Protein AF-A0AAX4JLU0-F1 (afdb_monomer)

Solvent-accessible surface area (backbone atoms only — not comparable to full-atom values): 21722 Å² total; per-residue (Å²): 141,74,79,82,78,44,75,64,57,60,26,55,61,19,68,59,81,78,73,41,98,90,42,54,17,22,32,46,45,48,50,50,54,49,50,55,52,46,52,52,51,47,69,69,44,65,81,23,52,48,78,58,58,78,44,91,89,50,96,50,71,47,63,49,77,50,64,81,56,45,51,64,50,50,53,34,40,48,42,18,39,47,21,26,50,52,45,25,50,51,38,25,51,51,45,40,74,74,72,48,74,62,91,95,52,50,76,49,41,76,61,44,63,27,58,47,96,85,87,42,58,48,69,42,74,39,56,71,42,68,49,51,59,88,56,18,50,57,26,15,54,49,38,21,37,52,55,7,43,49,18,40,38,20,15,66,35,24,48,44,11,52,55,35,49,51,51,47,53,52,52,51,50,50,51,53,50,52,42,58,73,56,66,48,55,46,49,62,71,76,38,40,40,47,52,50,18,48,44,27,42,72,76,64,67,33,58,70,62,12,54,54,33,38,51,52,34,52,52,55,51,48,63,56,54,70,76,44,94,48,73,53,90,90,38,93,85,51,73,36,63,79,67,60,45,20,38,48,52,56,57,49,50,28,50,50,54,52,49,51,53,51,51,53,25,37,37,33,44,21,14,47,52,26,11,56,54,26,32,49,52,7,48,52,22,38,47,46,52,49,50,52,38,46,47,33,18,62,73,36,45,91,78,40,91,37,62,45,38,52,50,28,48,55,51,36,51,51,38,52,52,50,35,70,77,37,73,91,49,87,72,66,78,76,64,56,36,51,58,54,24,52,54,53,45,50,56,48,53,52,53,50,52,51,39,54,53,48,34,61,73,68,53,60,59,32,54,48,58,29,30,55,60,13,47,80,58,84,50,35,84,34,72,41,69,72,33,51,56,51,52,52,50,52,51,52,51,49,52,50,52,50,54,50,46,61,72,66,62,76,88,128

Nearest PDB structures (foldseek):
  8e0o-assembly1_A  TM=2.189E-01  e=3.248E+00  synthetic construct

Mean predicted aligned error: 9.89 Å

Radius of gyration: 27.5 Å; Cα contacts (8 Å, |Δi|>4): 558; chains: 1; bounding box: 72×69×99 Å

Sequence (412 aa):
MGASHSIGDWIEEGSDGEWSPSHPSDAQRESIVFLVGSLLVILVFWQGKIPIWYSFRKKGRTTIPFPMLVPFKLLTVLYHEIGHAVVGKLTIWYKQLRYGIPIGGERGRIEFIMVDWYEGGWTKFGGDVEPIYSLTLPAGYLASCLVGCWFLFTGFDAKWSKFGAISLIILTTIATLICFFIKAKSGLVNNWYFIQSKTYKWLLCNEVKSKRTLRKHNNIKYQRNENARYKHDDDVDGPTEHDLRASQDLITACSIIIGIIITLAWMWDDSIYLRFVMLFMGLLSALYAVWDIILDGLKYAKVAKSDITYMAEEHNRRVKQYNKNNPEKRQKSRRSTKFYAIIWLFTKTDMIILVIVLAYFVFKKTKVEQAIESREFLPAKFHYGPSDLEDDFKLATGKFKEGMNDLVGHDN

InterPro domains:
  IPR049500 Peptidase M50B-like [PF13398] (66-189)

pLDDT: mean 82.88, std 12.76, range [39.22, 97.0]

Secondary structure (DSSP, 8-state):
------HHHHHHTTSSS--BTTB--HHHHHHHHHHHHHHHHHHHHTTSEEEEEEETTTTEEEEEE--TTHHHHHHHHHHHHHHHHHHHHHHHHHHHHHH-PPTTPPPPEEEEEEE-SSS-EEEEEESSS---HHHHHHHHHHHHHHHHHHHHHHTTSHHHHHHHHHHHHHHHHHHHHHHHHTTPPPHHHHTHHHHHHHHHHHTS--HHHHHHHHHHHHHHHHHHHHT-S---SS-TTSPPTTTSS--HHHHHHHHHHHHHHHHHHHHSGGGHHHHHHHHHHHHHHHHHHHHHIIIIIIISTTT---HHHHHHHHHHHHHHHHHHH-TTSPPPPP--HHHHHHHHHHHHHHHHHHHHHHHHHH----HHHHHHHHHTSS--SS--HHHHHHHHHHHHHHHHHHHHHHHHTT--

Organism: NCBI:txid1295534

Foldseek 3Di:
DDPPCDLVNLLVQQCDDDDDPVRFHSLLSVLVVLLVVLVVVCVQCVQQWDQDDCDPVDRDGDTDRRLPCQLLQQVLLLQLQVQLQVQFVVQLVVCCVVPNAPVVWDRKDWLAWFADRRPGIDTDIDIPRGGPLLNSLVRSLVRLLVLLLQLQLLLSFQQSLVVNLVVVLVSLVVSLVVNVVSPQDAPCVLCVLVVVLVCCVPVVVNNPSSVVSVVVSVVSVVVVQVPAPDDDPPDPPDQTPNSRGHNSVSSVVSSVVLVVVCLVCCQAALSNSSSSSSNSSSSSSLVSSLVLLCVCQPPVVVPDPGSLVVSLVVQQVVLVVVCVVCVPDDRDDRDGSNVSSVVSNVVSVVSNVVSNVVSSVPNRDHSLRSSVVSCVPPTHNYHRPVNVVVVVVVVVVVVVVVVVCVVVPDDD

Structure (mmCIF, N/CA/C/O backbone):
data_AF-A0AAX4JLU0-F1
#
_entry.id   AF-A0AAX4JLU0-F1
#
loop_
_atom_site.group_PDB
_atom_site.id
_atom_site.type_symbol
_atom_site.label_atom_id
_atom_site.label_alt_id
_atom_site.label_comp_id
_atom_site.label_asym_id
_atom_site.label_entity_id
_atom_site.label_seq_id
_atom_site.pdbx_PDB_ins_code
_atom_site.Cartn_x
_atom_site.Cartn_y
_atom_site.Cartn_z
_atom_site.occupancy
_atom_site.B_iso_or_equiv
_atom_site.auth_seq_id
_atom_site.auth_comp_id
_atom_site.auth_asym_id
_atom_site.auth_atom_id
_atom_site.pdbx_PDB_model_num
ATOM 1 N N . MET A 1 1 ? -37.123 -21.196 17.207 1.00 39.22 1 MET A N 1
ATOM 2 C CA . MET A 1 1 ? -36.879 -20.768 15.812 1.00 39.22 1 MET A CA 1
ATOM 3 C C . MET A 1 1 ? -37.366 -19.336 15.709 1.00 39.22 1 MET A C 1
ATOM 5 O O . MET A 1 1 ? -38.561 -19.131 15.767 1.00 39.22 1 MET A O 1
ATOM 9 N N . GLY A 1 2 ? -36.576 -18.281 15.697 1.00 48.09 2 GLY A N 1
ATOM 10 C CA . GLY A 1 2 ? -35.144 -18.069 15.567 1.00 48.09 2 GLY A CA 1
ATOM 11 C C . GLY A 1 2 ? -35.093 -16.576 15.277 1.00 48.09 2 GLY A C 1
ATOM 12 O O . GLY A 1 2 ? -35.295 -16.189 14.130 1.00 48.09 2 GLY A O 1
ATOM 13 N N . ALA A 1 3 ? -35.034 -15.749 16.328 1.00 49.69 3 ALA A N 1
ATOM 14 C CA . ALA A 1 3 ? -34.894 -14.311 16.150 1.00 49.69 3 ALA A CA 1
ATOM 15 C C . ALA A 1 3 ? -33.648 -14.106 15.287 1.00 49.69 3 ALA A C 1
ATOM 17 O O . ALA A 1 3 ? -32.610 -14.711 15.560 1.00 49.69 3 ALA A O 1
ATOM 18 N N . SER A 1 4 ? -33.785 -13.374 14.186 1.00 58.66 4 SER A N 1
ATOM 19 C CA . SER A 1 4 ? -32.658 -13.045 13.326 1.00 58.66 4 SER A CA 1
ATOM 20 C C . SER A 1 4 ? -31.667 -12.242 14.161 1.00 58.66 4 SER A C 1
ATOM 22 O O . SER A 1 4 ? -31.867 -11.043 14.332 1.00 58.66 4 SER A O 1
ATOM 24 N N . HIS A 1 5 ? -30.660 -12.916 14.719 1.00 75.62 5 HIS A N 1
ATOM 25 C CA . HIS A 1 5 ? -29.574 -12.276 15.447 1.00 75.62 5 HIS A CA 1
ATOM 26 C C . HIS A 1 5 ? -28.967 -11.242 14.508 1.00 75.62 5 HIS A C 1
ATOM 28 O O . HIS A 1 5 ? -28.479 -11.594 13.425 1.00 75.62 5 HIS A O 1
ATOM 34 N N . SER A 1 6 ? -29.111 -9.966 14.851 1.00 89.44 6 SER A N 1
ATOM 35 C CA . SER A 1 6 ? -28.613 -8.903 13.998 1.00 89.44 6 SER A CA 1
ATOM 36 C C . SER A 1 6 ? -27.080 -8.915 14.036 1.00 89.44 6 SER A C 1
ATOM 38 O O . SER A 1 6 ? -26.462 -9.410 14.982 1.00 89.44 6 SER A O 1
ATOM 40 N N . ILE A 1 7 ? -26.432 -8.381 12.995 1.00 86.38 7 ILE A N 1
ATOM 41 C CA . ILE A 1 7 ? -24.968 -8.207 13.009 1.00 86.38 7 ILE A CA 1
ATOM 42 C C . ILE A 1 7 ? -24.556 -7.296 14.178 1.00 86.38 7 ILE A C 1
ATOM 44 O O . ILE A 1 7 ? -23.482 -7.488 14.738 1.00 86.38 7 ILE A O 1
ATOM 48 N N . GLY A 1 8 ? -25.414 -6.340 14.556 1.00 88.50 8 GLY A N 1
ATOM 49 C CA . GLY A 1 8 ? -25.208 -5.478 15.720 1.00 88.50 8 GLY A CA 1
ATOM 50 C C . GLY A 1 8 ? -25.191 -6.280 17.016 1.00 88.50 8 GLY A C 1
ATOM 51 O O . GLY A 1 8 ? -24.215 -6.198 17.751 1.00 88.50 8 GLY A O 1
ATOM 52 N N . ASP A 1 9 ? -26.188 -7.142 17.216 1.00 90.12 9 ASP A N 1
ATOM 53 C CA . ASP A 1 9 ? -26.307 -7.985 18.413 1.00 90.12 9 ASP A CA 1
ATOM 54 C C . ASP A 1 9 ? -25.074 -8.891 18.551 1.00 90.12 9 ASP A C 1
ATOM 56 O O . ASP A 1 9 ? -24.506 -9.035 19.629 1.00 90.12 9 ASP A O 1
ATOM 60 N N . TRP A 1 10 ? -24.599 -9.457 17.432 1.00 90.44 10 TRP A N 1
ATOM 61 C CA . TRP A 1 10 ? -23.366 -10.244 17.425 1.00 90.44 10 TRP A CA 1
ATOM 62 C C . TRP A 1 10 ? -22.135 -9.401 17.774 1.00 90.44 10 TRP A C 1
ATOM 64 O O . TRP A 1 10 ? -21.230 -9.903 18.423 1.00 90.44 10 TRP A O 1
ATOM 74 N N . ILE A 1 11 ? -22.043 -8.139 17.356 1.00 90.75 11 ILE A N 1
ATOM 75 C CA . ILE A 1 11 ? -20.910 -7.285 17.744 1.00 90.75 11 ILE A CA 1
ATOM 76 C C . ILE A 1 11 ? -20.965 -6.973 19.244 1.00 90.75 11 ILE A C 1
ATOM 78 O O . ILE A 1 11 ? -19.933 -7.067 19.907 1.00 90.75 11 ILE A O 1
ATOM 82 N N . GLU A 1 12 ? -22.145 -6.639 19.765 1.00 89.50 12 GLU A N 1
ATOM 83 C CA . GLU A 1 12 ? -22.362 -6.273 21.171 1.00 89.50 12 GLU A CA 1
ATOM 84 C C . GLU A 1 12 ? -22.081 -7.428 22.133 1.00 89.50 12 GLU A C 1
ATOM 86 O O . GLU A 1 12 ? -21.472 -7.210 23.168 1.00 89.50 12 GLU A O 1
ATOM 91 N N . GLU A 1 13 ? -22.377 -8.676 21.765 1.00 88.94 13 GLU A N 1
ATOM 92 C CA . GLU A 1 13 ? -21.980 -9.850 22.562 1.00 88.94 13 GLU A CA 1
ATOM 93 C C . GLU A 1 13 ? -20.478 -9.915 22.881 1.00 88.94 13 GLU A C 1
ATOM 95 O O . GLU A 1 13 ? -20.076 -10.586 23.828 1.00 88.94 13 GLU A O 1
ATOM 100 N N . GLY A 1 14 ? -19.635 -9.290 22.057 1.00 87.00 14 GLY A N 1
ATOM 101 C CA . GLY A 1 14 ? -18.195 -9.241 22.278 1.00 87.00 14 GLY A CA 1
ATOM 102 C C . GLY A 1 14 ? -17.743 -8.154 23.257 1.00 87.00 14 GLY A C 1
ATOM 103 O O . GLY A 1 14 ? -16.539 -8.066 23.501 1.00 87.00 14 GLY A O 1
ATOM 104 N N . SER A 1 15 ? -18.641 -7.298 23.764 1.00 86.88 15 SER A N 1
ATOM 105 C CA . SER A 1 15 ? -18.279 -6.262 24.744 1.00 86.88 15 SER A CA 1
ATOM 106 C C . SER A 1 15 ? -18.032 -6.858 26.123 1.00 86.88 15 SER A C 1
ATOM 108 O O . SER A 1 15 ? -17.217 -6.334 26.879 1.00 86.88 15 SER A O 1
ATOM 110 N N . ASP A 1 16 ? -18.701 -7.977 26.411 1.00 84.00 16 ASP A N 1
ATOM 111 C CA . ASP A 1 16 ? -18.743 -8.593 27.726 1.00 84.00 16 ASP A CA 1
ATOM 112 C C . ASP A 1 16 ? -18.163 -10.017 27.693 1.00 84.00 16 ASP A C 1
ATOM 114 O O . ASP A 1 16 ? -18.294 -10.768 26.718 1.00 84.00 16 ASP A O 1
ATOM 118 N N . GLY A 1 17 ? -17.552 -10.414 28.810 1.00 84.31 17 GLY A N 1
ATOM 119 C CA . GLY A 1 17 ? -16.967 -11.741 29.002 1.00 84.31 17 GLY A CA 1
ATOM 120 C C . GLY A 1 17 ? -15.478 -11.830 28.660 1.00 84.31 17 GLY A C 1
ATOM 121 O O . GLY A 1 17 ? -14.879 -10.931 28.073 1.00 84.31 17 GLY A O 1
ATOM 122 N N . GLU A 1 18 ? -14.850 -12.933 29.070 1.00 88.19 18 GLU A N 1
ATOM 123 C CA . GLU A 1 18 ? -13.433 -13.163 28.791 1.00 88.19 18 GLU A CA 1
ATOM 124 C C . GLU A 1 18 ? -13.208 -13.501 27.315 1.00 88.19 18 GLU A C 1
ATOM 126 O O . GLU A 1 18 ? -13.916 -14.315 26.714 1.00 88.19 18 GLU A O 1
ATOM 131 N N . TRP A 1 19 ? -12.166 -12.904 26.737 1.00 92.69 19 TRP A N 1
ATOM 132 C CA . TRP A 1 19 ? -11.770 -13.198 25.369 1.00 92.69 19 TRP A CA 1
ATOM 133 C C . TRP A 1 19 ? -11.418 -14.682 25.204 1.00 92.69 19 TRP A C 1
ATOM 135 O O . TRP A 1 19 ? -10.593 -15.234 25.937 1.00 92.69 19 TRP A O 1
ATOM 145 N N . SER A 1 20 ? -11.966 -15.316 24.168 1.00 90.81 20 SER A N 1
ATOM 146 C CA . SER A 1 20 ? -11.538 -16.644 23.721 1.00 90.81 20 SER A CA 1
ATOM 147 C C . SER A 1 20 ? -11.537 -16.725 22.192 1.00 90.81 20 SER A C 1
ATOM 149 O O . SER A 1 20 ? -12.213 -15.934 21.537 1.00 90.81 20 SER A O 1
ATOM 151 N N . PRO A 1 21 ? -10.836 -17.691 21.567 1.00 89.00 21 PRO A N 1
ATOM 152 C CA . PRO A 1 21 ? -10.847 -17.829 20.109 1.00 89.00 21 PRO A CA 1
ATOM 153 C C . PRO A 1 21 ? -12.250 -18.007 19.507 1.00 89.00 21 PRO A C 1
ATOM 155 O O . PRO A 1 21 ? -12.454 -17.649 18.349 1.00 89.00 21 PRO A O 1
ATOM 158 N N . SER A 1 22 ? -13.196 -18.545 20.284 1.00 88.44 22 SER A N 1
ATOM 159 C CA . SER A 1 22 ? -14.616 -18.693 19.941 1.00 88.44 22 SER A CA 1
ATOM 160 C C . SER A 1 22 ? -15.494 -17.510 20.365 1.00 88.44 22 SER A C 1
ATOM 162 O O . SER A 1 22 ? -16.618 -17.408 19.887 1.00 88.44 22 SER A O 1
ATOM 164 N N . HIS A 1 23 ? -14.996 -16.628 21.238 1.00 90.31 23 HIS A N 1
ATOM 165 C CA . HIS A 1 23 ? -15.680 -15.424 21.722 1.00 90.31 23 HIS A CA 1
ATOM 166 C C . HIS A 1 23 ? -14.775 -14.195 21.521 1.00 90.31 23 HIS A C 1
ATOM 168 O O . HIS A 1 23 ? -14.118 -13.748 22.465 1.00 90.31 23 HIS A O 1
ATOM 174 N N . PRO A 1 24 ? -14.667 -13.689 20.276 1.00 93.06 24 PRO A N 1
ATOM 175 C CA . PRO A 1 24 ? -13.860 -12.511 19.972 1.00 93.06 24 PRO A CA 1
ATOM 176 C C . PRO A 1 24 ? -14.458 -11.244 20.582 1.00 93.06 24 PRO A C 1
ATOM 178 O O . PRO A 1 24 ? -15.682 -11.150 20.726 1.00 93.06 24 PRO A O 1
ATOM 181 N N . SER A 1 25 ? -13.600 -10.257 20.858 1.00 94.12 25 SER A N 1
ATOM 182 C CA . SER A 1 25 ? -14.040 -8.964 21.392 1.00 94.12 25 SER A CA 1
ATOM 183 C C . SER A 1 25 ? -14.879 -8.188 20.377 1.00 94.12 25 SER A C 1
ATOM 185 O O . SER A 1 25 ? -14.743 -8.368 19.162 1.00 94.12 25 SER A O 1
ATOM 187 N N . ASP A 1 26 ? -15.722 -7.282 20.859 1.00 93.38 26 ASP A N 1
ATOM 188 C CA . ASP A 1 26 ? -16.538 -6.371 20.048 1.00 93.38 26 ASP A CA 1
ATOM 189 C C . ASP A 1 26 ? -15.707 -5.629 18.985 1.00 93.38 26 ASP A C 1
ATOM 191 O O . ASP A 1 26 ? -16.116 -5.488 17.829 1.00 93.38 26 ASP A O 1
ATOM 195 N N . ALA A 1 27 ? -14.495 -5.212 19.352 1.00 93.00 27 ALA A N 1
ATOM 196 C CA . ALA A 1 27 ? -13.542 -4.547 18.483 1.00 93.00 27 ALA A CA 1
ATOM 197 C C . ALA A 1 27 ? -13.098 -5.456 17.331 1.00 93.00 27 ALA A C 1
ATOM 199 O O . ALA A 1 27 ? -13.052 -5.010 16.183 1.00 93.00 27 ALA A O 1
ATOM 200 N N . GLN A 1 28 ? -12.790 -6.725 17.613 1.00 94.38 28 GLN A N 1
ATOM 201 C CA . GLN A 1 28 ? -12.411 -7.707 16.596 1.00 94.38 28 GLN A CA 1
ATOM 202 C C . GLN A 1 28 ? -13.584 -8.045 15.677 1.00 94.38 28 GLN A C 1
ATOM 204 O O . GLN A 1 28 ? -13.414 -8.092 14.457 1.00 94.38 28 GLN A O 1
ATOM 209 N N . ARG A 1 29 ? -14.774 -8.253 16.252 1.00 94.56 29 ARG A N 1
ATOM 210 C CA . ARG A 1 29 ? -16.013 -8.530 15.514 1.00 94.56 29 ARG A CA 1
ATOM 211 C C . ARG A 1 29 ? -16.305 -7.419 14.507 1.00 94.56 29 ARG A C 1
ATOM 213 O O . ARG A 1 29 ? -16.524 -7.684 13.324 1.00 94.56 29 ARG A O 1
ATOM 220 N N . GLU A 1 30 ? -16.198 -6.171 14.947 1.00 94.25 30 GLU A N 1
ATOM 221 C CA . GLU A 1 30 ? -16.360 -4.995 14.098 1.00 94.25 30 GLU A CA 1
ATOM 222 C C . GLU A 1 30 ? -15.288 -4.901 13.001 1.00 94.25 30 GLU A C 1
ATOM 224 O O . GLU A 1 30 ? -15.621 -4.671 11.837 1.00 94.25 30 GLU A O 1
ATOM 229 N N . SER A 1 31 ? -14.013 -5.144 13.326 1.00 95.31 31 SER A N 1
ATOM 230 C CA . SER A 1 31 ? -12.936 -5.186 12.327 1.00 95.31 31 SER A CA 1
ATOM 231 C C . SER A 1 31 ? -13.171 -6.258 11.261 1.00 95.31 31 SER A C 1
ATOM 233 O O . SER A 1 31 ? -12.931 -6.002 10.082 1.00 95.31 31 SER A O 1
ATOM 235 N N . ILE A 1 32 ? -13.668 -7.441 11.639 1.00 94.12 32 ILE A N 1
ATOM 236 C CA . ILE A 1 32 ? -13.977 -8.533 10.703 1.00 94.12 32 ILE A CA 1
ATOM 237 C C . ILE A 1 32 ? -15.107 -8.122 9.756 1.00 94.12 32 ILE A C 1
ATOM 239 O O . ILE A 1 32 ? -14.956 -8.235 8.538 1.00 94.12 32 ILE A O 1
ATOM 243 N N . VAL A 1 33 ? -16.217 -7.607 10.294 1.00 95.06 33 VAL A N 1
ATOM 244 C CA . VAL A 1 33 ? -17.351 -7.130 9.484 1.00 95.06 33 VAL A CA 1
ATOM 245 C C . VAL A 1 33 ? -16.895 -6.028 8.528 1.00 95.06 33 VAL A C 1
ATOM 247 O O . VAL A 1 33 ? -17.210 -6.069 7.335 1.00 95.06 33 VAL A O 1
ATOM 250 N N . PHE A 1 34 ? -16.086 -5.088 9.018 1.00 95.69 34 PHE A N 1
ATOM 251 C CA . PHE A 1 34 ? -15.527 -4.017 8.205 1.00 95.69 34 PHE A CA 1
ATOM 252 C C . PHE A 1 34 ? -14.605 -4.538 7.094 1.00 95.69 34 PHE A C 1
ATOM 254 O O . PHE A 1 34 ? -14.699 -4.068 5.960 1.00 95.69 34 PHE A O 1
ATOM 261 N N . LEU A 1 35 ? -13.738 -5.517 7.372 1.00 95.38 35 LEU A N 1
ATOM 262 C CA . LEU A 1 35 ? -12.856 -6.127 6.370 1.00 95.38 35 LEU A CA 1
ATOM 263 C C . LEU A 1 35 ? -13.649 -6.855 5.279 1.00 95.38 35 LEU A C 1
ATOM 265 O O . LEU A 1 35 ? -13.336 -6.700 4.098 1.00 95.38 35 LEU A O 1
ATOM 269 N N . VAL A 1 36 ? -14.696 -7.600 5.647 1.00 94.12 36 VAL A N 1
ATOM 270 C CA . VAL A 1 36 ? -15.577 -8.278 4.682 1.00 94.12 36 VAL A CA 1
ATOM 271 C C . VAL A 1 36 ? -16.313 -7.255 3.813 1.00 94.12 36 VAL A C 1
ATOM 273 O O . VAL A 1 36 ? -16.309 -7.373 2.586 1.00 94.12 36 VAL A O 1
ATOM 276 N N . GLY A 1 37 ? -16.886 -6.211 4.419 1.00 94.38 37 GLY A N 1
ATOM 277 C CA . GLY A 1 37 ? -17.529 -5.121 3.681 1.00 94.38 37 GLY A CA 1
ATOM 278 C C . GLY A 1 37 ? -16.553 -4.394 2.751 1.00 94.38 37 GLY A C 1
ATOM 279 O O . GLY A 1 37 ? -16.848 -4.174 1.576 1.00 94.38 37 GLY A O 1
ATOM 280 N N . SER A 1 38 ? -15.350 -4.100 3.243 1.00 93.81 38 SER A N 1
ATOM 281 C CA . SER A 1 38 ? -14.283 -3.455 2.476 1.00 93.81 38 SER A CA 1
ATOM 282 C C . SER A 1 38 ? -13.826 -4.311 1.299 1.00 93.81 38 SER A C 1
ATOM 284 O O . SER A 1 38 ? -13.652 -3.784 0.204 1.00 93.81 38 SER A O 1
ATOM 286 N N . LEU A 1 39 ? -13.693 -5.629 1.474 1.00 92.69 39 LEU A N 1
ATOM 287 C CA . LEU A 1 39 ? -13.368 -6.558 0.390 1.00 92.69 39 LEU A CA 1
ATOM 288 C C . LEU A 1 39 ? -14.408 -6.477 -0.736 1.00 92.69 39 LEU A C 1
ATOM 290 O O . LEU A 1 39 ? -14.036 -6.381 -1.905 1.00 92.69 39 LEU A O 1
ATOM 294 N N . LEU A 1 40 ? -15.700 -6.461 -0.399 1.00 90.62 40 LEU A N 1
ATOM 295 C CA . LEU A 1 40 ? -16.777 -6.334 -1.386 1.00 90.62 40 LEU A CA 1
ATOM 296 C C . LEU A 1 40 ? -16.721 -4.988 -2.118 1.00 90.62 40 LEU A C 1
ATOM 298 O O . LEU A 1 40 ? -16.799 -4.959 -3.346 1.00 90.62 40 LEU A O 1
ATOM 302 N N . VAL A 1 41 ? -16.526 -3.885 -1.389 1.00 89.25 41 VAL A N 1
ATOM 303 C CA . VAL A 1 41 ? -16.358 -2.544 -1.977 1.00 89.25 41 VAL A CA 1
ATOM 304 C C . VAL A 1 41 ? -15.171 -2.527 -2.938 1.00 89.25 41 VAL A C 1
ATOM 306 O O . VAL A 1 41 ? -15.298 -2.069 -4.073 1.00 89.25 41 VAL A O 1
ATOM 309 N N . ILE A 1 42 ? -14.030 -3.073 -2.522 1.00 89.06 42 ILE A N 1
ATOM 310 C CA . ILE A 1 42 ? -12.824 -3.133 -3.345 1.00 89.06 42 ILE A CA 1
ATOM 311 C C . ILE A 1 42 ? -13.094 -3.941 -4.614 1.00 89.06 42 ILE A C 1
ATOM 313 O O . ILE A 1 42 ? -12.807 -3.446 -5.697 1.00 89.06 42 ILE A O 1
ATOM 317 N N . LEU A 1 43 ? -13.706 -5.125 -4.520 1.00 84.69 43 LEU A N 1
ATOM 318 C CA . LEU A 1 43 ? -14.014 -5.966 -5.683 1.00 84.69 43 LEU A CA 1
ATOM 319 C C . LEU A 1 43 ? -14.984 -5.296 -6.668 1.00 84.69 43 LEU A C 1
ATOM 321 O O . LEU A 1 43 ? -14.791 -5.394 -7.881 1.00 84.69 43 LEU A O 1
ATOM 325 N N . VAL A 1 44 ? -16.008 -4.600 -6.165 1.00 82.44 44 VAL A N 1
ATOM 326 C CA . VAL A 1 44 ? -17.012 -3.915 -6.997 1.00 82.44 44 VAL A CA 1
ATOM 327 C C . VAL A 1 44 ? -16.421 -2.682 -7.681 1.00 82.44 44 VAL A C 1
ATOM 329 O O . VAL A 1 44 ? -16.624 -2.477 -8.879 1.00 82.44 44 VAL A O 1
ATOM 332 N N . PHE A 1 45 ? -15.673 -1.861 -6.942 1.00 82.31 45 PHE A N 1
ATOM 333 C CA . PHE A 1 45 ? -15.174 -0.574 -7.430 1.00 82.31 45 PHE A CA 1
ATOM 334 C C . PHE A 1 45 ? -13.740 -0.627 -7.969 1.00 82.31 45 PHE A C 1
ATOM 336 O O . PHE A 1 45 ? -13.231 0.400 -8.421 1.00 82.31 45 PHE A O 1
ATOM 343 N N . TRP A 1 46 ? -13.103 -1.805 -8.008 1.00 77.69 46 TRP A N 1
ATOM 344 C CA . TRP A 1 46 ? -11.713 -1.968 -8.447 1.00 77.69 46 TRP A CA 1
ATOM 345 C C . TRP A 1 46 ? -11.430 -1.354 -9.821 1.00 77.69 46 TRP A C 1
ATOM 347 O O . TRP A 1 46 ? -10.443 -0.647 -10.025 1.00 77.69 46 TRP A O 1
ATOM 357 N N . GLN A 1 47 ? -12.314 -1.627 -10.786 1.00 67.75 47 GLN A N 1
ATOM 358 C CA . GLN A 1 47 ? -12.150 -1.155 -12.161 1.00 67.75 47 GLN A CA 1
ATOM 359 C C . GLN A 1 47 ? -12.506 0.327 -12.335 1.00 67.75 47 GLN A C 1
ATOM 361 O O . GLN A 1 47 ? -12.279 0.876 -13.413 1.00 67.75 47 GLN A O 1
ATOM 366 N N . GLY A 1 48 ? -13.093 0.968 -11.315 1.00 64.00 48 GLY A N 1
ATOM 367 C CA . GLY A 1 48 ? -13.510 2.370 -11.363 1.00 64.00 48 GLY A CA 1
ATOM 368 C C . GLY A 1 48 ? -14.537 2.677 -12.458 1.00 64.00 48 GLY A C 1
ATOM 369 O O . GLY A 1 48 ? -14.673 3.831 -12.855 1.00 64.00 48 GLY A O 1
ATOM 370 N N . LYS A 1 49 ? -15.235 1.662 -12.983 1.00 64.94 49 LYS A N 1
ATOM 371 C CA . LYS A 1 49 ? -16.210 1.766 -14.077 1.00 64.94 49 LYS A CA 1
ATOM 372 C C . LYS A 1 49 ? -17.504 1.091 -13.651 1.00 64.94 49 LYS A C 1
ATOM 374 O O . LYS A 1 49 ? -17.524 -0.122 -13.466 1.00 64.94 49 LYS A O 1
ATOM 379 N N . ILE A 1 50 ? -18.584 1.860 -13.546 1.00 62.62 50 ILE A N 1
ATOM 380 C CA . ILE A 1 50 ? -19.916 1.298 -13.304 1.00 62.62 50 ILE A CA 1
ATOM 381 C C . ILE A 1 50 ? -20.601 1.143 -14.671 1.00 62.62 50 ILE A C 1
ATOM 383 O O . ILE A 1 50 ? -20.732 2.137 -15.398 1.00 62.62 50 ILE A O 1
ATOM 387 N N . PRO A 1 51 ? -21.002 -0.076 -15.079 1.00 59.22 51 PRO A N 1
ATOM 388 C CA . PRO A 1 51 ? -21.760 -0.271 -16.306 1.00 59.22 51 PRO A CA 1
ATOM 389 C C . PRO A 1 51 ? -23.190 0.221 -16.076 1.00 59.22 51 PRO A C 1
ATOM 391 O O . PRO A 1 51 ? -24.022 -0.501 -15.531 1.00 59.22 51 PRO A O 1
ATOM 394 N N . ILE A 1 52 ? -23.480 1.455 -16.479 1.00 60.53 52 ILE A N 1
ATOM 395 C CA . ILE A 1 52 ? -24.821 2.020 -16.373 1.00 60.53 52 ILE A CA 1
ATOM 396 C C . ILE A 1 52 ? -25.413 2.012 -17.777 1.00 60.53 52 ILE A C 1
ATOM 398 O O . ILE A 1 52 ? -24.999 2.763 -18.655 1.00 60.53 52 ILE A O 1
ATOM 402 N N . TRP A 1 53 ? -26.416 1.152 -17.947 1.00 48.19 53 TRP A N 1
ATOM 403 C CA . TRP A 1 53 ? -27.306 1.087 -19.102 1.00 48.19 53 TRP A CA 1
ATOM 404 C C . TRP A 1 53 ? -26.776 0.380 -20.367 1.00 48.19 53 TRP A C 1
ATOM 406 O O . TRP A 1 53 ? -25.641 0.545 -20.820 1.00 48.19 53 TRP A O 1
ATOM 416 N N . TYR A 1 54 ? -27.660 -0.426 -20.961 1.00 50.19 54 TYR A N 1
ATOM 417 C CA . TYR A 1 54 ? -27.517 -0.984 -22.303 1.00 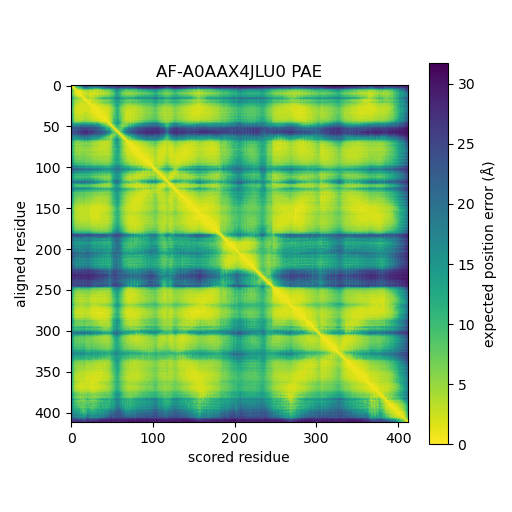50.19 54 TYR A CA 1
ATOM 418 C C . TYR A 1 54 ? -28.199 -0.014 -23.267 1.00 50.19 54 TYR A C 1
ATOM 420 O O . TYR A 1 54 ? -29.425 0.073 -23.297 1.00 50.19 54 TYR A O 1
ATOM 428 N N . SER A 1 55 ? -27.427 0.758 -24.030 1.00 47.12 55 SER A N 1
ATOM 429 C CA . SER A 1 55 ? -28.020 1.616 -25.053 1.00 47.12 55 SER A CA 1
ATOM 430 C C . SER A 1 55 ? -28.517 0.748 -26.208 1.00 47.12 55 SER A C 1
ATOM 432 O O . SER A 1 55 ? -27.726 0.101 -26.887 1.00 47.12 55 SER A O 1
ATOM 434 N N . PHE A 1 56 ? -29.822 0.756 -26.486 1.00 54.62 56 PHE A N 1
ATOM 435 C CA . PHE A 1 56 ? -30.384 0.066 -27.658 1.00 54.62 56 PHE A CA 1
ATOM 436 C C . PHE A 1 56 ? -29.889 0.651 -28.997 1.00 54.62 56 PHE A C 1
ATOM 438 O O . PHE A 1 56 ? -29.991 -0.001 -30.033 1.00 54.62 56 PHE A O 1
ATOM 445 N N . ARG A 1 57 ? -29.338 1.875 -28.992 1.00 55.47 57 ARG A N 1
ATOM 446 C CA . ARG A 1 57 ? -28.982 2.638 -30.203 1.00 55.47 57 ARG A CA 1
ATOM 447 C C . ARG A 1 57 ? -27.520 2.469 -30.644 1.00 55.47 57 ARG A C 1
ATOM 449 O O . ARG A 1 57 ? -27.213 2.649 -31.816 1.00 55.47 57 ARG A O 1
ATOM 456 N N . LYS A 1 58 ? -26.624 2.097 -29.725 1.00 51.50 58 LYS A N 1
ATOM 457 C CA . LYS A 1 58 ? -25.248 1.642 -29.989 1.00 51.50 58 LYS A CA 1
ATOM 458 C C . LYS A 1 58 ? -25.077 0.339 -29.218 1.00 51.50 58 LYS A C 1
ATOM 460 O O . LYS A 1 58 ? -25.076 0.400 -27.997 1.00 51.50 58 LYS A O 1
ATOM 465 N N . LYS A 1 59 ? -24.934 -0.811 -29.893 1.00 46.78 59 LYS A N 1
ATOM 466 C CA . LYS A 1 59 ? -24.655 -2.114 -29.251 1.00 46.78 59 LYS A CA 1
ATOM 467 C C . LYS A 1 59 ? -23.419 -1.998 -28.342 1.00 46.78 59 LYS A C 1
ATOM 469 O O . LYS A 1 59 ? -22.296 -2.164 -28.805 1.00 46.78 59 LYS A O 1
ATOM 474 N N . GLY A 1 60 ? -23.609 -1.677 -27.065 1.00 53.53 60 GLY A N 1
ATOM 475 C CA . GLY A 1 60 ? -22.512 -1.450 -26.132 1.00 53.53 60 GLY A CA 1
ATOM 476 C C . GLY A 1 60 ? -22.985 -0.940 -24.774 1.00 53.53 60 GLY A C 1
ATOM 477 O O . GLY A 1 60 ? -23.939 -0.170 -24.672 1.00 53.53 60 GLY A O 1
ATOM 478 N N . ARG A 1 61 ? -22.300 -1.382 -23.715 1.00 51.94 61 ARG A N 1
ATOM 479 C CA . ARG A 1 61 ? -22.450 -0.826 -22.365 1.00 51.94 61 ARG A CA 1
ATOM 480 C C . ARG A 1 61 ? -21.700 0.501 -22.306 1.00 51.94 61 ARG A C 1
ATOM 482 O O . ARG A 1 61 ? -20.515 0.539 -22.630 1.00 51.94 61 ARG A O 1
ATOM 489 N N . THR A 1 62 ? -22.361 1.572 -21.882 1.00 57.00 62 THR A N 1
ATOM 490 C CA . THR A 1 62 ? -21.674 2.828 -21.563 1.00 57.00 62 THR A CA 1
ATOM 491 C C . THR A 1 62 ? -21.200 2.749 -20.113 1.00 57.00 62 THR A C 1
ATOM 493 O O . THR A 1 62 ? -21.981 2.485 -19.205 1.00 57.00 62 THR A O 1
ATOM 496 N N . THR A 1 63 ? -19.898 2.900 -19.884 1.00 61.75 63 THR A N 1
ATOM 497 C CA . THR A 1 63 ? -19.323 2.891 -18.533 1.00 61.75 63 THR A CA 1
ATOM 498 C C . THR A 1 63 ? -19.119 4.318 -18.055 1.00 61.75 63 THR A C 1
ATOM 500 O O . THR A 1 63 ? -18.428 5.080 -18.731 1.00 61.75 63 THR A O 1
ATOM 503 N N . ILE A 1 64 ? -19.668 4.666 -16.891 1.00 63.47 64 ILE A N 1
ATOM 504 C CA . ILE A 1 64 ? -19.354 5.937 -16.230 1.00 63.47 64 ILE A CA 1
ATOM 505 C C . ILE A 1 64 ? -18.151 5.693 -15.306 1.00 63.47 64 ILE A C 1
ATOM 507 O O . ILE A 1 64 ? -18.194 4.751 -14.504 1.00 63.47 64 ILE A O 1
ATOM 511 N N . PRO A 1 65 ? -17.066 6.483 -15.421 1.00 64.56 65 PRO A N 1
ATOM 512 C CA . PRO A 1 65 ? -15.956 6.393 -14.487 1.00 64.56 65 PRO A CA 1
ATOM 513 C C . PRO A 1 65 ? -16.403 6.898 -13.108 1.00 64.56 65 PRO A C 1
ATOM 515 O O . PRO A 1 65 ? -16.836 8.041 -12.976 1.00 64.56 65 PRO A O 1
ATOM 518 N N . PHE A 1 66 ? -16.286 6.056 -12.082 1.00 69.06 66 PHE A N 1
ATOM 519 C CA . PHE A 1 66 ? -16.509 6.423 -10.681 1.00 69.06 66 PHE A CA 1
ATOM 520 C C . PHE A 1 66 ? -15.241 6.109 -9.866 1.00 69.06 66 PHE A C 1
ATOM 522 O O . PHE A 1 66 ? -15.113 5.020 -9.301 1.00 69.06 66 PHE A O 1
ATOM 529 N N . PRO A 1 67 ? -14.256 7.026 -9.853 1.00 69.69 67 PRO A N 1
ATOM 530 C CA . PRO A 1 67 ? -12.915 6.782 -9.322 1.00 69.69 67 PRO A CA 1
ATOM 531 C C . PRO A 1 67 ? -12.826 6.905 -7.788 1.00 69.69 67 PRO A C 1
ATOM 533 O O . PRO A 1 67 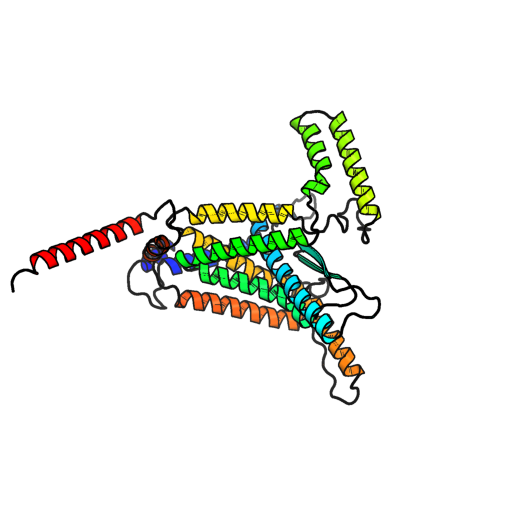? -11.926 7.557 -7.269 1.00 69.69 67 PRO A O 1
ATOM 536 N N . MET A 1 68 ? -13.733 6.272 -7.038 1.00 77.56 68 MET A N 1
ATOM 537 C CA . MET A 1 68 ? -13.771 6.379 -5.567 1.00 77.56 68 MET A CA 1
ATOM 538 C C . MET A 1 68 ? -12.480 5.881 -4.896 1.00 77.56 68 MET A C 1
ATOM 540 O O . MET A 1 68 ? -11.997 6.482 -3.943 1.00 77.56 68 MET A O 1
ATOM 544 N N . LEU A 1 69 ? -11.898 4.798 -5.417 1.00 84.06 69 LEU A N 1
ATOM 545 C CA . LEU A 1 69 ? -10.707 4.161 -4.844 1.00 84.06 69 LEU A CA 1
ATOM 546 C C . LEU A 1 69 ? -9.388 4.779 -5.319 1.00 84.06 69 LEU A C 1
ATOM 548 O O . LEU A 1 69 ? -8.328 4.390 -4.839 1.00 84.06 69 LEU A O 1
ATOM 552 N N . VAL A 1 70 ? -9.428 5.719 -6.268 1.00 82.69 70 VAL A N 1
ATOM 553 C CA . VAL A 1 70 ? -8.229 6.242 -6.937 1.00 82.69 70 VAL A CA 1
ATOM 554 C C . VAL A 1 70 ? -7.174 6.813 -5.987 1.00 82.69 70 VAL A C 1
ATOM 556 O O . VAL A 1 70 ? -6.023 6.409 -6.150 1.00 82.69 70 VAL A O 1
ATOM 559 N N . PRO A 1 71 ? -7.481 7.669 -4.990 1.00 85.69 71 PRO A N 1
ATOM 560 C CA . PRO A 1 71 ? -6.427 8.208 -4.126 1.00 85.69 71 PRO A CA 1
ATOM 561 C C . PRO A 1 71 ? -5.665 7.102 -3.386 1.00 85.69 71 PRO A C 1
ATOM 563 O O . PRO A 1 71 ? -4.436 7.120 -3.331 1.00 85.69 71 PRO A O 1
ATOM 566 N N . PHE A 1 72 ? -6.385 6.097 -2.890 1.00 88.12 72 PHE A N 1
ATOM 567 C CA . PHE A 1 72 ? -5.815 4.969 -2.161 1.00 88.12 72 PHE A CA 1
ATOM 568 C C . PHE A 1 72 ? -5.075 3.985 -3.084 1.00 88.12 72 PHE A C 1
ATOM 570 O O . PHE A 1 72 ? -3.984 3.506 -2.759 1.00 88.12 72 PHE A O 1
ATOM 577 N N . LYS A 1 73 ? -5.635 3.723 -4.273 1.00 85.94 73 LYS A N 1
ATOM 578 C CA . LYS A 1 73 ? -5.033 2.866 -5.302 1.00 85.94 73 LYS A CA 1
ATOM 579 C C . LYS A 1 73 ? -3.712 3.453 -5.792 1.00 85.94 73 LYS A C 1
ATOM 581 O O . LYS A 1 73 ? -2.721 2.738 -5.844 1.00 85.94 73 LYS A O 1
ATOM 586 N N . LEU A 1 74 ? -3.673 4.747 -6.109 1.00 85.88 74 LEU A N 1
ATOM 587 C CA . LEU A 1 74 ? -2.462 5.414 -6.594 1.00 85.88 74 LEU A CA 1
ATOM 588 C C . LEU A 1 74 ? -1.339 5.380 -5.565 1.00 85.88 74 LEU A C 1
ATOM 590 O O . LEU A 1 74 ? -0.185 5.172 -5.928 1.00 85.88 74 LEU A O 1
ATOM 594 N N . LEU A 1 75 ? -1.669 5.549 -4.284 1.00 87.62 75 LEU A N 1
ATOM 595 C CA . LEU A 1 75 ? -0.670 5.474 -3.230 1.00 87.62 75 LEU A CA 1
ATOM 596 C C . LEU A 1 75 ? -0.112 4.054 -3.064 1.00 87.62 75 LEU A C 1
ATOM 598 O O . LEU A 1 75 ? 1.092 3.870 -2.906 1.00 87.62 75 LEU A O 1
ATOM 602 N N . THR A 1 76 ? -0.975 3.049 -3.186 1.00 89.12 76 THR A N 1
ATOM 603 C CA . THR A 1 76 ? -0.568 1.640 -3.194 1.00 89.12 76 THR A CA 1
ATOM 604 C C . THR A 1 76 ? 0.375 1.329 -4.358 1.00 89.12 76 THR A C 1
ATOM 606 O O . THR A 1 76 ? 1.438 0.739 -4.158 1.00 89.12 76 THR A O 1
ATOM 609 N N . VAL A 1 77 ? 0.009 1.757 -5.571 1.00 87.88 77 VAL A N 1
ATOM 610 C CA . VAL A 1 77 ? 0.838 1.590 -6.775 1.00 87.88 77 VAL A CA 1
ATOM 611 C C . VAL A 1 77 ? 2.180 2.295 -6.582 1.00 87.88 77 VAL A C 1
ATOM 613 O O . VAL A 1 77 ? 3.229 1.736 -6.881 1.00 87.88 77 VAL A O 1
ATOM 616 N N . LEU A 1 78 ? 2.175 3.499 -6.007 1.00 87.88 78 LEU A N 1
ATOM 617 C CA . LEU A 1 78 ? 3.398 4.241 -5.722 1.00 87.88 78 LEU A CA 1
ATOM 618 C C . LEU A 1 78 ? 4.347 3.463 -4.799 1.00 87.88 78 LEU A C 1
ATOM 620 O O . LEU A 1 78 ? 5.549 3.429 -5.054 1.00 87.88 78 LEU A O 1
ATOM 624 N N . TYR A 1 79 ? 3.838 2.813 -3.751 1.00 90.06 79 TYR A N 1
ATOM 625 C CA . TYR A 1 79 ? 4.667 1.991 -2.862 1.00 90.06 79 TYR A CA 1
ATOM 626 C C . TYR A 1 79 ? 5.240 0.756 -3.552 1.00 90.06 79 TYR A C 1
ATOM 628 O O . TYR A 1 79 ? 6.391 0.396 -3.296 1.00 90.06 79 TYR A O 1
ATOM 636 N N . HIS A 1 80 ? 4.473 0.145 -4.455 1.00 91.31 80 HIS A N 1
ATOM 637 C CA . HIS A 1 80 ? 4.955 -0.938 -5.313 1.00 91.31 80 HIS A CA 1
ATOM 638 C C . HIS A 1 80 ? 6.129 -0.467 -6.184 1.00 91.31 80 HIS A C 1
ATOM 640 O O . HIS A 1 80 ? 7.215 -1.046 -6.134 1.00 91.31 80 HIS A O 1
ATOM 646 N N . GLU A 1 81 ? 5.969 0.653 -6.889 1.00 89.19 81 GLU A N 1
ATOM 647 C CA . GLU A 1 81 ? 7.018 1.204 -7.755 1.00 89.19 81 GLU A CA 1
ATOM 648 C C . GLU A 1 81 ? 8.269 1.649 -6.988 1.00 89.19 81 GLU A C 1
ATOM 650 O O . GLU A 1 81 ? 9.403 1.409 -7.411 1.00 89.19 81 GLU A O 1
ATOM 655 N N . ILE A 1 82 ? 8.093 2.238 -5.804 1.00 89.19 82 ILE A N 1
ATOM 656 C CA . ILE A 1 82 ? 9.218 2.579 -4.926 1.00 89.19 82 ILE A CA 1
ATOM 657 C C . ILE A 1 82 ? 9.969 1.316 -4.491 1.00 89.19 82 ILE A C 1
ATOM 659 O O . ILE A 1 82 ? 11.198 1.340 -4.421 1.00 89.19 82 ILE A O 1
ATOM 663 N N . GLY A 1 83 ? 9.272 0.200 -4.261 1.00 92.06 83 GLY A N 1
ATOM 664 C CA . GLY A 1 83 ? 9.894 -1.096 -3.990 1.00 92.06 83 GLY A CA 1
ATOM 665 C C . GLY A 1 83 ? 10.859 -1.526 -5.098 1.00 92.06 83 GLY A C 1
ATOM 666 O O . GLY A 1 83 ? 12.013 -1.877 -4.818 1.00 92.06 83 GLY A O 1
ATOM 667 N N . HIS A 1 84 ? 10.435 -1.415 -6.362 1.00 92.00 84 HIS A N 1
ATOM 668 C CA . HIS A 1 84 ? 11.325 -1.633 -7.504 1.00 92.00 84 HIS A CA 1
ATOM 669 C C . HIS A 1 84 ? 12.497 -0.654 -7.497 1.00 92.00 84 HIS A C 1
ATOM 671 O O . HIS A 1 84 ? 13.647 -1.073 -7.635 1.00 92.00 84 HIS A O 1
ATOM 677 N N . ALA A 1 85 ? 12.233 0.639 -7.309 1.00 90.38 85 ALA A N 1
ATOM 678 C CA . ALA A 1 85 ? 13.252 1.680 -7.335 1.00 90.38 85 ALA A CA 1
ATOM 679 C C . ALA A 1 85 ? 14.346 1.465 -6.272 1.00 90.38 85 ALA A C 1
ATOM 681 O O . ALA A 1 85 ? 15.536 1.546 -6.591 1.00 90.38 85 ALA A O 1
ATOM 682 N N . VAL A 1 86 ? 13.966 1.132 -5.034 1.00 90.94 86 VAL A N 1
ATOM 683 C CA . VAL A 1 86 ? 14.890 0.904 -3.912 1.00 90.94 86 VAL A CA 1
ATOM 684 C C . VAL A 1 86 ? 15.781 -0.309 -4.181 1.00 90.94 86 VAL A C 1
ATOM 686 O O . VAL A 1 86 ? 17.008 -0.183 -4.190 1.00 90.94 86 VAL A O 1
ATOM 689 N N . VAL A 1 87 ? 15.199 -1.478 -4.469 1.00 94.12 87 VAL A N 1
ATOM 690 C CA . VAL A 1 87 ? 15.988 -2.700 -4.714 1.00 94.12 87 VAL A CA 1
ATOM 691 C C . VAL A 1 87 ? 16.779 -2.599 -6.018 1.00 94.12 87 VAL A C 1
ATOM 693 O O . VAL A 1 87 ? 17.933 -3.025 -6.093 1.00 94.12 87 VAL A O 1
ATOM 696 N N . GLY A 1 88 ? 16.208 -1.982 -7.049 1.00 91.62 88 GLY A N 1
ATOM 697 C CA . GLY A 1 88 ? 16.911 -1.654 -8.284 1.00 91.62 88 GLY A CA 1
ATOM 698 C C . GLY A 1 88 ? 18.153 -0.808 -8.020 1.00 91.62 88 GLY A C 1
ATOM 699 O O . GLY A 1 88 ? 19.247 -1.176 -8.446 1.00 91.62 88 GLY A O 1
ATOM 700 N N . LYS A 1 89 ? 18.039 0.269 -7.235 1.00 90.88 89 LYS A N 1
ATOM 701 C CA . LYS A 1 89 ? 19.186 1.128 -6.922 1.00 90.88 89 LYS A CA 1
ATOM 702 C C . LYS A 1 89 ? 20.246 0.413 -6.085 1.00 90.88 89 LYS A C 1
ATOM 704 O O . LYS A 1 89 ? 21.430 0.544 -6.395 1.00 90.88 89 LYS A O 1
ATOM 709 N N . LEU A 1 90 ? 19.838 -0.373 -5.087 1.00 93.50 90 LEU A N 1
ATOM 710 C CA . LEU A 1 90 ? 20.753 -1.169 -4.263 1.00 93.50 90 LEU A CA 1
ATOM 711 C C . LEU A 1 90 ? 21.511 -2.212 -5.094 1.00 93.50 90 LEU A C 1
ATOM 713 O O . LEU A 1 90 ? 22.721 -2.366 -4.939 1.00 93.50 90 LEU A O 1
ATOM 717 N N . THR A 1 91 ? 20.835 -2.895 -6.022 1.00 92.69 91 THR A N 1
ATOM 718 C CA . THR A 1 91 ? 21.479 -3.902 -6.883 1.00 92.69 91 THR A CA 1
ATOM 719 C C . THR A 1 91 ? 22.406 -3.282 -7.928 1.00 92.69 91 THR A C 1
ATOM 721 O O . THR A 1 91 ? 23.464 -3.847 -8.210 1.00 92.69 91 THR A O 1
ATOM 724 N N . ILE A 1 92 ? 22.062 -2.105 -8.461 1.00 91.44 92 ILE A N 1
ATOM 725 C CA . ILE A 1 92 ? 22.955 -1.312 -9.317 1.00 91.44 92 ILE A CA 1
ATOM 726 C C . ILE A 1 92 ? 24.202 -0.899 -8.532 1.00 91.44 92 ILE A C 1
ATOM 728 O O . ILE A 1 92 ? 25.317 -1.105 -9.008 1.00 91.44 92 ILE A O 1
ATOM 732 N N . TRP A 1 93 ? 24.026 -0.349 -7.329 1.00 90.88 93 TRP A N 1
ATOM 733 C CA . TRP A 1 93 ? 25.134 0.073 -6.473 1.00 90.88 93 TRP A CA 1
ATOM 734 C C . TRP A 1 93 ? 26.056 -1.102 -6.123 1.00 90.88 93 TRP A C 1
ATOM 736 O O . TRP A 1 93 ? 27.268 -1.005 -6.294 1.00 90.88 93 TRP A O 1
ATOM 746 N N . TYR A 1 94 ? 25.483 -2.249 -5.753 1.00 92.25 94 TYR A N 1
ATOM 747 C CA . TYR A 1 94 ? 26.231 -3.479 -5.503 1.00 92.25 94 TYR A CA 1
ATOM 748 C C . TYR A 1 94 ? 27.048 -3.936 -6.724 1.00 92.25 94 TYR A C 1
ATOM 750 O O . TYR A 1 94 ? 28.223 -4.278 -6.593 1.00 92.25 94 TYR A O 1
ATOM 758 N N . LYS A 1 95 ? 26.458 -3.918 -7.930 1.00 89.44 95 LYS A N 1
ATOM 759 C CA . LYS A 1 95 ? 27.180 -4.259 -9.167 1.00 89.44 95 LYS A CA 1
ATOM 760 C C . LYS A 1 95 ? 28.315 -3.283 -9.457 1.00 89.44 95 LYS A C 1
ATOM 762 O O . LYS A 1 95 ? 29.396 -3.732 -9.818 1.00 89.44 95 LYS A O 1
ATOM 767 N N . GLN A 1 96 ? 28.083 -1.983 -9.281 1.00 90.06 96 GLN A N 1
ATOM 768 C CA . GLN A 1 96 ? 29.110 -0.955 -9.474 1.00 90.06 96 GLN A CA 1
ATOM 769 C C . GLN A 1 96 ? 30.277 -1.150 -8.508 1.00 90.06 96 GLN A C 1
ATOM 771 O O . GLN A 1 96 ? 31.428 -1.046 -8.919 1.00 90.06 96 GLN A O 1
ATOM 776 N N . LEU A 1 97 ? 29.982 -1.489 -7.250 1.00 91.38 97 LEU A N 1
ATOM 777 C CA . LEU A 1 97 ? 31.000 -1.766 -6.243 1.00 91.38 97 LEU A CA 1
ATOM 778 C C . LEU A 1 97 ? 31.811 -3.030 -6.573 1.00 91.38 97 LEU A C 1
ATOM 780 O O . LEU A 1 97 ? 33.018 -3.052 -6.358 1.00 91.38 97 LEU A O 1
ATOM 784 N N . ARG A 1 98 ? 31.164 -4.081 -7.096 1.00 91.56 98 ARG A N 1
ATOM 785 C CA . ARG A 1 98 ? 31.798 -5.391 -7.322 1.00 91.56 98 ARG A CA 1
ATOM 786 C C . ARG A 1 98 ? 32.500 -5.540 -8.675 1.00 91.56 98 ARG A C 1
ATOM 788 O O . ARG A 1 98 ? 33.510 -6.231 -8.745 1.00 91.56 98 ARG A O 1
ATOM 795 N N . TYR A 1 99 ? 31.947 -4.962 -9.738 1.00 88.50 99 TYR A N 1
ATOM 796 C CA . TYR A 1 99 ? 32.406 -5.162 -11.121 1.00 88.50 99 TYR A CA 1
ATOM 797 C C . TYR A 1 99 ? 32.902 -3.875 -11.794 1.00 88.50 99 TYR A C 1
ATOM 799 O O . TYR A 1 99 ? 33.378 -3.929 -12.925 1.00 88.50 99 TYR A O 1
ATOM 807 N N . GLY A 1 100 ? 32.809 -2.729 -11.114 1.00 87.00 100 GLY A N 1
ATOM 808 C CA . GLY A 1 100 ? 33.127 -1.430 -11.693 1.00 87.00 100 GLY A CA 1
ATOM 809 C C . GLY A 1 100 ? 32.069 -0.939 -12.684 1.00 87.00 100 GLY A C 1
ATOM 810 O O . GLY A 1 100 ? 31.033 -1.569 -12.911 1.00 87.00 100 GLY A O 1
ATOM 811 N N . ILE A 1 101 ? 32.321 0.236 -13.255 1.00 86.62 101 ILE A N 1
ATOM 812 C CA . ILE A 1 101 ? 31.522 0.801 -14.347 1.00 86.62 101 ILE A CA 1
ATOM 813 C C . ILE A 1 101 ? 32.245 0.440 -15.653 1.00 86.62 101 ILE A C 1
ATOM 815 O O . ILE A 1 101 ? 33.469 0.597 -15.702 1.00 86.62 101 ILE A O 1
ATOM 819 N N . PRO A 1 102 ? 31.544 -0.046 -16.695 1.00 83.94 102 PRO A N 1
ATOM 820 C CA . PRO A 1 102 ? 32.169 -0.298 -17.990 1.00 83.94 102 PRO A CA 1
ATOM 821 C C . PRO A 1 102 ? 32.864 0.967 -18.518 1.00 83.94 102 PRO A C 1
ATOM 823 O O . PRO A 1 102 ? 32.385 2.082 -18.313 1.00 83.94 102 PRO A O 1
ATOM 826 N N . ILE A 1 103 ? 34.020 0.800 -19.166 1.00 81.00 103 ILE A N 1
ATOM 827 C CA . ILE A 1 103 ? 34.855 1.915 -19.642 1.00 81.00 103 ILE A CA 1
ATOM 828 C C . ILE A 1 103 ? 34.045 2.766 -20.629 1.00 81.00 103 ILE A C 1
ATOM 830 O O . ILE A 1 103 ? 33.569 2.255 -21.638 1.00 81.00 103 ILE A O 1
ATOM 834 N N . GLY A 1 104 ? 33.883 4.058 -20.323 1.00 80.56 104 GLY A N 1
ATOM 835 C CA . GLY A 1 104 ? 33.072 4.989 -21.118 1.00 80.56 104 GLY A CA 1
ATOM 836 C C . GLY A 1 104 ? 31.556 4.885 -20.902 1.00 80.56 104 GLY A C 1
ATOM 837 O O . GLY A 1 104 ? 30.815 5.599 -21.568 1.00 80.56 104 GLY A O 1
ATOM 838 N N . GLY A 1 105 ? 31.096 4.029 -19.985 1.00 80.31 105 GLY A N 1
ATOM 839 C CA . GLY A 1 105 ? 29.678 3.830 -19.699 1.00 80.31 105 GLY A CA 1
ATOM 840 C C . GLY A 1 105 ? 29.108 4.768 -18.631 1.00 80.31 105 GLY A C 1
ATOM 841 O O . GLY A 1 105 ? 29.809 5.272 -17.749 1.00 80.31 105 GLY A O 1
ATOM 842 N N . GLU A 1 106 ? 27.797 4.978 -18.678 1.00 84.25 106 GLU A N 1
ATOM 843 C CA . GLU A 1 106 ? 27.056 5.785 -17.716 1.00 84.25 106 GLU A CA 1
ATOM 844 C C . GLU A 1 106 ? 26.657 4.985 -16.467 1.00 84.25 106 GLU A C 1
ATOM 846 O O . GLU A 1 106 ? 26.283 3.808 -16.515 1.00 84.25 106 GLU A O 1
ATOM 851 N N . ARG A 1 107 ? 26.647 5.658 -15.307 1.00 82.88 107 ARG A N 1
ATOM 852 C CA . ARG A 1 107 ? 26.130 5.074 -14.061 1.00 82.88 107 ARG A CA 1
ATOM 853 C C . ARG A 1 107 ? 24.647 4.732 -14.194 1.00 82.88 107 ARG A C 1
ATOM 855 O O . ARG A 1 107 ? 23.836 5.584 -14.561 1.00 82.88 107 ARG A O 1
ATOM 862 N N . GLY A 1 108 ? 24.302 3.525 -13.746 1.00 83.94 108 GLY A N 1
ATOM 863 C CA . GLY A 1 108 ? 22.920 3.087 -13.581 1.00 83.94 108 GLY A CA 1
ATOM 864 C C . GLY A 1 108 ? 22.114 4.052 -12.698 1.00 83.94 108 GLY A C 1
ATOM 865 O O . GLY A 1 108 ? 22.480 4.353 -11.548 1.00 83.94 108 GLY A O 1
ATOM 866 N N . ARG A 1 109 ? 21.006 4.554 -13.238 1.00 83.31 109 ARG A N 1
ATOM 867 C CA . ARG A 1 109 ? 20.099 5.510 -12.594 1.00 83.31 109 ARG A CA 1
ATOM 868 C C . ARG A 1 109 ? 18.645 5.124 -12.841 1.00 83.31 109 ARG A C 1
ATOM 870 O O . ARG A 1 109 ? 18.338 4.394 -13.774 1.00 83.31 109 ARG A O 1
ATOM 877 N N . ILE A 1 110 ? 17.756 5.616 -11.988 1.00 83.00 110 ILE A N 1
ATOM 878 C CA . ILE A 1 110 ? 16.314 5.532 -12.227 1.00 83.00 110 ILE A CA 1
ATOM 879 C C . ILE A 1 110 ? 15.983 6.669 -13.199 1.00 83.00 110 ILE A C 1
ATOM 881 O O . ILE A 1 110 ? 16.306 7.820 -12.906 1.00 83.00 110 ILE A O 1
ATOM 885 N N . GLU A 1 111 ? 15.433 6.353 -14.372 1.00 75.62 111 GLU A N 1
ATOM 886 C CA . GLU A 1 111 ? 15.059 7.368 -15.367 1.00 75.62 111 GLU A CA 1
ATOM 887 C C . GLU A 1 111 ? 13.761 8.063 -14.977 1.00 75.62 111 GLU A C 1
ATOM 889 O O . GLU A 1 111 ? 13.669 9.288 -15.050 1.00 75.62 111 GLU A O 1
ATOM 894 N N . PHE A 1 112 ? 12.765 7.273 -14.581 1.00 74.75 112 PHE A N 1
ATOM 895 C CA . PHE A 1 112 ? 11.496 7.763 -14.072 1.00 74.75 112 PHE A CA 1
ATOM 896 C C . PHE A 1 112 ? 10.753 6.666 -13.310 1.00 74.75 112 PHE A C 1
ATOM 898 O O . PHE A 1 112 ? 10.994 5.471 -13.494 1.00 74.75 112 PHE A O 1
ATOM 905 N N . ILE A 1 113 ? 9.821 7.126 -12.483 1.00 78.38 113 ILE A N 1
ATOM 906 C CA . ILE A 1 113 ? 8.764 6.329 -11.877 1.00 78.38 113 ILE A CA 1
ATOM 907 C C . ILE A 1 113 ? 7.452 6.918 -12.392 1.00 78.38 113 ILE A C 1
ATOM 909 O O . ILE A 1 113 ? 7.263 8.137 -12.359 1.00 78.38 113 ILE A O 1
ATOM 913 N N . MET A 1 114 ? 6.587 6.071 -12.930 1.00 75.19 114 MET A N 1
ATOM 914 C CA . MET A 1 114 ? 5.295 6.424 -13.501 1.00 75.19 114 MET A CA 1
ATOM 915 C C . MET A 1 114 ? 4.186 5.771 -12.686 1.00 75.19 114 MET A C 1
ATOM 917 O O . MET A 1 114 ? 4.315 4.618 -12.291 1.00 75.19 114 MET A O 1
ATOM 921 N N . VAL A 1 115 ? 3.107 6.512 -12.441 1.00 75.19 115 VAL A N 1
ATOM 922 C CA . VAL A 1 115 ? 1.898 6.009 -11.786 1.00 75.19 115 VAL A CA 1
ATOM 923 C C . VAL A 1 115 ? 0.703 6.545 -12.568 1.00 75.19 115 VAL A C 1
ATOM 925 O O . VAL A 1 115 ? 0.492 7.758 -12.624 1.00 75.19 115 VAL A O 1
ATOM 928 N N . ASP A 1 116 ? -0.048 5.636 -13.177 1.00 69.25 116 ASP A N 1
ATOM 929 C CA . ASP A 1 116 ? -1.244 5.882 -13.976 1.00 69.25 116 ASP A CA 1
ATOM 930 C C . ASP A 1 116 ? -2.507 5.441 -13.210 1.00 69.25 116 ASP A C 1
ATOM 932 O O . ASP A 1 116 ? -2.497 4.541 -12.369 1.00 69.25 116 ASP A O 1
ATOM 936 N N . TRP A 1 117 ? -3.630 6.093 -13.499 1.00 66.25 117 TRP A N 1
ATOM 937 C CA . TRP A 1 117 ? -4.927 5.829 -12.879 1.00 66.25 117 TRP A CA 1
ATOM 938 C C . TRP A 1 117 ? -5.499 4.470 -13.313 1.00 66.25 117 TRP A C 1
ATOM 940 O O . TRP A 1 117 ? -6.137 3.767 -12.514 1.00 66.25 117 TRP A O 1
ATOM 950 N N . TYR A 1 118 ? -5.286 4.100 -14.579 1.00 61.19 118 TYR A N 1
ATOM 951 C CA . TYR A 1 118 ? -5.951 2.968 -15.223 1.00 61.19 118 TYR A CA 1
ATOM 952 C C . TYR A 1 118 ? -5.038 1.763 -15.424 1.00 61.19 118 TYR A C 1
ATOM 954 O O . TYR A 1 118 ? -5.509 0.641 -15.238 1.00 61.19 118 TYR A O 1
ATOM 962 N N . GLU A 1 119 ? -3.768 1.990 -15.758 1.00 59.84 119 GLU A N 1
ATOM 963 C CA . GLU A 1 119 ? -2.849 0.923 -16.182 1.00 59.84 119 GLU A CA 1
ATOM 964 C C . GLU A 1 119 ? -1.891 0.443 -15.083 1.00 59.84 119 GLU A C 1
ATOM 966 O O . GLU A 1 119 ? -1.361 -0.654 -15.200 1.00 59.84 119 GLU A O 1
ATOM 971 N N . GLY A 1 120 ? -1.727 1.195 -13.985 1.00 73.44 120 GLY A N 1
ATOM 972 C CA . GLY A 1 120 ? -0.848 0.816 -12.873 1.00 73.44 120 GLY A CA 1
ATOM 973 C C . GLY A 1 120 ? 0.399 1.693 -12.793 1.00 73.44 120 GLY A C 1
ATOM 974 O O . GLY A 1 120 ? 0.304 2.910 -12.930 1.00 73.44 120 GLY A O 1
ATOM 975 N N . GLY A 1 121 ? 1.555 1.102 -12.504 1.00 77.56 121 GLY A N 1
ATOM 976 C CA . GLY A 1 121 ? 2.821 1.816 -12.348 1.00 77.56 121 GLY A CA 1
ATOM 977 C C . GLY A 1 121 ? 3.896 1.306 -13.303 1.00 77.56 121 GLY A C 1
ATOM 978 O O . GLY A 1 121 ? 3.785 0.217 -13.860 1.00 77.56 121 GLY A O 1
ATOM 979 N N . TRP A 1 122 ? 4.929 2.118 -13.537 1.00 78.25 122 TRP A N 1
ATOM 980 C CA . TRP A 1 122 ? 6.118 1.667 -14.253 1.00 78.25 122 TRP A CA 1
ATOM 981 C C . TRP A 1 122 ? 7.386 2.367 -13.766 1.00 78.25 122 TRP A C 1
ATOM 983 O O . TRP A 1 122 ? 7.517 3.592 -13.836 1.00 78.25 122 TRP A O 1
ATOM 993 N N . THR A 1 123 ? 8.365 1.571 -13.342 1.00 84.06 123 THR A N 1
ATOM 994 C CA . THR A 1 123 ? 9.708 2.033 -12.989 1.00 84.06 123 THR A CA 1
ATOM 995 C C . THR A 1 123 ? 10.706 1.680 -14.083 1.00 84.06 123 THR A C 1
ATOM 997 O O . THR A 1 123 ? 10.954 0.507 -14.375 1.00 84.06 123 THR A O 1
ATOM 1000 N N . LYS A 1 124 ? 11.348 2.703 -14.657 1.00 83.00 124 LYS A N 1
ATOM 1001 C CA . LYS A 1 124 ? 12.369 2.523 -15.691 1.00 83.00 124 LYS A CA 1
ATOM 1002 C C . LYS A 1 124 ? 13.764 2.851 -15.168 1.00 83.00 124 LYS A C 1
ATOM 1004 O O . LYS A 1 124 ? 14.010 3.915 -14.598 1.00 83.00 124 LYS A O 1
ATOM 1009 N N . PHE A 1 125 ? 14.696 1.938 -15.418 1.00 85.94 125 PHE A N 1
ATOM 1010 C CA . PHE A 1 125 ? 16.122 2.110 -15.150 1.00 85.94 125 PHE A CA 1
ATOM 1011 C C . PHE A 1 125 ? 16.855 2.471 -16.446 1.00 85.94 125 PHE A C 1
ATOM 1013 O O . PHE A 1 125 ? 16.463 2.029 -17.523 1.00 85.94 125 PHE A O 1
ATOM 1020 N N . GLY A 1 126 ? 17.913 3.267 -16.335 1.00 82.19 126 GLY A N 1
ATOM 1021 C CA . GLY A 1 126 ? 18.761 3.681 -17.451 1.00 82.19 126 GLY A CA 1
ATOM 1022 C C . GLY A 1 126 ? 20.236 3.713 -17.066 1.00 82.19 126 GLY A C 1
ATOM 1023 O O . GLY A 1 126 ? 20.586 3.566 -15.892 1.00 82.19 126 GLY A O 1
ATOM 1024 N N . GLY A 1 127 ? 21.092 3.940 -18.059 1.00 83.56 127 GLY A N 1
ATOM 1025 C CA . GLY A 1 127 ? 22.543 3.759 -17.962 1.00 83.56 127 GLY A CA 1
ATOM 1026 C C . GLY A 1 127 ? 22.972 2.324 -18.288 1.00 83.56 127 GLY A C 1
ATOM 1027 O O . GLY A 1 127 ? 22.135 1.439 -18.437 1.00 83.56 127 GLY A O 1
ATOM 1028 N N . ASP A 1 128 ? 24.282 2.092 -18.372 1.00 84.50 128 ASP A N 1
ATOM 1029 C CA . ASP A 1 128 ? 24.835 0.822 -18.878 1.00 84.50 128 ASP A CA 1
ATOM 1030 C C . ASP A 1 128 ? 24.919 -0.277 -17.808 1.00 84.50 128 ASP A C 1
ATOM 1032 O O . ASP A 1 128 ? 25.107 -1.457 -18.107 1.00 84.50 128 ASP A O 1
ATOM 1036 N N . VAL A 1 129 ? 24.772 0.096 -16.532 1.00 84.94 129 VAL A N 1
ATOM 1037 C CA . VAL A 1 129 ? 24.708 -0.856 -15.416 1.00 84.94 129 VAL A CA 1
ATOM 1038 C C . VAL A 1 129 ? 23.252 -1.134 -15.061 1.00 84.94 129 VAL A C 1
ATOM 1040 O O . VAL A 1 129 ? 22.644 -0.418 -14.264 1.00 84.94 129 VAL A O 1
ATOM 1043 N N . GLU A 1 130 ? 22.714 -2.211 -15.626 1.00 86.25 130 GLU A N 1
ATOM 1044 C CA . GLU A 1 130 ? 21.354 -2.676 -15.349 1.00 86.25 130 GLU A CA 1
ATOM 1045 C C . GLU A 1 130 ? 21.210 -3.295 -13.943 1.00 86.25 130 GLU A C 1
ATOM 1047 O O . GLU A 1 130 ? 22.143 -3.948 -13.442 1.00 86.25 130 GLU A O 1
ATOM 1052 N N . PRO A 1 131 ? 20.030 -3.178 -13.304 1.00 89.62 131 PRO A N 1
ATOM 1053 C CA . PRO A 1 131 ? 19.752 -3.818 -12.021 1.00 89.62 131 PRO A CA 1
ATOM 1054 C C . PRO A 1 131 ? 19.741 -5.351 -12.121 1.00 89.62 131 PRO A C 1
ATOM 1056 O O . PRO A 1 131 ? 19.845 -5.960 -13.189 1.00 89.62 131 PRO A O 1
ATOM 1059 N N . ILE A 1 132 ? 19.643 -6.020 -10.973 1.00 88.88 132 ILE A N 1
ATOM 1060 C CA . ILE A 1 132 ? 19.420 -7.470 -10.943 1.00 88.88 132 ILE A CA 1
ATOM 1061 C C . ILE A 1 132 ? 17.910 -7.715 -11.001 1.00 88.88 132 ILE A C 1
ATOM 1063 O O . ILE A 1 132 ? 17.254 -7.819 -9.967 1.00 88.88 132 ILE A O 1
ATOM 1067 N N . TYR A 1 133 ? 17.364 -7.863 -12.211 1.00 87.62 133 TYR A N 1
ATOM 1068 C CA . TYR A 1 133 ? 15.917 -8.017 -12.436 1.00 87.62 133 TYR A CA 1
ATOM 1069 C C . TYR A 1 133 ? 15.264 -9.161 -11.646 1.00 87.62 133 TYR A C 1
ATOM 1071 O O . TYR A 1 133 ? 14.121 -9.039 -11.222 1.00 87.62 133 TYR A O 1
ATOM 1079 N N . SER A 1 134 ? 15.992 -10.240 -11.343 1.00 86.38 134 SER A N 1
ATOM 1080 C CA . SER A 1 134 ? 15.457 -11.330 -10.509 1.00 86.38 134 SER A CA 1
ATOM 1081 C C . SER A 1 134 ? 15.176 -10.945 -9.056 1.00 86.38 134 SER A C 1
ATOM 1083 O O . SER A 1 134 ? 14.463 -11.679 -8.387 1.00 86.38 134 SER A O 1
ATOM 1085 N N . LEU A 1 135 ? 15.769 -9.859 -8.555 1.00 90.12 135 LEU A N 1
ATOM 1086 C CA . LEU A 1 135 ? 15.493 -9.314 -7.222 1.00 90.12 135 LEU A CA 1
ATOM 1087 C C . LEU A 1 135 ? 14.601 -8.077 -7.317 1.00 90.12 135 LEU A C 1
ATOM 1089 O O . LEU A 1 135 ? 13.688 -7.915 -6.518 1.00 90.12 135 LEU A O 1
ATOM 1093 N N . THR A 1 136 ? 14.841 -7.230 -8.318 1.00 91.31 136 THR A N 1
ATOM 1094 C CA . THR A 1 136 ? 14.098 -5.985 -8.507 1.00 91.31 136 THR A CA 1
ATOM 1095 C C . THR A 1 136 ? 12.634 -6.220 -8.856 1.00 91.31 136 THR A C 1
ATOM 1097 O O . THR A 1 136 ? 11.792 -5.522 -8.309 1.00 91.31 136 THR A O 1
ATOM 1100 N N . LEU A 1 137 ? 12.302 -7.196 -9.710 1.00 89.31 137 LEU A N 1
ATOM 1101 C CA . LEU A 1 137 ? 10.906 -7.445 -10.092 1.00 89.31 137 LEU A CA 1
ATOM 1102 C C . LEU A 1 137 ? 10.076 -7.966 -8.897 1.00 89.31 137 LEU A C 1
ATOM 1104 O O . LEU A 1 137 ? 9.020 -7.412 -8.623 1.00 89.31 137 LEU A O 1
ATOM 1108 N N . PRO A 1 138 ? 10.526 -8.961 -8.103 1.00 90.44 138 PRO A N 1
ATOM 1109 C CA . PRO A 1 138 ? 9.812 -9.341 -6.879 1.00 90.44 138 PRO A CA 1
ATOM 1110 C C . PRO A 1 138 ? 9.659 -8.229 -5.838 1.00 90.44 138 PRO A C 1
ATOM 1112 O O . PRO A 1 138 ? 8.745 -8.278 -5.015 1.00 90.44 138 PRO A O 1
ATOM 1115 N N . ALA A 1 139 ? 10.576 -7.258 -5.832 1.00 92.00 139 ALA A N 1
ATOM 1116 C CA . ALA A 1 139 ? 10.636 -6.238 -4.796 1.00 92.00 139 ALA A CA 1
ATOM 1117 C C . ALA A 1 139 ? 9.394 -5.346 -4.747 1.00 92.00 139 ALA A C 1
ATOM 1119 O O . ALA A 1 139 ? 8.977 -4.998 -3.646 1.00 92.00 139 ALA A O 1
ATOM 1120 N N . GLY A 1 140 ? 8.788 -5.013 -5.892 1.00 89.50 140 GLY A N 1
ATOM 1121 C CA . GLY A 1 140 ? 7.567 -4.202 -5.915 1.00 89.50 140 GLY A CA 1
ATOM 1122 C C . GLY A 1 140 ? 6.418 -4.908 -5.205 1.00 89.50 140 GLY A C 1
ATOM 1123 O O . GLY A 1 140 ? 5.866 -4.388 -4.234 1.00 89.50 140 GLY A O 1
ATOM 1124 N N . TYR A 1 141 ? 6.172 -6.168 -5.582 1.00 89.44 141 TYR A N 1
ATOM 1125 C CA . TYR A 1 141 ? 5.175 -7.015 -4.932 1.00 89.44 141 TYR A CA 1
ATOM 1126 C C . TYR A 1 141 ? 5.442 -7.172 -3.432 1.00 89.44 141 TYR A C 1
ATOM 1128 O O . TYR A 1 141 ? 4.513 -7.138 -2.622 1.00 89.44 141 TYR A O 1
ATOM 1136 N N . LEU A 1 142 ? 6.695 -7.413 -3.030 1.00 90.69 142 LEU A N 1
ATOM 1137 C CA . LEU A 1 142 ? 7.072 -7.533 -1.618 1.00 90.69 142 LEU A CA 1
ATOM 1138 C C . LEU A 1 142 ? 6.833 -6.233 -0.849 1.00 90.69 142 LEU A C 1
ATOM 1140 O O . LEU A 1 142 ? 6.225 -6.297 0.213 1.00 90.69 142 LEU A O 1
ATOM 1144 N N . ALA A 1 143 ? 7.235 -5.083 -1.385 1.00 90.88 143 ALA A N 1
ATOM 1145 C CA . ALA A 1 143 ? 7.069 -3.793 -0.725 1.00 90.88 143 ALA A CA 1
ATOM 1146 C C . ALA A 1 143 ? 5.590 -3.452 -0.482 1.00 90.88 143 ALA A C 1
ATOM 1148 O O . ALA A 1 143 ? 5.209 -3.187 0.657 1.00 90.88 143 ALA A O 1
ATOM 1149 N N . SER A 1 144 ? 4.743 -3.535 -1.513 1.00 90.50 144 SER A N 1
ATOM 1150 C CA . SER A 1 144 ? 3.305 -3.236 -1.395 1.00 90.50 144 SER A CA 1
ATOM 1151 C C . SER A 1 144 ? 2.579 -4.188 -0.438 1.00 90.50 144 SER A C 1
ATOM 1153 O O . SER A 1 144 ? 1.727 -3.766 0.345 1.00 90.50 144 SER A O 1
ATOM 1155 N N . CYS A 1 145 ? 2.965 -5.466 -0.429 1.00 90.94 145 CYS A N 1
ATOM 1156 C CA . CYS A 1 145 ? 2.433 -6.451 0.511 1.00 90.94 145 CYS A CA 1
ATOM 1157 C C . CYS A 1 145 ? 2.902 -6.210 1.947 1.00 90.94 145 CYS A C 1
ATOM 1159 O O . CYS A 1 145 ? 2.096 -6.334 2.856 1.00 90.94 145 CYS A O 1
ATOM 1161 N N . LEU A 1 146 ? 4.175 -5.872 2.173 1.00 92.12 146 LEU A N 1
ATOM 1162 C CA . LEU A 1 146 ? 4.692 -5.593 3.517 1.00 92.12 146 LEU A CA 1
ATOM 1163 C C . LEU A 1 146 ? 4.012 -4.366 4.124 1.00 92.12 146 LEU A C 1
ATOM 1165 O O . LEU A 1 146 ? 3.578 -4.413 5.271 1.00 92.12 146 LEU A O 1
ATOM 1169 N N . VAL A 1 147 ? 3.863 -3.300 3.334 1.00 93.38 147 VAL A N 1
ATOM 1170 C CA . VAL A 1 147 ? 3.134 -2.091 3.738 1.00 93.38 147 VAL A CA 1
ATOM 1171 C C . VAL A 1 147 ? 1.661 -2.415 4.010 1.00 93.38 147 VAL A C 1
ATOM 1173 O O . VAL A 1 147 ? 1.130 -2.030 5.049 1.00 93.38 147 VAL A O 1
ATOM 1176 N N . GLY A 1 148 ? 1.018 -3.189 3.130 1.00 93.62 148 GLY A N 1
ATOM 1177 C CA . GLY A 1 148 ? -0.365 -3.628 3.321 1.00 93.62 148 GLY A CA 1
ATOM 1178 C C . GLY A 1 148 ? -0.558 -4.467 4.585 1.00 93.62 148 GLY A C 1
ATOM 1179 O O . GLY A 1 148 ? -1.460 -4.200 5.373 1.00 93.62 148 GLY A O 1
ATOM 1180 N N . CYS A 1 149 ? 0.331 -5.430 4.828 1.00 95.00 149 CYS A N 1
ATOM 1181 C CA . CYS A 1 149 ? 0.332 -6.261 6.027 1.00 95.00 149 CYS A CA 1
ATOM 1182 C C . CYS A 1 149 ? 0.559 -5.441 7.304 1.00 95.00 149 CYS A C 1
ATOM 1184 O O . CYS A 1 149 ? -0.110 -5.682 8.303 1.00 95.00 149 CYS A O 1
ATOM 1186 N N . TRP A 1 150 ? 1.459 -4.455 7.282 1.00 96.25 150 TRP A N 1
ATOM 1187 C CA . TRP A 1 150 ? 1.678 -3.560 8.421 1.00 96.25 150 TRP A CA 1
ATOM 1188 C C . TRP A 1 150 ? 0.410 -2.779 8.790 1.00 96.25 150 TRP A C 1
ATOM 1190 O O . TRP A 1 150 ? 0.044 -2.715 9.964 1.00 96.25 150 TRP A O 1
ATOM 1200 N N . PHE A 1 151 ? -0.306 -2.240 7.800 1.00 96.38 151 PHE A N 1
ATOM 1201 C CA . PHE A 1 151 ? -1.563 -1.521 8.037 1.00 96.38 151 PHE A CA 1
ATOM 1202 C C . PHE A 1 151 ? -2.724 -2.444 8.419 1.00 96.38 151 PHE A C 1
ATOM 1204 O O . PHE A 1 151 ? -3.517 -2.086 9.285 1.00 96.38 151 PHE A O 1
ATOM 1211 N N . LEU A 1 152 ? -2.791 -3.655 7.853 1.00 95.94 152 LEU A N 1
ATOM 1212 C CA . LEU A 1 152 ? -3.747 -4.673 8.296 1.00 95.94 152 LEU A CA 1
ATOM 1213 C C . LEU A 1 152 ? -3.526 -5.034 9.760 1.00 95.94 152 LEU A C 1
ATOM 1215 O O . LEU A 1 152 ? -4.487 -5.079 10.510 1.00 95.94 152 LEU A O 1
ATOM 1219 N N . PHE A 1 153 ? -2.277 -5.261 10.169 1.00 97.00 153 PHE A N 1
ATOM 1220 C CA . PHE A 1 153 ? -1.947 -5.606 11.547 1.0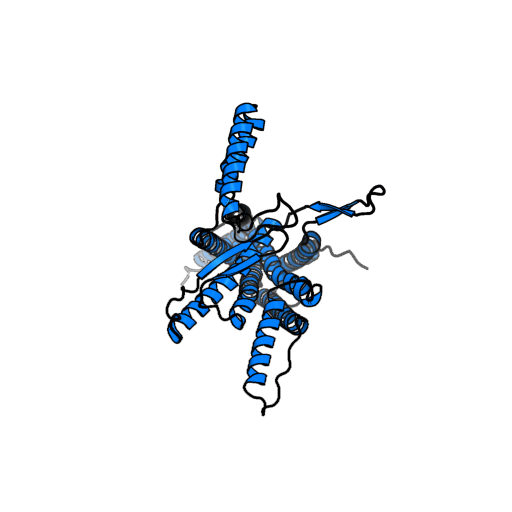0 97.00 153 PHE A CA 1
ATOM 1221 C C . PHE A 1 153 ? -2.271 -4.458 12.507 1.00 97.00 153 PHE A C 1
ATOM 1223 O O . PHE A 1 153 ? -3.015 -4.639 13.465 1.00 97.00 153 PHE A O 1
ATOM 1230 N N . THR A 1 154 ? -1.756 -3.259 12.224 1.00 96.81 154 THR A N 1
ATOM 1231 C CA . THR A 1 154 ? -1.957 -2.086 13.090 1.00 96.81 154 THR A CA 1
ATOM 1232 C C . THR A 1 154 ? -3.412 -1.626 13.158 1.00 96.81 154 THR A C 1
ATOM 1234 O O . THR A 1 154 ? -3.806 -1.048 14.164 1.00 96.81 154 THR A O 1
ATOM 1237 N N . GLY A 1 155 ? -4.225 -1.925 12.142 1.00 96.06 155 GLY A N 1
ATOM 1238 C CA . GLY A 1 155 ? -5.637 -1.550 12.077 1.00 96.06 155 GLY A CA 1
ATOM 1239 C C . GLY A 1 155 ? -6.576 -2.297 13.030 1.00 96.06 155 GLY A C 1
ATOM 1240 O O . GLY A 1 155 ? -7.726 -1.893 13.170 1.00 96.06 155 GLY A O 1
ATOM 1241 N N . PHE A 1 156 ? -6.138 -3.368 13.700 1.00 95.62 156 PHE A N 1
ATOM 1242 C CA . PHE A 1 156 ? -6.998 -4.086 14.655 1.00 95.62 156 PHE A CA 1
ATOM 1243 C C . PHE A 1 156 ? -7.171 -3.346 15.988 1.00 95.62 156 PHE A C 1
ATOM 1245 O O . PHE A 1 156 ? -8.173 -3.569 16.671 1.00 95.62 156 PHE A O 1
ATOM 1252 N N . ASP A 1 157 ? -6.259 -2.431 16.324 1.00 96.06 157 ASP A N 1
ATOM 1253 C CA . ASP A 1 157 ? -6.220 -1.727 17.607 1.00 96.06 157 ASP A CA 1
ATOM 1254 C C . ASP A 1 157 ? -6.079 -0.205 17.432 1.00 96.06 157 ASP A C 1
ATOM 1256 O O . ASP A 1 157 ? -5.352 0.258 16.549 1.00 96.06 157 ASP A O 1
ATOM 1260 N N . ALA A 1 158 ? -6.782 0.591 18.246 1.00 94.38 158 ALA A N 1
ATOM 1261 C CA . ALA A 1 158 ? -6.801 2.055 18.126 1.00 94.38 158 ALA A CA 1
ATOM 1262 C C . ALA A 1 158 ? -5.423 2.703 18.355 1.00 94.38 158 ALA A C 1
ATOM 1264 O O . ALA A 1 158 ? -5.001 3.569 17.582 1.00 94.38 158 ALA A O 1
ATOM 1265 N N . LYS A 1 159 ? -4.678 2.258 19.373 1.00 94.94 159 LYS A N 1
ATOM 1266 C CA . LYS A 1 159 ? -3.333 2.766 19.680 1.00 94.94 159 LYS A CA 1
ATOM 1267 C C . LYS A 1 159 ? -2.343 2.339 18.606 1.00 94.94 159 LYS A C 1
ATOM 1269 O O . LYS A 1 159 ? -1.561 3.161 18.125 1.00 94.94 159 LYS A O 1
ATOM 1274 N N . TRP A 1 160 ? -2.409 1.088 18.154 1.00 95.75 160 TRP A N 1
ATOM 1275 C CA . TRP A 1 160 ? -1.563 0.623 17.050 1.00 95.75 160 TRP A CA 1
ATOM 1276 C C . TRP A 1 160 ? -1.880 1.314 15.728 1.00 95.75 160 TRP A C 1
ATOM 1278 O O . TRP A 1 160 ? -0.962 1.622 14.966 1.00 95.75 160 TRP A O 1
ATOM 1288 N N . SER A 1 161 ? -3.139 1.678 15.496 1.00 96.50 161 SER A N 1
ATOM 1289 C CA . SER A 1 161 ? -3.552 2.444 14.319 1.00 96.50 161 SER A CA 1
ATOM 1290 C C . SER A 1 161 ? -2.929 3.838 14.279 1.00 96.50 161 SER A C 1
ATOM 1292 O O . SER A 1 161 ? -2.632 4.330 13.192 1.00 96.50 161 SER A O 1
ATOM 1294 N N . LYS A 1 162 ? -2.630 4.453 15.434 1.00 95.75 162 LYS A N 1
ATOM 1295 C CA . LYS A 1 162 ? -1.849 5.702 15.505 1.00 95.75 162 LYS A CA 1
ATOM 1296 C C . LYS A 1 162 ? -0.430 5.506 14.974 1.00 95.75 162 LYS A C 1
ATOM 1298 O O . LYS A 1 162 ? 0.037 6.296 14.152 1.00 95.75 162 LYS A O 1
ATOM 1303 N N . PHE A 1 163 ? 0.242 4.421 15.362 1.00 96.06 163 PHE A N 1
ATOM 1304 C CA . PHE A 1 163 ? 1.555 4.067 14.807 1.00 96.06 163 PHE A CA 1
ATOM 1305 C C . PHE A 1 163 ? 1.479 3.736 13.310 1.00 96.06 163 PHE A C 1
ATOM 1307 O O . PHE A 1 163 ? 2.349 4.158 12.541 1.00 96.06 163 PHE A O 1
ATOM 1314 N N . GLY A 1 164 ? 0.426 3.037 12.878 1.00 96.06 164 GLY A N 1
ATOM 1315 C CA . GLY A 1 164 ? 0.135 2.782 11.465 1.00 96.06 164 GLY A CA 1
ATOM 1316 C C . GLY A 1 164 ? -0.003 4.080 10.665 1.00 96.06 164 GLY A C 1
ATOM 1317 O O . GLY A 1 164 ? 0.672 4.264 9.652 1.00 96.06 164 GLY A O 1
ATOM 1318 N N . ALA A 1 165 ? -0.781 5.034 11.169 1.00 95.94 165 ALA A N 1
ATOM 1319 C CA . ALA A 1 165 ? -0.995 6.329 10.537 1.00 95.94 165 ALA A CA 1
ATOM 1320 C C . ALA A 1 165 ? 0.273 7.196 10.496 1.00 95.94 165 ALA A C 1
ATOM 1322 O O . ALA A 1 165 ? 0.564 7.794 9.460 1.00 95.94 165 ALA A O 1
ATOM 1323 N N . ILE A 1 166 ? 1.081 7.214 11.563 1.00 95.69 166 ILE A N 1
ATOM 1324 C CA . ILE A 1 166 ? 2.401 7.870 11.547 1.00 95.69 166 ILE A CA 1
ATOM 1325 C C . ILE A 1 166 ? 3.296 7.231 10.479 1.00 95.69 166 ILE A C 1
ATOM 1327 O O . ILE A 1 166 ? 3.917 7.940 9.688 1.00 95.69 166 ILE A O 1
ATOM 1331 N N . SER A 1 167 ? 3.325 5.897 10.410 1.00 95.19 167 SER A N 1
ATOM 1332 C CA . SER A 1 167 ? 4.098 5.166 9.399 1.00 95.19 167 SER A CA 1
ATOM 1333 C C . SER A 1 167 ? 3.651 5.537 7.983 1.00 95.19 167 SER A C 1
ATOM 1335 O O . SER A 1 167 ? 4.489 5.763 7.112 1.00 95.19 167 SER A O 1
ATOM 1337 N N . LEU A 1 168 ? 2.339 5.663 7.760 1.00 93.56 168 LEU A N 1
ATOM 1338 C CA . LEU A 1 168 ? 1.756 6.091 6.491 1.00 93.56 168 LEU A CA 1
ATOM 1339 C C . LEU A 1 168 ? 2.154 7.531 6.135 1.00 93.56 168 LEU A C 1
ATOM 1341 O O . LEU A 1 168 ? 2.578 7.785 5.009 1.00 93.56 168 LEU A O 1
ATOM 1345 N N . ILE A 1 169 ? 2.096 8.472 7.080 1.00 93.00 169 ILE A N 1
ATOM 1346 C CA . ILE A 1 169 ? 2.523 9.867 6.865 1.00 93.00 169 ILE A CA 1
ATOM 1347 C C . ILE A 1 169 ? 4.021 9.942 6.535 1.00 93.00 169 ILE A C 1
ATOM 1349 O O . ILE A 1 169 ? 4.422 10.640 5.603 1.00 93.00 169 ILE A O 1
ATOM 1353 N N . ILE A 1 170 ? 4.865 9.195 7.246 1.00 93.38 170 ILE A N 1
ATOM 1354 C CA . ILE A 1 170 ? 6.307 9.158 6.972 1.00 93.38 170 ILE A CA 1
ATOM 1355 C C . ILE A 1 170 ? 6.568 8.555 5.589 1.00 93.38 170 ILE A C 1
ATOM 1357 O O . ILE A 1 170 ? 7.300 9.136 4.788 1.00 93.38 170 ILE A O 1
ATOM 1361 N N . LEU A 1 171 ? 5.939 7.420 5.274 1.00 91.50 171 LEU A N 1
ATOM 1362 C CA . LEU A 1 171 ? 6.134 6.723 4.007 1.00 91.50 171 LEU A CA 1
ATOM 1363 C C . LEU A 1 171 ? 5.643 7.557 2.816 1.00 91.50 171 LEU A C 1
ATOM 1365 O O . LEU A 1 171 ? 6.344 7.651 1.811 1.00 91.50 171 LEU A O 1
ATOM 1369 N N . THR A 1 172 ? 4.471 8.195 2.927 1.00 89.81 172 THR A N 1
ATOM 1370 C CA . THR A 1 172 ? 3.961 9.141 1.914 1.00 89.81 172 THR A CA 1
ATOM 1371 C C . THR A 1 172 ? 4.902 10.329 1.732 1.00 89.81 172 THR A C 1
ATOM 1373 O O . THR A 1 172 ? 5.203 10.688 0.597 1.00 89.81 172 THR A O 1
ATOM 1376 N N . THR A 1 173 ? 5.421 10.904 2.818 1.00 89.44 173 THR A N 1
ATOM 1377 C CA . THR A 1 173 ? 6.355 12.041 2.762 1.00 89.44 173 THR A CA 1
ATOM 1378 C C . THR A 1 173 ? 7.685 11.653 2.112 1.00 89.44 173 THR A C 1
ATOM 1380 O O . THR A 1 173 ? 8.203 12.369 1.260 1.00 89.44 173 THR A O 1
ATOM 1383 N N . ILE A 1 174 ? 8.239 10.488 2.449 1.00 88.56 174 ILE A N 1
ATOM 1384 C CA . ILE A 1 174 ? 9.455 9.980 1.802 1.00 88.56 174 ILE A CA 1
ATOM 1385 C C . ILE A 1 174 ? 9.190 9.713 0.317 1.00 88.56 174 ILE A C 1
ATOM 1387 O O . ILE A 1 174 ? 9.997 10.092 -0.530 1.00 88.56 174 ILE A O 1
ATOM 1391 N N . ALA A 1 175 ? 8.050 9.106 -0.017 1.00 85.19 175 ALA A N 1
ATOM 1392 C CA . ALA A 1 175 ? 7.661 8.829 -1.393 1.00 85.19 175 ALA A CA 1
ATOM 1393 C C . ALA A 1 175 ? 7.539 10.110 -2.234 1.00 85.19 175 ALA A C 1
ATOM 1395 O O . ALA A 1 175 ? 8.067 10.170 -3.348 1.00 85.19 175 ALA A O 1
ATOM 1396 N N . THR A 1 176 ? 6.900 11.156 -1.699 1.00 81.38 176 THR A N 1
ATOM 1397 C CA . THR A 1 176 ? 6.773 12.451 -2.382 1.00 81.38 176 THR A CA 1
ATOM 1398 C C . THR A 1 176 ? 8.123 13.146 -2.541 1.00 81.38 176 THR A C 1
ATOM 1400 O O . THR A 1 176 ? 8.403 13.670 -3.621 1.00 81.38 176 THR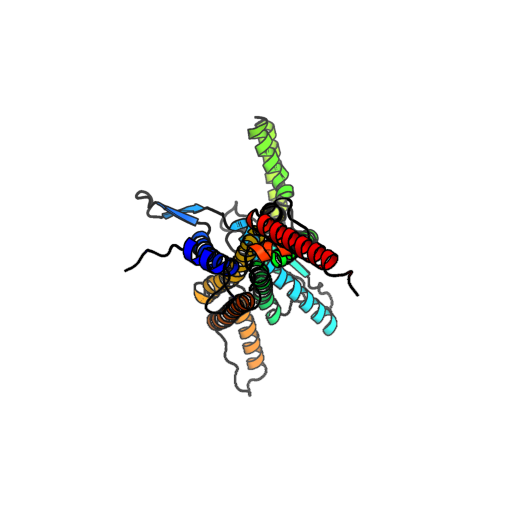 A O 1
ATOM 1403 N N . LEU A 1 177 ? 9.000 13.084 -1.534 1.00 83.62 177 LEU A N 1
ATOM 1404 C CA . LEU A 1 177 ? 10.367 13.605 -1.624 1.00 83.62 177 LEU A CA 1
ATOM 1405 C C . LEU A 1 177 ? 11.196 12.865 -2.681 1.00 83.62 177 LEU A C 1
ATOM 1407 O O . LEU A 1 177 ? 11.849 13.501 -3.506 1.00 83.62 177 LEU A O 1
ATOM 1411 N N . ILE A 1 178 ? 11.140 11.530 -2.718 1.00 80.31 178 ILE A N 1
ATOM 1412 C CA . ILE A 1 178 ? 11.816 10.726 -3.747 1.00 80.31 178 ILE A CA 1
ATOM 1413 C C . ILE A 1 178 ? 11.332 11.139 -5.142 1.00 80.31 178 ILE A C 1
ATOM 1415 O O . ILE A 1 178 ? 12.150 11.379 -6.032 1.00 80.31 178 ILE A O 1
ATOM 1419 N N . CYS A 1 179 ? 10.018 11.292 -5.326 1.00 74.81 179 CYS A N 1
ATOM 1420 C CA . CYS A 1 179 ? 9.453 11.753 -6.594 1.00 74.81 179 CYS A CA 1
ATOM 1421 C C . CYS A 1 179 ? 9.954 13.158 -6.970 1.00 74.81 179 CYS A C 1
ATOM 1423 O O . CYS A 1 179 ? 10.304 13.386 -8.129 1.00 74.81 179 CYS A O 1
ATOM 1425 N N . PHE A 1 180 ? 10.061 14.071 -5.999 1.00 74.00 180 PHE A N 1
ATOM 1426 C CA . PHE A 1 180 ? 10.599 15.419 -6.204 1.00 74.00 180 PHE A CA 1
ATOM 1427 C C . PHE A 1 180 ? 12.050 15.391 -6.716 1.00 74.00 180 PHE A C 1
ATOM 1429 O O . PHE A 1 180 ? 12.388 16.074 -7.684 1.00 74.00 180 PHE A O 1
ATOM 1436 N N . PHE A 1 181 ? 12.910 14.549 -6.130 1.00 71.75 181 PHE A N 1
ATOM 1437 C CA . PHE A 1 181 ? 14.318 14.439 -6.533 1.00 71.75 181 PHE A CA 1
ATOM 1438 C C . PHE A 1 181 ? 14.535 13.724 -7.877 1.00 71.75 181 PHE A C 1
ATOM 1440 O O . PHE A 1 181 ? 15.535 13.979 -8.549 1.00 71.75 181 PHE A O 1
ATOM 1447 N N . ILE A 1 182 ? 13.603 12.874 -8.322 1.00 67.44 182 ILE A N 1
ATOM 1448 C CA . ILE A 1 182 ? 13.717 12.097 -9.574 1.00 67.44 182 ILE A CA 1
ATOM 1449 C C . ILE A 1 182 ? 13.477 12.952 -10.848 1.00 67.44 182 ILE A C 1
ATOM 1451 O O . ILE A 1 182 ? 13.452 12.435 -11.961 1.00 67.44 182 ILE A O 1
ATOM 1455 N N . LYS A 1 183 ? 13.384 14.289 -10.751 1.00 58.22 183 LYS A N 1
ATOM 1456 C CA . LYS A 1 183 ? 12.913 15.166 -11.848 1.00 58.22 183 LYS A CA 1
ATOM 1457 C C . LYS A 1 183 ? 11.531 14.728 -12.362 1.00 58.22 183 LYS A C 1
ATOM 1459 O O . LYS A 1 183 ? 11.268 14.788 -13.570 1.00 58.22 183 LYS A O 1
ATOM 1464 N N . ALA A 1 184 ? 10.635 14.298 -11.470 1.00 54.78 184 ALA A N 1
ATOM 1465 C CA . ALA A 1 184 ? 9.222 14.238 -11.821 1.00 54.78 184 ALA A CA 1
ATOM 1466 C C . ALA A 1 184 ? 8.781 15.656 -12.229 1.00 54.78 184 ALA A C 1
ATOM 1468 O O . ALA A 1 184 ? 9.100 16.638 -11.558 1.00 54.78 184 ALA A O 1
ATOM 1469 N N . LYS A 1 185 ? 8.134 15.803 -13.388 1.00 57.47 185 LYS A N 1
ATOM 1470 C CA . LYS A 1 185 ? 7.642 17.114 -13.826 1.00 57.47 185 LYS A CA 1
ATOM 1471 C C . LYS A 1 185 ? 6.272 17.351 -13.195 1.00 57.47 185 LYS A C 1
ATOM 1473 O O . LYS A 1 185 ? 5.378 16.527 -13.352 1.00 57.47 185 LYS A O 1
ATOM 1478 N N . SER A 1 186 ? 6.095 18.502 -12.548 1.00 62.66 186 SER A N 1
ATOM 1479 C CA . SER A 1 186 ? 4.769 18.979 -12.145 1.00 62.66 186 SER A CA 1
ATOM 1480 C C . SER A 1 186 ? 3.915 19.222 -13.399 1.00 62.66 186 SER A C 1
ATOM 1482 O O . SER A 1 186 ? 4.243 20.045 -14.263 1.00 62.66 186 SER A O 1
ATOM 1484 N N . GLY A 1 187 ? 2.824 18.471 -13.514 1.00 61.88 187 GLY A N 1
ATOM 1485 C CA . GLY A 1 187 ? 1.774 18.656 -14.507 1.00 61.88 187 GLY A CA 1
ATOM 1486 C C . GLY A 1 187 ? 1.102 20.027 -14.393 1.00 61.88 187 GLY A C 1
ATOM 1487 O O . GLY A 1 187 ? 0.796 20.625 -15.419 1.00 61.88 187 GLY A O 1
ATOM 1488 N N . LEU A 1 188 ? 0.958 20.581 -13.187 1.00 64.38 188 LEU A N 1
ATOM 1489 C CA . LEU A 1 188 ? 0.465 21.934 -12.926 1.00 64.38 188 LEU A CA 1
ATOM 1490 C C . LEU A 1 188 ? 1.384 22.983 -13.542 1.00 64.38 188 LEU A C 1
ATOM 1492 O O . LEU A 1 188 ? 0.897 23.877 -14.226 1.00 64.38 188 LEU A O 1
ATOM 1496 N N . VAL A 1 189 ? 2.702 22.853 -13.372 1.00 68.62 189 VAL A N 1
ATOM 1497 C CA . VAL A 1 189 ? 3.674 23.763 -14.005 1.00 68.62 189 VAL A CA 1
ATOM 1498 C C . VAL A 1 189 ? 3.609 23.641 -15.531 1.00 68.62 189 VAL A C 1
ATOM 1500 O O . VAL A 1 189 ? 3.561 24.641 -16.246 1.00 68.62 189 VAL A O 1
ATOM 1503 N N . ASN A 1 190 ? 3.536 22.413 -16.044 1.00 68.56 190 ASN A N 1
ATOM 1504 C CA . ASN A 1 190 ? 3.471 22.129 -17.479 1.00 68.56 190 ASN A CA 1
ATOM 1505 C C . ASN A 1 190 ? 2.167 22.599 -18.150 1.00 68.56 190 ASN A C 1
ATOM 1507 O O . ASN A 1 190 ? 2.186 23.023 -19.311 1.00 68.56 190 ASN A O 1
ATOM 1511 N N . ASN A 1 191 ? 1.050 22.523 -17.427 1.00 70.94 191 ASN A N 1
ATOM 1512 C CA . ASN A 1 191 ? -0.284 22.906 -17.882 1.00 70.94 191 ASN A CA 1
ATOM 1513 C C . ASN A 1 191 ? -0.716 24.267 -17.332 1.00 70.94 191 ASN A C 1
ATOM 1515 O O . ASN A 1 191 ? -1.859 24.667 -17.538 1.00 70.94 191 ASN A O 1
ATOM 1519 N N . TRP A 1 192 ? 0.188 25.027 -16.709 1.00 79.44 192 TRP A N 1
ATOM 1520 C CA . TRP A 1 192 ? -0.112 26.328 -16.114 1.00 79.44 192 TRP A CA 1
ATOM 1521 C C . TRP A 1 192 ? -0.768 27.277 -17.118 1.00 79.44 192 TRP A C 1
ATOM 1523 O O . TRP A 1 192 ? -1.826 27.837 -16.854 1.00 79.44 192 TRP A O 1
ATOM 1533 N N . TYR A 1 193 ? -0.205 27.381 -18.325 1.00 81.19 193 TYR A N 1
ATOM 1534 C CA . TYR A 1 193 ? -0.773 28.201 -19.398 1.00 81.19 193 TYR A CA 1
ATOM 1535 C C . TYR A 1 193 ? -2.134 27.688 -19.891 1.00 81.19 193 TYR A C 1
ATOM 1537 O O . TYR A 1 193 ? -3.001 28.486 -20.248 1.00 81.19 193 TYR A O 1
ATOM 1545 N N . PHE A 1 194 ? -2.357 26.373 -19.880 1.00 81.88 194 PHE A N 1
ATOM 1546 C CA . PHE A 1 194 ? -3.661 25.801 -20.204 1.00 81.88 194 PHE A CA 1
ATOM 1547 C C . PHE A 1 194 ? -4.698 26.156 -19.131 1.00 81.88 194 PHE A C 1
ATOM 1549 O O . PHE A 1 194 ? -5.772 26.658 -19.466 1.00 81.88 194 PHE A O 1
ATOM 1556 N N . ILE A 1 195 ? -4.352 25.992 -17.852 1.00 80.94 195 ILE A N 1
ATOM 1557 C CA . ILE A 1 195 ? -5.196 26.367 -16.712 1.00 80.94 195 ILE A CA 1
ATOM 1558 C C . ILE A 1 195 ? -5.510 27.860 -16.780 1.00 80.94 195 ILE A C 1
ATOM 1560 O O . ILE A 1 195 ? -6.680 28.218 -16.854 1.00 80.94 195 ILE A O 1
ATOM 1564 N N . GLN A 1 196 ? -4.491 28.718 -16.900 1.00 85.44 196 GLN A N 1
ATOM 1565 C CA . GLN A 1 196 ? -4.657 30.161 -17.075 1.00 85.44 196 GLN A CA 1
ATOM 1566 C C . GLN A 1 196 ? -5.569 30.505 -18.258 1.00 85.44 196 GLN A C 1
ATOM 1568 O O . GLN A 1 196 ? -6.397 31.407 -18.150 1.0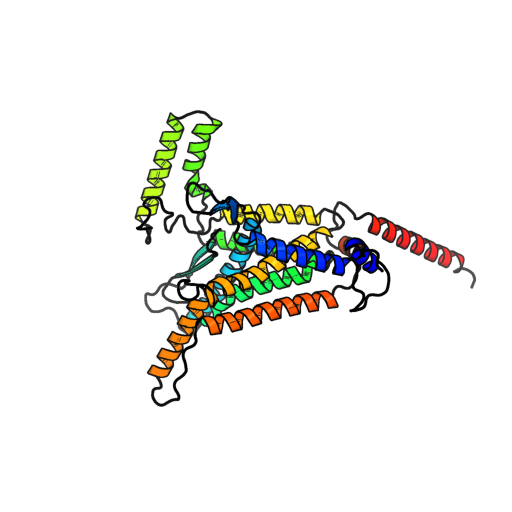0 85.44 196 GLN A O 1
ATOM 1573 N N . SER A 1 197 ? -5.460 29.797 -19.389 1.00 85.00 197 SER A N 1
ATOM 1574 C CA . SER A 1 197 ? -6.344 30.026 -20.539 1.00 85.00 197 SER A CA 1
ATOM 1575 C C . SER A 1 197 ? -7.811 29.729 -20.212 1.00 85.00 197 SER A C 1
ATOM 1577 O O . SER A 1 197 ? -8.690 30.483 -20.644 1.00 85.00 197 SER A O 1
ATOM 1579 N N . LYS A 1 198 ? -8.081 28.687 -19.410 1.00 87.25 198 LYS A N 1
ATOM 1580 C CA . LYS A 1 198 ? -9.424 28.372 -18.913 1.00 87.25 198 LYS A CA 1
ATOM 1581 C C . LYS A 1 198 ? -9.895 29.395 -17.890 1.00 87.25 198 LYS A C 1
ATOM 1583 O O . LYS A 1 198 ? -11.040 29.816 -17.992 1.00 87.25 198 LYS A O 1
ATOM 1588 N N . THR A 1 199 ? -9.035 29.860 -16.986 1.00 86.00 199 THR A N 1
ATOM 1589 C CA . THR A 1 199 ? -9.374 30.924 -16.029 1.00 86.00 199 THR A CA 1
ATOM 1590 C C . THR A 1 199 ? -9.717 32.227 -16.751 1.00 86.00 199 THR A C 1
ATOM 1592 O O . THR A 1 199 ? -10.738 32.839 -16.459 1.00 86.00 199 THR A O 1
ATOM 1595 N N . TYR A 1 200 ? -8.938 32.624 -17.765 1.00 89.31 200 TYR A N 1
ATOM 1596 C CA . TYR A 1 200 ? -9.253 33.803 -18.577 1.00 89.31 200 TYR A CA 1
ATOM 1597 C C . TYR A 1 200 ? -10.572 33.659 -19.335 1.00 89.31 200 TYR A C 1
ATOM 1599 O O . TYR A 1 200 ? -11.296 34.640 -19.458 1.00 89.31 200 TYR A O 1
ATOM 1607 N N . LYS A 1 201 ? -10.892 32.454 -19.822 1.00 88.88 201 LYS A N 1
ATOM 1608 C CA . LYS A 1 201 ? -12.137 32.190 -20.553 1.00 88.88 201 LYS A CA 1
ATOM 1609 C C . LYS A 1 201 ? -13.364 32.176 -19.641 1.00 88.88 201 LYS A C 1
ATOM 1611 O O . LYS A 1 201 ? -14.354 32.806 -19.977 1.00 88.88 201 LYS A O 1
ATOM 1616 N N . TRP A 1 202 ? -13.298 31.437 -18.535 1.00 87.62 202 TRP A N 1
ATOM 1617 C CA . TRP A 1 202 ? -14.452 31.140 -17.682 1.00 87.62 202 TRP A CA 1
ATOM 1618 C C . TRP A 1 202 ? -14.616 32.105 -16.511 1.00 87.62 202 TRP A C 1
ATOM 1620 O O . TRP A 1 202 ? -15.741 32.445 -16.177 1.00 87.62 202 TRP A O 1
ATOM 1630 N N . LEU A 1 203 ? -13.518 32.542 -15.889 1.00 90.69 203 LEU A N 1
ATOM 1631 C CA . LEU A 1 203 ? -13.569 33.410 -14.709 1.00 90.69 203 LEU A CA 1
ATOM 1632 C C . LEU A 1 203 ? -13.553 34.896 -15.088 1.00 90.69 203 LEU A C 1
ATOM 1634 O O . LEU A 1 203 ? -14.203 35.709 -14.447 1.00 90.69 203 LEU A O 1
ATOM 1638 N N . LEU A 1 204 ? -12.781 35.252 -16.120 1.00 88.50 204 LEU A N 1
ATOM 1639 C CA . LEU A 1 204 ? -12.554 36.646 -16.530 1.00 88.50 204 LEU A CA 1
ATOM 1640 C C . LEU A 1 204 ? -13.208 37.005 -17.874 1.00 88.50 204 LEU A C 1
ATOM 1642 O O . LEU A 1 204 ? -12.990 38.111 -18.363 1.00 88.50 204 LEU A O 1
ATOM 1646 N N . CYS A 1 205 ? -13.947 36.074 -18.493 1.00 89.62 205 CYS A N 1
ATOM 1647 C CA . CYS A 1 205 ? -14.656 36.242 -19.772 1.00 89.62 205 CYS A CA 1
ATOM 1648 C C . CYS A 1 205 ? -13.830 36.904 -20.899 1.00 89.62 205 CYS A C 1
ATOM 1650 O O . CYS A 1 205 ? -14.371 37.560 -21.786 1.00 89.62 205 CYS A O 1
ATOM 1652 N N . ASN A 1 206 ? -12.504 36.738 -20.893 1.00 90.94 206 ASN A N 1
ATOM 1653 C CA . ASN A 1 206 ? -11.590 37.377 -21.834 1.00 90.94 206 ASN A CA 1
ATOM 1654 C C . ASN A 1 206 ? -11.096 36.369 -22.878 1.00 90.94 206 ASN A C 1
ATOM 1656 O O . ASN A 1 206 ? -10.078 35.685 -22.707 1.00 90.94 206 ASN A O 1
ATOM 1660 N N . GLU A 1 207 ? -11.822 36.295 -23.992 1.00 88.31 207 GLU A N 1
ATOM 1661 C CA . GLU A 1 207 ? -11.563 35.317 -25.047 1.00 88.31 207 GLU A CA 1
ATOM 1662 C C . GLU A 1 207 ? -10.243 35.575 -25.794 1.00 88.31 207 GLU A C 1
ATOM 1664 O O . GLU A 1 207 ? -9.516 34.635 -26.130 1.00 88.31 207 GLU A O 1
ATOM 1669 N N . VAL A 1 208 ? -9.877 36.846 -25.994 1.00 90.94 208 VAL A N 1
ATOM 1670 C CA . VAL A 1 208 ? -8.639 37.237 -26.688 1.00 90.94 208 VAL A CA 1
ATOM 1671 C C . VAL A 1 208 ? -7.412 36.776 -25.898 1.00 90.94 208 VAL A C 1
ATOM 1673 O O . VAL A 1 208 ? -6.509 36.128 -26.441 1.00 90.94 208 VAL A O 1
ATOM 1676 N N . LYS A 1 209 ? -7.389 37.054 -24.589 1.00 87.69 209 LYS A N 1
ATOM 1677 C CA . LYS A 1 209 ? -6.287 36.658 -23.703 1.00 87.69 209 LYS A CA 1
ATOM 1678 C C . LYS A 1 209 ? -6.250 35.144 -23.491 1.00 87.69 209 LYS A C 1
ATOM 1680 O O . LYS A 1 209 ? -5.160 34.572 -23.444 1.00 87.69 209 LYS A O 1
ATOM 1685 N N . SER A 1 210 ? -7.410 34.484 -23.446 1.00 89.88 210 SER A N 1
ATOM 1686 C CA . SER A 1 210 ? -7.503 33.020 -23.411 1.00 89.88 210 SER A CA 1
ATOM 1687 C C . SER A 1 210 ? -6.845 32.379 -24.639 1.00 89.88 210 SER A C 1
ATOM 1689 O O . SER A 1 210 ? -5.921 31.578 -24.483 1.00 89.88 210 SER A O 1
ATOM 1691 N N . LYS A 1 211 ? -7.222 32.800 -25.858 1.00 89.50 211 LYS A N 1
ATOM 1692 C CA . LYS A 1 211 ? -6.647 32.279 -27.113 1.00 89.50 211 LYS A CA 1
ATOM 1693 C C . LYS A 1 211 ? -5.136 32.508 -27.194 1.00 89.50 211 LYS A C 1
ATOM 1695 O O . LYS A 1 211 ? -4.404 31.609 -27.605 1.00 89.50 211 LYS A O 1
ATOM 1700 N N . ARG A 1 212 ? -4.640 33.676 -26.761 1.00 91.00 212 ARG A N 1
ATOM 1701 C CA . ARG A 1 212 ? -3.195 33.975 -26.734 1.00 91.00 212 ARG A CA 1
ATOM 1702 C C . ARG A 1 212 ? -2.431 33.040 -25.793 1.00 91.00 212 ARG A C 1
ATOM 1704 O O . ARG A 1 212 ? -1.376 32.531 -26.167 1.00 91.00 212 ARG A O 1
ATOM 1711 N N . THR A 1 213 ? -2.953 32.808 -24.593 1.00 87.44 213 THR A N 1
ATOM 1712 C CA . THR A 1 213 ? -2.327 31.927 -23.594 1.00 87.44 213 THR A CA 1
ATOM 1713 C C . THR A 1 213 ? -2.397 30.455 -24.017 1.00 87.44 213 THR A C 1
ATOM 1715 O O . THR A 1 213 ? -1.416 29.731 -23.863 1.00 87.44 213 THR A O 1
ATOM 1718 N N . LEU A 1 214 ? -3.496 30.030 -24.652 1.00 87.62 214 LEU A N 1
ATOM 1719 C CA . LEU A 1 214 ? -3.638 28.680 -25.205 1.00 87.62 214 LEU A CA 1
ATOM 1720 C C . LEU A 1 214 ? -2.651 28.418 -26.354 1.00 87.62 214 LEU A C 1
ATOM 1722 O O . LEU A 1 214 ? -2.014 27.370 -26.386 1.00 87.62 214 LEU A O 1
ATOM 1726 N N . ARG A 1 215 ? -2.440 29.391 -27.253 1.00 87.00 215 ARG A N 1
ATOM 1727 C CA . ARG A 1 215 ? -1.399 29.294 -28.295 1.00 87.00 215 ARG A CA 1
ATOM 1728 C C . ARG A 1 215 ? -0.004 29.128 -27.691 1.00 87.00 215 ARG A C 1
ATOM 1730 O O . ARG A 1 215 ? 0.758 28.284 -28.147 1.00 87.00 215 ARG A O 1
ATOM 1737 N N . LYS A 1 216 ? 0.321 29.885 -26.633 1.00 87.38 216 LYS A N 1
ATOM 1738 C CA . LYS A 1 216 ? 1.591 29.714 -25.904 1.00 87.38 216 LYS A CA 1
ATOM 1739 C C . LYS A 1 216 ? 1.724 28.308 -25.314 1.00 87.38 216 LYS A C 1
ATOM 1741 O O . LYS A 1 216 ? 2.787 27.711 -25.444 1.00 87.38 216 LYS A O 1
ATOM 1746 N N . HIS A 1 217 ? 0.662 27.774 -24.707 1.00 82.75 217 HIS A N 1
ATOM 1747 C CA . HIS A 1 217 ? 0.655 26.404 -24.191 1.00 82.75 217 HIS A CA 1
ATOM 1748 C C . HIS A 1 217 ? 0.943 25.379 -25.295 1.00 82.75 217 HIS A C 1
ATOM 1750 O O . HIS A 1 217 ? 1.838 24.552 -25.127 1.00 82.75 217 HIS A O 1
ATOM 1756 N N . ASN A 1 218 ? 0.247 25.477 -26.431 1.00 82.00 218 ASN A N 1
ATOM 1757 C CA . ASN A 1 218 ? 0.423 24.558 -27.555 1.00 82.00 218 ASN A CA 1
ATOM 1758 C C . ASN A 1 218 ? 1.843 24.631 -28.132 1.00 82.00 218 ASN A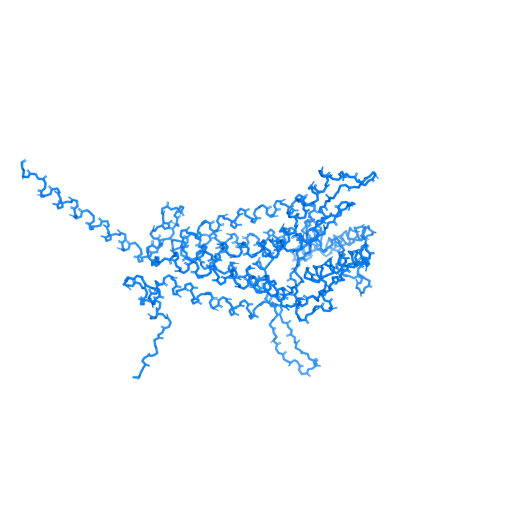 C 1
ATOM 1760 O O . ASN A 1 218 ? 2.453 23.591 -28.351 1.00 82.00 218 ASN A O 1
ATOM 1764 N N . ASN A 1 219 ? 2.412 25.831 -28.283 1.00 84.12 219 ASN A N 1
ATOM 1765 C CA . ASN A 1 219 ? 3.790 25.997 -28.760 1.00 84.12 219 ASN A CA 1
ATOM 1766 C C . ASN A 1 219 ? 4.810 25.363 -27.800 1.00 84.12 219 ASN A C 1
ATOM 1768 O O . ASN A 1 219 ? 5.712 24.653 -28.234 1.00 84.12 219 ASN A O 1
ATOM 1772 N N . ILE A 1 220 ? 4.651 25.571 -26.488 1.00 78.25 220 ILE A N 1
ATOM 1773 C CA . ILE A 1 220 ? 5.531 24.975 -25.469 1.00 78.25 220 ILE A CA 1
ATOM 1774 C C . ILE A 1 220 ? 5.342 23.450 -25.407 1.00 78.25 220 ILE A C 1
ATOM 1776 O O . ILE A 1 220 ? 6.298 22.716 -25.164 1.00 78.25 220 ILE A O 1
ATOM 1780 N N . LYS A 1 221 ? 4.116 22.936 -25.596 1.00 74.69 221 LYS A N 1
ATOM 1781 C CA . LYS A 1 221 ? 3.851 21.491 -25.722 1.00 74.69 221 LYS A CA 1
ATOM 1782 C C . LYS A 1 221 ? 4.566 20.923 -26.952 1.00 74.69 221 LYS A C 1
ATOM 1784 O O . LYS A 1 221 ? 5.291 19.947 -26.812 1.00 74.69 221 LYS A O 1
ATOM 1789 N N . TYR A 1 222 ? 4.450 21.583 -28.102 1.00 73.12 222 TYR A N 1
ATOM 1790 C CA . TYR A 1 222 ? 5.103 21.175 -29.345 1.00 73.12 222 TYR A CA 1
ATOM 1791 C C . TYR A 1 222 ? 6.631 21.105 -29.199 1.00 73.12 222 TYR A C 1
ATOM 1793 O O . TYR A 1 222 ? 7.205 20.041 -29.399 1.00 73.12 222 TYR A O 1
ATOM 1801 N N . GLN A 1 223 ? 7.271 22.171 -28.705 1.00 76.75 223 GLN A N 1
ATOM 1802 C CA . GLN A 1 223 ? 8.727 22.206 -28.484 1.00 76.75 223 GLN A CA 1
ATOM 1803 C C . GLN A 1 223 ? 9.226 21.122 -27.515 1.00 76.75 223 GLN A C 1
ATOM 1805 O O . GLN A 1 223 ? 10.314 20.577 -27.678 1.00 76.75 223 GLN A O 1
ATOM 1810 N N . ARG A 1 224 ? 8.439 20.788 -26.483 1.00 69.75 224 ARG A N 1
ATOM 1811 C CA . ARG A 1 224 ? 8.767 19.682 -25.565 1.00 69.75 224 ARG A CA 1
ATOM 1812 C C . ARG A 1 224 ? 8.652 18.323 -26.254 1.00 69.75 224 ARG A C 1
ATOM 1814 O O . ARG A 1 224 ? 9.462 17.443 -25.981 1.00 69.75 224 ARG A O 1
ATOM 1821 N N . ASN A 1 225 ? 7.659 18.167 -27.124 1.00 67.44 225 ASN A N 1
ATOM 1822 C CA . ASN A 1 225 ? 7.372 16.927 -27.838 1.00 67.44 225 ASN A CA 1
ATOM 1823 C C . ASN A 1 225 ? 8.316 16.680 -29.022 1.00 67.44 225 ASN A C 1
ATOM 1825 O O . ASN A 1 225 ? 8.468 15.534 -29.437 1.00 67.44 225 ASN A O 1
ATOM 1829 N N . GLU A 1 226 ? 8.975 17.713 -29.552 1.00 68.38 226 GLU A N 1
ATOM 1830 C CA . GLU A 1 226 ? 10.013 17.559 -30.581 1.00 68.38 226 GLU A CA 1
ATOM 1831 C C . GLU A 1 226 ? 11.213 16.741 -30.086 1.00 68.38 226 GLU A C 1
ATOM 1833 O O . GLU A 1 226 ? 11.761 15.952 -30.848 1.00 68.38 226 GLU A O 1
ATOM 1838 N N . ASN A 1 227 ? 11.557 16.852 -28.800 1.00 61.84 227 ASN A N 1
ATOM 1839 C CA . ASN A 1 227 ? 12.684 16.141 -28.185 1.00 61.84 227 ASN A CA 1
ATOM 1840 C C . ASN A 1 227 ? 12.289 14.816 -27.497 1.00 61.84 227 ASN A C 1
ATOM 1842 O O . ASN A 1 227 ? 13.131 14.194 -26.843 1.00 61.84 227 ASN A O 1
ATOM 1846 N N . ALA A 1 228 ? 11.022 14.396 -27.587 1.00 59.81 228 ALA A N 1
ATOM 1847 C CA . ALA A 1 228 ? 10.554 13.144 -26.989 1.00 59.81 228 ALA A CA 1
ATOM 1848 C C . ALA A 1 228 ? 11.081 11.939 -27.787 1.00 59.81 228 ALA A C 1
ATOM 1850 O O . ALA A 1 228 ? 11.039 11.954 -29.018 1.00 59.81 228 ALA A O 1
ATOM 1851 N N . ARG A 1 229 ? 11.550 10.878 -27.109 1.00 56.69 229 ARG A N 1
ATOM 1852 C CA . ARG A 1 229 ? 12.022 9.659 -27.796 1.00 56.69 229 ARG A CA 1
ATOM 1853 C C . ARG A 1 229 ? 10.864 8.782 -28.266 1.00 56.69 229 ARG A C 1
ATOM 1855 O O . ARG A 1 229 ? 11.058 7.970 -29.163 1.00 56.69 229 ARG A O 1
ATOM 1862 N N . TYR A 1 230 ? 9.685 8.947 -27.666 1.00 54.06 230 TYR A N 1
ATOM 1863 C CA . TYR A 1 230 ? 8.460 8.232 -28.014 1.00 54.06 230 TYR A CA 1
ATOM 1864 C C . TYR A 1 230 ? 7.296 9.199 -28.290 1.00 54.06 230 TYR A C 1
ATOM 1866 O O . TYR A 1 230 ? 6.989 10.079 -27.476 1.00 54.06 230 TYR A O 1
ATOM 1874 N N . LYS A 1 231 ? 6.640 9.007 -29.441 1.00 54.16 231 LYS A N 1
ATOM 1875 C CA . LYS A 1 231 ? 5.382 9.651 -29.846 1.00 54.16 231 LYS A CA 1
ATOM 1876 C C . LYS A 1 231 ? 4.348 8.543 -30.064 1.00 54.16 231 LYS A C 1
ATOM 1878 O O . LYS A 1 231 ? 4.698 7.491 -30.583 1.00 54.16 231 LYS A O 1
ATOM 1883 N N . HIS A 1 232 ? 3.106 8.756 -29.634 1.00 54.88 232 HIS A N 1
ATOM 1884 C CA . HIS A 1 232 ? 2.019 7.839 -29.975 1.00 54.88 232 HIS A CA 1
ATOM 1885 C C . HIS A 1 232 ? 1.709 7.991 -31.469 1.00 54.88 232 HIS A C 1
ATOM 1887 O O . HIS A 1 232 ? 1.283 9.061 -31.891 1.00 54.88 232 HIS A O 1
ATOM 1893 N N . ASP A 1 233 ? 1.951 6.941 -32.256 1.00 48.28 233 ASP A N 1
ATOM 1894 C CA . ASP A 1 233 ? 1.771 6.977 -33.716 1.00 48.28 233 ASP A CA 1
ATOM 1895 C C . ASP A 1 233 ? 0.287 6.961 -34.138 1.00 48.28 233 ASP A C 1
ATOM 1897 O O . ASP A 1 233 ? -0.054 7.467 -35.205 1.00 48.28 233 ASP A O 1
ATOM 1901 N N . ASP A 1 234 ? -0.604 6.437 -33.288 1.00 54.22 234 ASP A N 1
ATOM 1902 C CA . ASP A 1 234 ? -2.027 6.239 -33.612 1.00 54.22 234 ASP A CA 1
ATOM 1903 C C . ASP A 1 234 ? -2.945 7.418 -33.219 1.00 54.22 234 ASP A C 1
ATOM 1905 O O . ASP A 1 234 ? -4.074 7.506 -33.702 1.00 54.22 234 ASP A O 1
ATOM 1909 N N . ASP A 1 235 ? -2.485 8.335 -32.357 1.00 55.03 235 ASP A N 1
ATOM 1910 C CA . ASP A 1 235 ? -3.247 9.516 -31.926 1.00 55.03 235 ASP A CA 1
ATOM 1911 C C . ASP A 1 235 ? -2.329 10.744 -31.851 1.00 55.03 235 ASP A C 1
ATOM 1913 O O . ASP A 1 235 ? -1.478 10.854 -30.965 1.00 55.03 235 ASP A O 1
ATOM 1917 N N . VAL A 1 236 ? -2.517 11.685 -32.784 1.00 53.31 236 VAL A N 1
ATOM 1918 C CA . VAL A 1 236 ? -1.738 12.935 -32.884 1.00 53.31 236 VAL A CA 1
ATOM 1919 C C . VAL A 1 236 ? -1.878 13.793 -31.615 1.00 53.31 236 VAL A C 1
ATOM 1921 O O . VAL A 1 236 ? -0.970 14.562 -31.292 1.00 53.31 236 VAL A O 1
ATOM 1924 N N . ASP A 1 237 ? -2.978 13.631 -30.870 1.00 54.19 237 ASP A N 1
ATOM 1925 C CA . ASP A 1 237 ? -3.250 14.326 -29.608 1.00 54.19 237 ASP A CA 1
ATOM 1926 C C . ASP A 1 237 ? -2.965 13.471 -28.353 1.00 54.19 237 ASP A C 1
ATOM 1928 O O . ASP A 1 237 ? -3.157 13.947 -27.225 1.00 54.19 237 ASP A O 1
ATOM 1932 N N . GLY A 1 238 ? -2.453 12.246 -28.524 1.00 52.12 238 GLY A N 1
ATOM 1933 C CA . GLY A 1 238 ? -2.109 11.329 -27.438 1.00 52.12 238 GLY A CA 1
ATOM 1934 C C . GLY A 1 238 ? -1.028 11.878 -26.486 1.00 52.12 238 GLY A C 1
ATOM 1935 O O . GLY A 1 238 ? -0.210 12.724 -26.871 1.00 52.12 238 GLY A O 1
ATOM 1936 N N . PRO A 1 239 ? -1.002 11.433 -25.214 1.00 53.56 239 PRO A N 1
ATOM 1937 C CA . PRO A 1 239 ? 0.003 11.877 -24.250 1.00 53.56 239 PRO A CA 1
ATOM 1938 C C . PRO A 1 239 ? 1.402 11.439 -24.706 1.00 53.56 239 PRO A C 1
ATOM 1940 O O . PRO A 1 239 ? 1.629 10.275 -25.017 1.00 53.56 239 PRO A O 1
ATOM 1943 N N . THR A 1 240 ? 2.368 12.356 -24.761 1.00 56.72 240 THR A N 1
ATOM 1944 C CA . THR A 1 240 ? 3.756 11.999 -25.103 1.00 56.72 240 THR A CA 1
ATOM 1945 C C . THR A 1 240 ? 4.486 11.348 -23.928 1.00 56.72 240 THR A C 1
ATOM 1947 O O . THR A 1 240 ? 4.036 11.416 -22.787 1.00 56.72 240 THR A O 1
ATOM 1950 N N . GLU A 1 241 ? 5.680 10.785 -24.161 1.00 54.34 241 GLU A N 1
ATOM 1951 C CA . GLU A 1 241 ? 6.579 10.267 -23.104 1.00 54.34 241 GLU A CA 1
ATOM 1952 C C . GLU A 1 241 ? 6.790 11.258 -21.937 1.00 54.34 241 GLU A C 1
ATOM 1954 O O . GLU A 1 241 ? 7.089 10.879 -20.805 1.00 54.34 241 GLU A O 1
ATOM 1959 N N . HIS A 1 242 ? 6.654 12.558 -22.208 1.00 53.84 242 HIS A N 1
ATOM 1960 C CA . HIS A 1 242 ? 6.745 13.617 -21.210 1.00 53.84 242 HIS A CA 1
ATOM 1961 C C . HIS A 1 242 ? 5.449 13.862 -20.428 1.00 53.84 242 HIS A C 1
ATOM 1963 O O . HIS A 1 242 ? 5.545 14.294 -19.279 1.00 53.84 242 HIS A O 1
ATOM 1969 N N . ASP A 1 243 ? 4.289 13.581 -21.021 1.00 53.47 243 ASP A N 1
ATOM 1970 C CA . ASP A 1 243 ? 2.965 13.677 -20.393 1.00 53.47 243 ASP A CA 1
ATOM 1971 C C . ASP A 1 243 ? 2.614 12.403 -19.598 1.00 53.47 243 ASP A C 1
ATOM 1973 O O . ASP A 1 243 ? 1.785 12.457 -18.694 1.00 53.47 243 ASP A O 1
ATOM 1977 N N . LEU A 1 244 ? 3.287 11.283 -19.892 1.00 52.28 244 LEU A N 1
ATOM 1978 C CA . LEU A 1 244 ? 3.122 9.990 -19.218 1.00 52.28 244 LEU A CA 1
ATOM 1979 C C . LEU A 1 244 ? 3.878 9.881 -17.880 1.00 52.28 244 LEU A C 1
ATOM 1981 O O . LEU A 1 244 ? 3.580 9.009 -17.079 1.00 52.28 244 LEU A O 1
ATOM 1985 N N . ARG A 1 245 ? 4.854 10.747 -17.576 1.00 54.31 245 ARG A N 1
ATOM 1986 C CA . ARG A 1 245 ? 5.606 10.676 -16.299 1.00 54.31 245 ARG A CA 1
ATOM 1987 C C . ARG A 1 245 ? 4.660 10.907 -15.117 1.00 54.31 245 ARG A C 1
ATOM 1989 O O . ARG A 1 245 ? 3.798 11.776 -15.220 1.00 54.31 245 ARG A O 1
ATOM 1996 N N . ALA A 1 246 ? 4.845 10.188 -13.998 1.00 51.44 246 ALA A N 1
ATOM 1997 C CA . ALA A 1 246 ? 4.004 10.340 -12.803 1.00 51.44 246 ALA A CA 1
ATOM 1998 C C . ALA A 1 246 ? 3.776 11.824 -12.505 1.00 51.44 246 ALA A C 1
ATOM 2000 O O . ALA A 1 246 ? 4.734 12.571 -12.272 1.00 51.44 246 ALA A O 1
ATOM 2001 N N . SER A 1 247 ? 2.516 12.263 -12.534 1.00 62.78 247 SER A N 1
ATOM 2002 C CA . SER A 1 247 ? 2.215 13.640 -12.177 1.00 62.78 247 SER A CA 1
ATOM 2003 C C . SER A 1 247 ? 2.442 13.766 -10.677 1.00 62.78 247 SER A C 1
ATOM 2005 O O . SER A 1 247 ? 1.653 13.312 -9.853 1.00 62.78 247 SER A O 1
ATOM 2007 N N . GLN A 1 248 ? 3.567 14.371 -10.308 1.00 69.56 248 GLN A N 1
ATOM 2008 C CA . GLN A 1 248 ? 3.895 14.671 -8.917 1.00 69.56 248 GLN A CA 1
ATOM 2009 C C . GLN A 1 248 ? 2.721 15.367 -8.210 1.00 69.56 248 GLN A C 1
ATOM 2011 O O . GLN A 1 248 ? 2.468 15.125 -7.032 1.00 69.56 248 GLN A O 1
ATOM 2016 N N . ASP A 1 249 ? 1.960 16.180 -8.943 1.00 73.81 249 ASP A N 1
ATOM 2017 C CA . ASP A 1 249 ? 0.783 16.869 -8.419 1.00 73.81 249 ASP A CA 1
ATOM 2018 C C . ASP A 1 249 ? -0.355 15.912 -8.077 1.00 73.81 249 ASP A C 1
ATOM 2020 O O . ASP A 1 249 ? -1.043 16.132 -7.090 1.00 73.81 249 ASP A O 1
ATOM 2024 N N . LEU A 1 250 ? -0.546 14.837 -8.845 1.00 76.88 250 LEU A N 1
ATOM 2025 C CA . LEU A 1 250 ? -1.538 13.814 -8.539 1.00 76.88 250 LEU A CA 1
ATOM 2026 C C . LEU A 1 250 ? -1.167 13.065 -7.264 1.00 76.88 250 LEU A C 1
ATOM 2028 O O . LEU A 1 250 ? -2.015 12.899 -6.392 1.00 76.88 250 LEU A O 1
ATOM 2032 N N . ILE A 1 251 ? 0.092 12.639 -7.147 1.00 79.69 251 ILE A N 1
ATOM 2033 C CA . ILE A 1 251 ? 0.588 11.962 -5.942 1.00 79.69 251 ILE A CA 1
ATOM 2034 C C . ILE A 1 251 ? 0.439 12.885 -4.730 1.00 79.69 251 ILE A C 1
ATOM 2036 O O . ILE A 1 251 ? -0.018 12.452 -3.673 1.00 79.69 251 ILE A O 1
ATOM 2040 N N . THR A 1 252 ? 0.768 14.168 -4.896 1.00 83.19 252 THR A N 1
ATOM 2041 C CA . THR A 1 252 ? 0.631 15.181 -3.843 1.00 83.19 252 THR A CA 1
ATOM 2042 C C . THR A 1 252 ? -0.838 15.393 -3.476 1.00 83.19 252 THR A C 1
ATOM 2044 O O . THR A 1 252 ? -1.181 15.347 -2.300 1.00 83.19 252 THR A O 1
ATOM 2047 N N . ALA A 1 253 ? -1.730 15.546 -4.457 1.00 84.19 253 ALA A N 1
ATOM 2048 C CA . ALA A 1 253 ? -3.162 15.724 -4.229 1.00 84.19 253 ALA A CA 1
ATOM 2049 C C . ALA A 1 253 ? -3.785 14.513 -3.520 1.00 84.19 253 ALA A C 1
ATOM 2051 O O . ALA A 1 253 ? -4.516 14.681 -2.546 1.00 84.19 253 ALA A O 1
ATOM 2052 N N . CYS A 1 254 ? -3.450 13.293 -3.950 1.00 86.38 254 CYS A N 1
ATOM 2053 C CA . CYS A 1 254 ? -3.921 12.068 -3.303 1.00 86.38 254 CYS A CA 1
ATOM 2054 C C . CYS A 1 254 ? -3.384 11.951 -1.872 1.00 86.38 254 CYS A C 1
ATOM 2056 O O . CYS A 1 254 ? -4.145 11.628 -0.964 1.00 86.38 254 CYS A O 1
ATOM 2058 N N . SER A 1 255 ? -2.106 12.282 -1.655 1.00 88.44 255 SER A N 1
ATOM 2059 C CA . SER A 1 255 ? -1.495 12.307 -0.318 1.00 88.44 255 SER A CA 1
ATOM 2060 C C . SER A 1 255 ? -2.178 13.314 0.608 1.00 88.44 255 SER A C 1
ATOM 2062 O O . SER A 1 255 ? -2.419 12.997 1.768 1.00 88.44 255 SER A O 1
ATOM 2064 N N . ILE A 1 256 ? -2.550 14.498 0.105 1.00 90.00 256 ILE A N 1
ATOM 2065 C CA . ILE A 1 256 ? -3.287 15.505 0.884 1.00 90.00 256 ILE A CA 1
ATOM 2066 C C . ILE A 1 256 ? -4.678 14.985 1.258 1.00 90.00 256 ILE A C 1
ATOM 2068 O O . ILE A 1 256 ? -5.066 15.086 2.418 1.00 90.00 256 ILE A O 1
ATOM 2072 N N . ILE A 1 257 ? -5.414 14.393 0.310 1.00 91.00 257 ILE A N 1
ATOM 2073 C CA . ILE A 1 257 ? -6.746 13.822 0.571 1.00 91.00 257 ILE A CA 1
ATOM 2074 C C . ILE A 1 257 ? -6.663 12.742 1.654 1.00 91.00 257 ILE A C 1
ATOM 2076 O O . ILE A 1 257 ? -7.421 12.777 2.621 1.00 91.00 257 ILE A O 1
ATOM 2080 N N . ILE A 1 258 ? -5.714 11.814 1.525 1.00 91.50 258 ILE A N 1
ATOM 2081 C CA . ILE A 1 258 ? -5.497 10.753 2.513 1.00 91.50 258 ILE A CA 1
ATOM 2082 C C . ILE A 1 258 ? -5.077 11.348 3.864 1.00 91.50 258 ILE A C 1
ATOM 2084 O O . ILE A 1 258 ? -5.595 10.931 4.896 1.00 91.50 258 ILE A O 1
ATOM 2088 N N . GLY A 1 259 ? -4.209 12.362 3.872 1.00 92.81 259 GLY A N 1
ATOM 2089 C CA . GLY A 1 259 ? -3.792 13.066 5.087 1.00 92.81 259 GLY A CA 1
ATOM 2090 C C . GLY A 1 259 ? -4.952 13.742 5.824 1.00 92.81 259 GLY A C 1
ATOM 2091 O O . GLY A 1 259 ? -5.020 13.669 7.051 1.00 92.81 259 GLY A O 1
ATOM 2092 N N . ILE A 1 260 ? -5.901 14.335 5.093 1.00 93.31 260 ILE A N 1
ATOM 2093 C CA . ILE A 1 260 ? -7.128 14.901 5.673 1.00 93.31 260 ILE A CA 1
ATOM 2094 C C . ILE A 1 260 ? -7.972 13.792 6.312 1.00 93.31 260 ILE A C 1
ATOM 2096 O O . ILE A 1 260 ? -8.380 13.935 7.461 1.00 93.31 260 ILE A O 1
ATOM 2100 N N . ILE A 1 261 ? -8.184 12.673 5.610 1.00 93.94 261 ILE A N 1
ATOM 2101 C CA . ILE A 1 261 ? -8.958 11.530 6.129 1.00 93.94 261 ILE A CA 1
ATOM 2102 C C . ILE A 1 261 ? -8.323 10.973 7.407 1.00 93.94 261 ILE A C 1
ATOM 2104 O O . ILE A 1 261 ? -9.022 10.774 8.397 1.00 93.94 261 ILE A O 1
ATOM 2108 N N . ILE A 1 262 ? -7.002 10.772 7.411 1.00 94.69 262 ILE A N 1
ATOM 2109 C CA . ILE A 1 262 ? -6.255 10.302 8.586 1.00 94.69 262 ILE A CA 1
ATOM 2110 C C . ILE A 1 262 ? -6.407 11.279 9.747 1.00 94.69 262 ILE A C 1
ATOM 2112 O O . ILE A 1 262 ? -6.675 10.853 10.863 1.00 94.69 262 ILE A O 1
ATOM 2116 N N . THR A 1 263 ? -6.263 12.582 9.496 1.00 93.88 263 THR A N 1
ATOM 2117 C CA . THR A 1 263 ? -6.364 13.603 10.547 1.00 93.88 263 THR A CA 1
ATOM 2118 C C . THR A 1 263 ? -7.758 13.622 11.168 1.00 93.88 263 THR A C 1
ATOM 2120 O O . THR A 1 263 ? -7.884 13.651 12.389 1.00 93.88 263 THR A O 1
ATOM 2123 N N . LEU A 1 264 ? -8.810 13.553 10.347 1.00 94.38 264 LEU A N 1
ATOM 2124 C CA . LEU A 1 264 ? -10.188 13.491 10.838 1.00 94.38 264 LEU A CA 1
ATOM 2125 C C . LEU A 1 264 ? -10.437 12.216 11.652 1.00 94.38 264 LEU A C 1
ATOM 2127 O O . LEU A 1 264 ? -10.966 12.299 12.756 1.00 94.38 264 LEU A O 1
ATOM 2131 N N . ALA A 1 265 ? -10.000 11.060 11.147 1.00 94.62 265 ALA A N 1
ATOM 2132 C CA . ALA A 1 265 ? -10.138 9.780 11.840 1.00 94.62 265 ALA A CA 1
ATOM 2133 C C . ALA A 1 265 ? -9.310 9.705 13.133 1.00 94.62 265 ALA A C 1
ATOM 2135 O O . ALA A 1 265 ? -9.690 9.005 14.065 1.00 94.62 265 ALA A O 1
ATOM 2136 N N . TRP A 1 266 ? -8.190 10.428 13.205 1.00 94.88 266 TRP A N 1
ATOM 2137 C CA . TRP A 1 266 ? -7.375 10.537 14.412 1.00 94.88 266 TRP A CA 1
ATOM 2138 C C . TRP A 1 266 ? -8.071 11.373 15.484 1.00 94.88 266 TRP A C 1
ATOM 2140 O O . TRP A 1 266 ? -8.072 11.011 16.657 1.00 94.88 266 TRP A O 1
ATOM 2150 N N . MET A 1 267 ? -8.642 12.515 15.099 1.00 93.06 267 MET A N 1
ATOM 2151 C CA . MET A 1 267 ? -9.197 13.483 16.047 1.00 93.06 267 MET A CA 1
ATOM 2152 C C . MET A 1 267 ? -10.507 13.034 16.703 1.00 93.06 267 MET A C 1
ATOM 2154 O O . MET A 1 267 ? -10.884 13.638 17.708 1.00 93.06 267 MET A O 1
ATOM 2158 N N . TRP A 1 268 ? -11.180 12.031 16.138 1.00 92.75 268 TRP A N 1
ATOM 2159 C CA . TRP A 1 268 ? -12.544 11.641 16.479 1.00 92.75 268 TRP A CA 1
ATOM 2160 C C . TRP A 1 268 ? -12.609 10.317 17.261 1.00 92.75 268 TRP A C 1
ATOM 2162 O O . TRP A 1 268 ? -11.865 9.393 16.934 1.00 92.75 268 TRP A O 1
ATOM 2172 N N . ASP A 1 269 ? -13.511 10.233 18.251 1.00 90.31 269 ASP A N 1
ATOM 2173 C CA . ASP A 1 269 ? -13.808 9.064 19.105 1.00 90.31 269 ASP A CA 1
ATOM 2174 C C . ASP A 1 269 ? -12.550 8.305 19.550 1.00 90.31 269 ASP A C 1
ATOM 2176 O O . ASP A 1 269 ? -12.386 7.128 19.236 1.00 90.31 269 ASP A O 1
ATOM 2180 N N . ASP A 1 270 ? -11.608 8.992 20.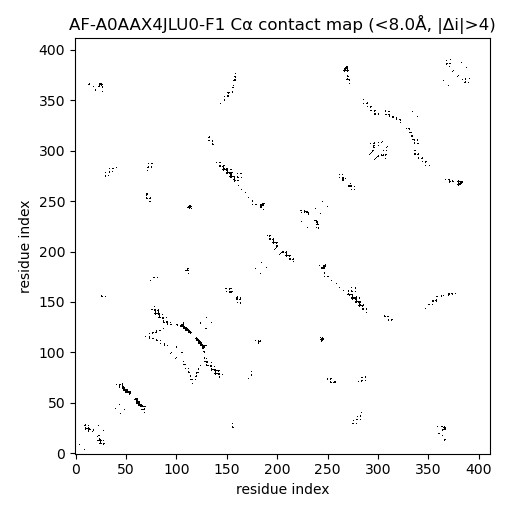207 1.00 90.56 270 ASP A N 1
ATOM 2181 C CA . ASP A 1 270 ? -10.360 8.378 20.696 1.00 90.56 270 ASP A CA 1
ATOM 2182 C C . ASP A 1 270 ? -9.588 7.596 19.611 1.00 90.56 270 ASP A C 1
ATOM 2184 O O . ASP A 1 270 ? -8.940 6.579 19.848 1.00 90.56 270 ASP A O 1
ATOM 2188 N N . SER A 1 271 ? -9.652 8.082 18.369 1.00 92.44 271 SER A N 1
ATOM 2189 C CA . SER A 1 271 ? -9.024 7.460 17.201 1.00 92.44 271 SER A CA 1
ATOM 2190 C C . SER A 1 271 ? -9.537 6.052 16.864 1.00 92.44 271 SER A C 1
ATOM 2192 O O . SER A 1 271 ? -8.882 5.341 16.097 1.00 92.44 271 SER A O 1
ATOM 2194 N N . ILE A 1 272 ? -10.718 5.645 17.349 1.00 92.75 272 ILE A N 1
ATOM 2195 C CA . ILE A 1 272 ? -11.344 4.366 16.973 1.00 92.75 272 ILE A CA 1
ATOM 2196 C C . ILE A 1 272 ? -11.500 4.280 15.449 1.00 92.75 272 ILE A C 1
ATOM 2198 O O . ILE A 1 272 ? -11.176 3.254 14.854 1.00 92.75 272 ILE A O 1
ATOM 2202 N N . TYR A 1 273 ? -11.906 5.368 14.784 1.00 93.75 273 TYR A N 1
ATOM 2203 C CA . TYR A 1 273 ? -12.079 5.373 13.325 1.00 93.75 273 TYR A CA 1
ATOM 2204 C C . TYR A 1 273 ? -10.780 5.174 12.545 1.00 93.75 273 TYR A C 1
ATOM 2206 O O . TYR A 1 273 ? -10.803 4.727 11.394 1.00 93.75 273 TYR A O 1
ATOM 2214 N N . LEU A 1 274 ? -9.635 5.469 13.162 1.00 94.88 274 LEU A N 1
ATOM 2215 C CA . LEU A 1 274 ? -8.334 5.271 12.541 1.00 94.88 274 LEU A CA 1
ATOM 2216 C C . LEU A 1 274 ? -8.074 3.788 12.243 1.00 94.88 274 LEU A C 1
ATOM 2218 O O . LEU A 1 274 ? -7.446 3.483 11.227 1.00 94.88 274 LEU A O 1
ATOM 2222 N N . ARG A 1 275 ? -8.643 2.883 13.055 1.00 95.88 275 ARG A N 1
ATOM 2223 C CA . ARG A 1 275 ? -8.641 1.426 12.837 1.00 95.88 275 ARG A CA 1
ATOM 2224 C C . ARG A 1 275 ? -9.170 1.080 11.457 1.00 95.88 275 ARG A C 1
ATOM 2226 O O . ARG A 1 275 ? -8.493 0.419 10.674 1.00 95.88 275 ARG A O 1
ATOM 2233 N N . PHE A 1 276 ? -10.336 1.611 11.104 1.00 96.00 276 PHE A N 1
ATOM 2234 C CA . PHE A 1 276 ? -10.969 1.343 9.814 1.00 96.00 276 PHE A CA 1
ATOM 2235 C C . PHE A 1 276 ? -10.181 1.920 8.644 1.00 96.00 276 PHE A C 1
ATOM 2237 O O . PHE A 1 276 ? -10.053 1.262 7.614 1.00 96.00 276 PHE A O 1
ATOM 2244 N N . VAL A 1 277 ? -9.595 3.112 8.799 1.00 95.56 277 VAL A N 1
ATOM 2245 C CA . VAL A 1 277 ? -8.738 3.693 7.754 1.00 95.56 277 VAL A CA 1
ATOM 2246 C C . VAL A 1 277 ? -7.511 2.807 7.516 1.00 95.56 277 VAL A C 1
ATOM 2248 O O . VAL A 1 277 ? -7.187 2.523 6.362 1.00 95.56 277 VAL A O 1
ATOM 2251 N N . MET A 1 278 ? -6.854 2.325 8.579 1.00 96.62 278 MET A N 1
ATOM 2252 C CA . MET A 1 278 ? -5.693 1.435 8.464 1.00 96.62 278 MET A CA 1
ATOM 2253 C C . MET A 1 278 ? -6.071 0.065 7.889 1.00 96.62 278 MET A C 1
ATOM 2255 O O . MET A 1 278 ? -5.410 -0.400 6.962 1.00 96.62 278 MET A O 1
ATOM 2259 N N . LEU A 1 279 ? -7.169 -0.546 8.349 1.00 96.75 279 LEU A N 1
ATOM 2260 C CA . LEU A 1 279 ? -7.673 -1.814 7.810 1.00 96.75 279 LEU A CA 1
ATOM 2261 C C . LEU A 1 279 ? -8.012 -1.698 6.323 1.00 96.75 279 LEU A C 1
ATOM 2263 O O . LEU A 1 279 ? -7.626 -2.561 5.536 1.00 96.75 279 LEU A O 1
ATOM 2267 N N . PHE A 1 280 ? -8.688 -0.620 5.921 1.00 95.44 280 PHE A N 1
ATOM 2268 C CA . PHE A 1 280 ? -9.045 -0.383 4.526 1.00 95.44 280 PHE A CA 1
ATOM 2269 C C . PHE A 1 280 ? -7.805 -0.187 3.650 1.00 95.44 280 PHE A C 1
ATOM 2271 O O . PHE A 1 280 ? -7.675 -0.826 2.606 1.00 95.44 280 PHE A O 1
ATOM 2278 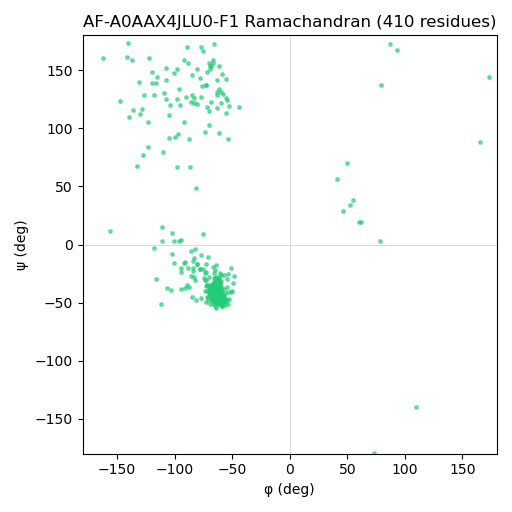N N . MET A 1 281 ? -6.868 0.657 4.093 1.00 93.75 281 MET A N 1
ATOM 2279 C CA . MET A 1 281 ? -5.604 0.899 3.394 1.00 93.75 281 MET A CA 1
ATOM 2280 C C . MET A 1 281 ? -4.761 -0.366 3.271 1.00 93.75 281 MET A C 1
ATOM 2282 O O . MET A 1 281 ? -4.239 -0.664 2.196 1.00 93.75 281 MET A O 1
ATOM 2286 N N . GLY A 1 282 ? -4.648 -1.124 4.360 1.00 94.50 282 GLY A N 1
ATOM 2287 C CA . GLY A 1 282 ? -3.915 -2.378 4.393 1.00 94.50 282 GLY A CA 1
ATOM 2288 C C . GLY A 1 282 ? -4.518 -3.417 3.459 1.00 94.50 282 GLY A C 1
ATOM 2289 O O . GLY A 1 282 ? -3.800 -4.007 2.650 1.00 94.50 282 GLY A O 1
ATOM 2290 N N . LEU A 1 283 ? -5.842 -3.585 3.512 1.00 94.38 283 LEU A N 1
ATOM 2291 C CA . LEU A 1 283 ? -6.569 -4.518 2.661 1.00 94.38 283 LEU A CA 1
ATOM 2292 C C . LEU A 1 283 ? -6.451 -4.135 1.184 1.00 94.38 283 LEU A C 1
ATOM 2294 O O . LEU A 1 283 ? -6.129 -4.988 0.362 1.00 94.38 283 LEU A O 1
ATOM 2298 N N . LEU A 1 284 ? -6.654 -2.860 0.840 1.00 91.56 284 LEU A N 1
ATOM 2299 C CA . LEU A 1 284 ? -6.505 -2.379 -0.532 1.00 91.56 284 LEU A CA 1
ATOM 2300 C C . LEU A 1 284 ? -5.080 -2.602 -1.050 1.00 91.56 284 LEU A C 1
ATOM 2302 O O . LEU A 1 284 ? -4.909 -3.085 -2.170 1.00 91.56 284 LEU A O 1
ATOM 2306 N N . SER A 1 285 ? -4.068 -2.301 -0.229 1.00 90.75 285 SER A N 1
ATOM 2307 C CA . SER A 1 285 ? -2.664 -2.477 -0.604 1.00 90.75 285 SER A CA 1
ATOM 2308 C C . SER A 1 285 ? -2.304 -3.943 -0.835 1.00 90.75 285 SER A C 1
ATOM 2310 O O . SER A 1 285 ? -1.642 -4.292 -1.813 1.00 90.75 285 SER A O 1
ATOM 2312 N N . ALA A 1 286 ? -2.783 -4.821 0.043 1.00 89.44 286 ALA A N 1
ATOM 2313 C CA . ALA A 1 286 ? -2.568 -6.254 -0.057 1.00 89.44 286 ALA A CA 1
ATOM 2314 C C . ALA A 1 286 ? -3.292 -6.874 -1.269 1.00 89.44 286 ALA A C 1
ATOM 2316 O O . ALA A 1 286 ? -2.705 -7.664 -2.013 1.00 89.44 286 ALA A O 1
ATOM 2317 N N . LEU A 1 287 ? -4.548 -6.478 -1.508 1.00 88.19 287 LEU A N 1
ATOM 2318 C CA . LEU A 1 287 ? -5.350 -6.955 -2.637 1.00 88.19 287 LEU A CA 1
ATOM 2319 C C . LEU A 1 287 ? -4.859 -6.420 -3.982 1.00 88.19 287 LEU A C 1
ATOM 2321 O O . LEU A 1 287 ? -5.017 -7.113 -4.983 1.00 88.19 287 LEU A O 1
ATOM 2325 N N . TYR A 1 288 ? -4.234 -5.240 -4.025 1.00 84.31 288 TYR A N 1
ATOM 2326 C CA . TYR A 1 288 ? -3.651 -4.703 -5.255 1.00 84.31 288 TYR A CA 1
ATOM 2327 C C . TYR A 1 288 ? -2.635 -5.651 -5.874 1.00 84.31 288 TYR A C 1
ATOM 2329 O O . TYR A 1 288 ? -2.779 -6.017 -7.038 1.00 84.31 288 TYR A O 1
ATOM 2337 N N . ALA A 1 289 ? -1.662 -6.114 -5.085 1.00 81.50 289 ALA A N 1
ATOM 2338 C CA . ALA A 1 289 ? -0.657 -7.056 -5.566 1.00 81.50 289 ALA A CA 1
ATOM 2339 C C . ALA A 1 289 ? -1.300 -8.362 -6.063 1.00 81.50 289 ALA A C 1
ATOM 2341 O O . ALA A 1 289 ? -0.908 -8.896 -7.097 1.00 81.50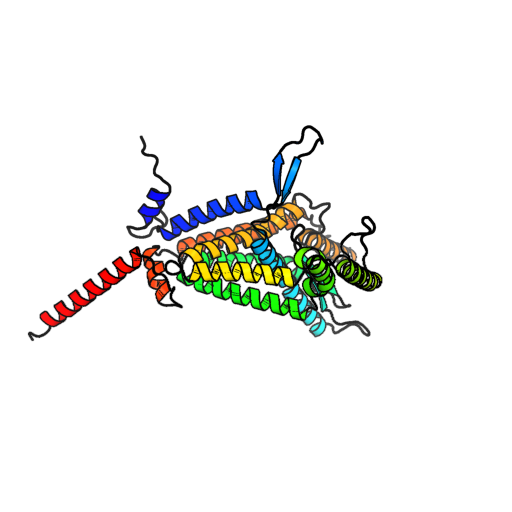 289 ALA A O 1
ATOM 2342 N N . VAL A 1 290 ? -2.318 -8.863 -5.355 1.00 87.06 290 VAL A N 1
ATOM 2343 C CA . VAL A 1 290 ? -3.068 -10.067 -5.749 1.00 87.06 290 VAL A CA 1
ATOM 2344 C C . VAL A 1 290 ? -3.791 -9.857 -7.080 1.00 87.06 290 VAL A C 1
ATOM 2346 O O . VAL A 1 290 ? -3.724 -10.707 -7.967 1.00 87.06 290 VAL A O 1
ATOM 2349 N N . TRP A 1 291 ? -4.471 -8.724 -7.237 1.00 84.19 291 TRP A N 1
ATOM 2350 C CA . TRP A 1 291 ? -5.240 -8.421 -8.434 1.00 84.19 291 TRP A CA 1
ATOM 2351 C C . TRP A 1 291 ? -4.351 -8.207 -9.662 1.00 84.19 291 TRP A C 1
ATOM 2353 O O . TRP A 1 291 ? -4.677 -8.710 -10.738 1.00 84.19 291 TRP A O 1
ATOM 2363 N N . ASP A 1 292 ? -3.221 -7.522 -9.489 1.00 80.31 292 ASP A N 1
ATOM 2364 C CA . ASP A 1 292 ? -2.187 -7.347 -10.511 1.00 80.31 292 ASP A CA 1
ATOM 2365 C C . ASP A 1 292 ? -1.677 -8.708 -11.019 1.00 80.31 292 ASP A C 1
ATOM 2367 O O . ASP A 1 292 ? -1.707 -9.002 -12.216 1.00 80.31 292 ASP A O 1
ATOM 2371 N N . ILE A 1 293 ? -1.366 -9.624 -10.092 1.00 85.19 293 ILE A N 1
ATOM 2372 C CA . ILE A 1 293 ? -0.947 -10.992 -10.421 1.00 85.19 293 ILE A CA 1
ATOM 2373 C C . ILE A 1 293 ? -2.035 -11.765 -11.183 1.00 85.19 293 ILE A C 1
ATOM 2375 O O . ILE A 1 293 ? -1.736 -12.479 -12.147 1.00 85.19 293 ILE A O 1
ATOM 2379 N N . ILE A 1 294 ? -3.298 -11.653 -10.766 1.00 85.19 294 ILE A N 1
ATOM 2380 C CA . ILE A 1 294 ? -4.412 -12.383 -11.385 1.00 85.19 294 ILE A CA 1
ATOM 2381 C C . ILE A 1 294 ? -4.692 -11.865 -12.796 1.00 85.19 294 ILE A C 1
ATOM 2383 O O . ILE A 1 294 ? -4.791 -12.661 -13.739 1.00 85.19 294 ILE A O 1
ATOM 2387 N N . LEU A 1 295 ? -4.849 -10.550 -12.959 1.00 80.56 295 LEU A N 1
ATOM 2388 C CA . LEU A 1 295 ? -5.167 -9.984 -14.263 1.00 80.56 295 LEU A CA 1
ATOM 2389 C C . LEU A 1 295 ? -4.014 -10.179 -15.231 1.00 80.56 295 LEU A C 1
ATOM 2391 O O . LEU A 1 295 ? -4.224 -10.739 -16.308 1.00 80.56 295 LEU A O 1
ATOM 2395 N N . ASP A 1 296 ? -2.807 -9.802 -14.839 1.00 75.38 296 ASP A N 1
ATOM 2396 C CA . ASP A 1 296 ? -1.720 -9.733 -15.797 1.00 75.38 296 ASP A CA 1
ATOM 2397 C C . ASP A 1 296 ? -0.975 -11.057 -15.911 1.00 75.38 296 ASP A C 1
ATOM 2399 O O . ASP A 1 296 ? -0.576 -11.447 -17.003 1.00 75.38 296 ASP A O 1
ATOM 2403 N N . GLY A 1 297 ? -0.828 -11.800 -14.813 1.00 76.19 297 GLY A N 1
ATOM 2404 C CA . GLY A 1 297 ? -0.099 -13.070 -14.779 1.00 76.19 297 GLY A CA 1
ATOM 2405 C C . GLY A 1 297 ? -0.923 -14.302 -15.170 1.00 76.19 297 GLY A C 1
ATOM 2406 O O . GLY A 1 297 ? -0.353 -15.283 -15.663 1.00 76.19 297 GLY A O 1
ATOM 2407 N N . LEU A 1 298 ? -2.250 -14.285 -14.981 1.00 81.25 298 LEU A N 1
ATOM 2408 C CA . LEU A 1 298 ? -3.122 -15.432 -15.289 1.00 81.25 298 LEU A CA 1
ATOM 2409 C C . LEU A 1 298 ? -4.063 -15.171 -16.466 1.00 81.25 298 LEU A C 1
ATOM 2411 O O . LEU A 1 298 ? -4.115 -15.996 -17.386 1.00 81.25 298 LEU A O 1
ATOM 2415 N N . LYS A 1 299 ? -4.798 -14.051 -16.448 1.00 79.81 299 LYS A N 1
ATOM 2416 C CA . LYS A 1 299 ? -5.853 -13.765 -17.434 1.00 79.81 299 LYS A CA 1
ATOM 2417 C C . LYS A 1 299 ? -5.299 -13.205 -18.747 1.00 79.81 299 LYS A C 1
ATOM 2419 O O . LYS A 1 299 ? -5.655 -13.708 -19.812 1.00 79.81 299 LYS A O 1
ATOM 2424 N N . TYR A 1 300 ? -4.408 -12.218 -18.677 1.00 76.00 300 TYR A N 1
ATOM 2425 C CA . TYR A 1 300 ? -3.866 -11.489 -19.832 1.00 76.00 300 TYR A CA 1
ATOM 2426 C C . TYR A 1 300 ? -2.382 -11.771 -20.109 1.00 76.00 300 TYR A C 1
ATOM 2428 O O . TYR A 1 300 ? -1.775 -11.104 -20.942 1.00 76.00 300 TYR A O 1
ATOM 2436 N N . ALA A 1 301 ? -1.822 -12.826 -19.512 1.00 67.75 301 ALA A N 1
ATOM 2437 C CA . ALA A 1 301 ? -0.397 -13.189 -19.536 1.00 67.75 301 ALA A CA 1
ATOM 2438 C C . ALA A 1 301 ? 0.296 -13.255 -20.906 1.00 67.75 301 ALA A C 1
ATOM 2440 O O . ALA A 1 301 ? 1.520 -13.249 -20.975 1.00 67.75 301 ALA A O 1
ATOM 2441 N N . LYS A 1 302 ? -0.460 -13.394 -22.002 1.00 63.38 302 LYS A N 1
ATOM 2442 C CA . LYS A 1 302 ? 0.096 -13.432 -23.366 1.00 63.38 302 LYS A CA 1
ATOM 2443 C C . LYS A 1 302 ? 0.230 -12.053 -24.014 1.00 63.38 302 LYS A C 1
ATOM 2445 O O . LYS A 1 302 ? 0.955 -11.931 -24.992 1.00 63.38 302 LYS A O 1
ATOM 2450 N N . VAL A 1 303 ? -0.508 -11.062 -23.520 1.00 61.34 303 VAL A N 1
ATOM 2451 C CA . VAL A 1 303 ? -0.621 -9.722 -24.116 1.00 61.34 303 VAL A CA 1
ATOM 2452 C C . VAL A 1 303 ? -0.054 -8.658 -23.169 1.00 61.34 303 VAL A C 1
ATOM 2454 O O . VAL A 1 303 ? 0.490 -7.661 -23.632 1.00 61.34 303 VAL A O 1
ATOM 2457 N N . ALA A 1 304 ? -0.121 -8.888 -21.855 1.00 62.22 304 ALA A N 1
ATOM 2458 C CA . ALA A 1 304 ? 0.365 -7.963 -20.838 1.00 62.22 304 ALA A CA 1
ATOM 2459 C C . ALA A 1 304 ? 1.880 -8.108 -20.588 1.00 62.22 304 ALA A C 1
ATOM 2461 O O . ALA A 1 304 ? 2.379 -9.190 -20.254 1.00 62.22 304 ALA A O 1
ATOM 2462 N N . LYS A 1 305 ? 2.612 -6.991 -20.694 1.00 71.44 305 LYS A N 1
ATOM 2463 C CA . LYS A 1 305 ? 4.009 -6.857 -20.246 1.00 71.44 305 LYS A CA 1
ATOM 2464 C C . LYS A 1 305 ? 4.061 -6.460 -18.765 1.00 71.44 305 LYS A C 1
ATOM 2466 O O . LYS A 1 305 ? 4.474 -5.352 -18.443 1.00 71.44 305 LYS A O 1
ATOM 2471 N N . SER A 1 306 ? 3.621 -7.350 -17.881 1.00 79.06 306 SER A N 1
ATOM 2472 C CA . SER A 1 306 ? 3.681 -7.139 -16.429 1.00 79.06 306 SER A CA 1
ATOM 2473 C C . SER A 1 306 ? 4.983 -7.640 -15.812 1.00 79.06 306 SER A C 1
ATOM 2475 O O . SER A 1 306 ? 5.755 -8.368 -16.450 1.00 79.06 306 SER A O 1
ATOM 2477 N N . ASP A 1 307 ? 5.212 -7.307 -14.540 1.00 83.50 307 ASP A N 1
ATOM 2478 C CA . ASP A 1 307 ? 6.396 -7.738 -13.791 1.00 83.50 307 ASP A CA 1
ATOM 2479 C C . ASP A 1 307 ? 6.570 -9.262 -13.800 1.00 83.50 307 ASP A C 1
ATOM 2481 O O . ASP A 1 307 ? 7.688 -9.764 -13.909 1.00 83.50 307 ASP A O 1
ATOM 2485 N N . ILE A 1 308 ? 5.474 -10.026 -13.746 1.00 86.25 308 ILE A N 1
ATOM 2486 C CA . ILE A 1 308 ? 5.505 -11.499 -13.789 1.00 86.25 308 ILE A CA 1
ATOM 2487 C C . ILE A 1 308 ? 5.960 -12.001 -15.156 1.00 86.25 308 ILE A C 1
ATOM 2489 O O . ILE A 1 308 ? 6.740 -12.957 -15.235 1.00 86.25 308 ILE A O 1
ATOM 2493 N N . THR A 1 309 ? 5.488 -11.369 -16.233 1.00 86.12 309 THR A N 1
ATOM 2494 C CA . THR A 1 309 ? 5.941 -11.683 -17.590 1.00 86.12 309 THR A CA 1
ATOM 2495 C C . THR A 1 309 ? 7.446 -11.442 -17.694 1.00 86.12 309 THR A C 1
ATOM 2497 O O . THR A 1 309 ? 8.176 -12.351 -18.094 1.00 86.12 309 THR A O 1
ATOM 2500 N N . TYR A 1 310 ? 7.939 -10.303 -17.194 1.00 86.56 310 TYR A N 1
ATOM 2501 C CA . TYR A 1 310 ? 9.375 -10.016 -17.143 1.00 86.56 310 TYR A CA 1
ATOM 2502 C C . TYR A 1 310 ? 10.161 -10.998 -16.262 1.00 86.56 310 TYR A C 1
ATOM 2504 O O . TYR A 1 310 ? 11.267 -11.401 -16.628 1.00 86.56 310 TYR A O 1
ATOM 2512 N N . MET A 1 311 ? 9.609 -11.448 -15.129 1.00 88.19 311 MET A N 1
ATOM 2513 C CA . MET A 1 311 ? 10.258 -12.463 -14.288 1.00 88.19 311 MET A CA 1
ATOM 2514 C C . MET A 1 311 ? 10.427 -13.789 -15.031 1.00 88.19 311 MET A C 1
ATOM 2516 O O . MET A 1 311 ? 11.495 -14.409 -14.969 1.00 88.19 311 MET A O 1
ATOM 2520 N N . ALA A 1 312 ? 9.385 -14.227 -15.740 1.00 87.88 312 ALA A N 1
ATOM 2521 C CA . ALA A 1 312 ? 9.420 -15.455 -16.521 1.00 87.88 312 ALA A CA 1
ATOM 2522 C C . ALA A 1 312 ? 10.408 -15.346 -17.693 1.00 87.88 312 ALA A C 1
ATOM 2524 O O . ALA A 1 312 ? 11.175 -16.281 -17.943 1.00 87.88 312 ALA A O 1
ATOM 2525 N N . GLU A 1 313 ? 10.439 -14.202 -18.379 1.00 89.12 313 GLU A N 1
ATOM 2526 C CA . GLU A 1 313 ? 11.390 -13.916 -19.455 1.00 89.12 313 GLU A CA 1
ATOM 2527 C C . GLU A 1 313 ? 12.839 -13.918 -18.961 1.00 89.12 313 GLU A C 1
ATOM 2529 O O . GLU A 1 313 ? 13.679 -14.622 -19.529 1.00 89.12 313 GLU A O 1
ATOM 2534 N N . GLU A 1 314 ? 13.134 -13.215 -17.865 1.00 88.56 314 GLU A N 1
ATOM 2535 C CA . GLU A 1 314 ? 14.482 -13.147 -17.296 1.00 88.56 314 GLU A CA 1
ATOM 2536 C C . GLU A 1 314 ? 14.959 -14.524 -16.809 1.00 88.56 314 GLU A C 1
ATOM 2538 O O . GLU A 1 314 ? 16.111 -14.912 -17.038 1.00 88.56 314 GLU A O 1
ATOM 2543 N N . HIS A 1 315 ? 14.074 -15.322 -16.202 1.00 88.94 315 HIS A N 1
ATOM 2544 C CA . HIS A 1 315 ? 14.395 -16.704 -15.849 1.00 88.94 315 HIS A CA 1
ATOM 2545 C C . HIS A 1 315 ? 14.716 -17.548 -17.089 1.00 88.94 315 HIS A C 1
ATOM 2547 O O . HIS A 1 315 ? 15.744 -18.231 -17.138 1.00 88.94 315 HIS A O 1
ATOM 2553 N N . ASN A 1 316 ? 13.866 -17.482 -18.115 1.00 90.62 316 ASN A N 1
ATOM 2554 C CA . ASN A 1 316 ? 14.040 -18.248 -19.346 1.00 90.62 316 ASN A CA 1
ATOM 2555 C C . ASN A 1 316 ? 15.304 -17.834 -20.113 1.00 90.62 316 ASN A C 1
ATOM 2557 O O . ASN A 1 316 ? 15.976 -18.696 -20.690 1.00 90.62 316 ASN A O 1
ATOM 2561 N N . ARG A 1 317 ? 15.678 -16.548 -20.071 1.00 88.75 317 ARG A N 1
ATOM 2562 C CA . ARG A 1 317 ? 16.932 -16.025 -20.629 1.00 88.75 317 ARG A CA 1
ATOM 2563 C C . ARG A 1 317 ? 18.147 -16.659 -19.952 1.00 88.75 317 ARG A C 1
ATOM 2565 O O . ARG A 1 317 ? 19.024 -17.181 -20.643 1.00 88.75 317 ARG A O 1
ATOM 2572 N N . ARG A 1 318 ? 18.164 -16.710 -18.616 1.00 87.56 318 ARG A N 1
ATOM 2573 C CA . ARG A 1 318 ? 19.242 -17.352 -17.837 1.00 87.56 318 ARG A CA 1
ATOM 2574 C C . ARG A 1 318 ? 19.319 -18.853 -18.073 1.00 87.56 318 ARG A C 1
ATOM 2576 O O . ARG A 1 318 ? 20.413 -19.387 -18.225 1.00 87.56 318 ARG A O 1
ATOM 2583 N N . VAL A 1 319 ? 18.175 -19.534 -18.145 1.00 89.50 319 VAL A N 1
ATOM 2584 C CA . VAL A 1 319 ? 18.111 -20.967 -18.472 1.00 89.50 319 VAL A CA 1
ATOM 2585 C C . VAL A 1 319 ? 18.686 -21.233 -19.864 1.00 89.50 319 VAL A C 1
ATOM 2587 O O . VAL A 1 319 ? 19.502 -22.139 -20.025 1.00 89.50 319 VAL A O 1
ATOM 2590 N N . LYS A 1 320 ? 18.332 -20.412 -20.863 1.00 90.75 320 LYS A N 1
ATOM 2591 C CA . LYS A 1 320 ? 18.876 -20.523 -22.225 1.00 90.75 320 LYS A CA 1
ATOM 2592 C C . LYS A 1 320 ? 20.394 -20.332 -22.240 1.00 90.75 320 LYS A C 1
ATOM 2594 O O . LYS A 1 320 ? 21.090 -21.123 -22.869 1.00 90.75 320 LYS A O 1
ATOM 2599 N N . GLN A 1 321 ? 20.905 -19.322 -21.538 1.00 90.44 321 GLN A N 1
ATOM 2600 C CA . GLN A 1 321 ? 22.343 -19.059 -21.452 1.00 90.44 321 GLN A CA 1
ATOM 2601 C C . GLN A 1 321 ? 23.089 -20.177 -20.708 1.00 90.44 321 GLN A C 1
ATOM 2603 O O . GLN A 1 321 ? 24.141 -20.616 -21.158 1.00 90.44 321 GLN A O 1
ATOM 2608 N N . TYR A 1 322 ? 22.519 -20.696 -19.618 1.00 89.38 322 TYR A N 1
ATOM 2609 C CA . TYR A 1 322 ? 23.085 -21.820 -18.872 1.00 89.38 322 TYR A CA 1
ATOM 2610 C C . TYR A 1 322 ? 23.180 -23.088 -19.725 1.00 89.38 322 TYR A C 1
ATOM 2612 O O . TYR A 1 322 ? 24.251 -23.691 -19.782 1.00 89.38 322 TYR A O 1
ATOM 2620 N N . ASN A 1 323 ? 22.091 -23.458 -20.412 1.00 91.06 323 ASN A N 1
ATOM 2621 C CA . ASN A 1 323 ? 22.051 -24.636 -21.283 1.00 91.06 323 ASN A CA 1
ATOM 2622 C C . ASN A 1 323 ? 23.006 -24.478 -22.477 1.00 91.06 323 ASN A C 1
ATOM 2624 O O . ASN A 1 323 ? 23.648 -25.444 -22.868 1.00 91.06 323 ASN A O 1
ATOM 2628 N N . LYS A 1 324 ? 23.147 -23.259 -23.023 1.00 92.25 324 LYS A N 1
ATOM 2629 C CA . LYS A 1 324 ? 24.126 -22.962 -24.080 1.00 92.25 324 LYS A CA 1
ATOM 2630 C C . LYS A 1 324 ? 25.568 -23.144 -23.591 1.00 92.25 324 LYS A C 1
ATOM 2632 O O . LYS A 1 324 ? 26.385 -23.689 -24.319 1.00 92.25 324 LYS A O 1
ATOM 2637 N N . ASN A 1 325 ? 25.871 -22.698 -22.373 1.00 92.56 325 ASN A N 1
ATOM 2638 C CA . ASN A 1 325 ? 27.221 -22.771 -21.807 1.00 92.56 325 ASN A CA 1
ATOM 2639 C C . ASN A 1 325 ? 27.572 -24.159 -21.236 1.00 92.56 325 ASN A C 1
ATOM 2641 O O . ASN A 1 325 ? 28.738 -24.420 -20.968 1.00 92.56 325 ASN A O 1
ATOM 2645 N N . ASN A 1 326 ? 26.584 -25.027 -20.994 1.00 89.94 326 ASN A N 1
ATOM 2646 C CA . ASN A 1 326 ? 26.777 -26.361 -20.415 1.00 89.94 326 ASN A CA 1
ATOM 2647 C C . ASN A 1 326 ? 25.994 -27.411 -21.227 1.00 89.94 326 ASN A C 1
ATOM 2649 O O . ASN A 1 326 ? 25.021 -27.963 -20.706 1.00 89.94 326 ASN A O 1
ATOM 2653 N N . PRO A 1 327 ? 26.387 -27.690 -22.483 1.00 87.75 327 PRO A N 1
ATOM 2654 C CA . PRO A 1 327 ? 25.651 -28.617 -23.343 1.00 87.75 327 PRO A CA 1
ATOM 2655 C C . PRO A 1 327 ? 25.648 -30.055 -22.805 1.00 87.75 327 PRO A C 1
ATOM 2657 O O . PRO A 1 327 ? 24.689 -30.786 -23.029 1.00 87.75 327 PRO A O 1
ATOM 2660 N N . GLU A 1 328 ? 26.681 -30.441 -22.054 1.00 90.56 328 GLU A N 1
ATOM 2661 C CA . GLU A 1 328 ? 26.853 -31.807 -21.540 1.00 90.56 328 GLU A CA 1
ATOM 2662 C C . GLU A 1 328 ? 26.083 -32.089 -20.242 1.00 90.56 328 GLU A C 1
ATOM 2664 O O . GLU A 1 328 ? 25.952 -33.234 -19.817 1.00 90.56 328 GLU A O 1
ATOM 2669 N N . LYS A 1 329 ? 25.555 -31.050 -19.585 1.00 89.06 329 LYS A N 1
ATOM 2670 C CA . LYS A 1 329 ? 24.778 -31.201 -18.348 1.00 89.06 329 LYS A CA 1
ATOM 2671 C C . LYS A 1 329 ? 23.288 -31.330 -18.653 1.00 89.06 329 LYS A C 1
ATOM 2673 O O . LYS A 1 329 ? 22.794 -30.868 -19.679 1.00 89.06 329 LYS A O 1
ATOM 2678 N N . ARG A 1 330 ? 22.537 -31.893 -17.698 1.00 88.31 330 ARG A N 1
ATOM 2679 C CA . ARG A 1 330 ? 21.069 -31.966 -17.762 1.00 88.31 330 ARG A CA 1
ATOM 2680 C C . ARG A 1 330 ? 20.478 -30.576 -18.019 1.00 88.31 330 ARG A C 1
ATOM 2682 O O . ARG A 1 330 ? 20.642 -29.662 -17.206 1.00 88.31 330 ARG A O 1
ATOM 2689 N N . GLN A 1 331 ? 19.761 -30.440 -19.133 1.00 85.75 331 GLN A N 1
ATOM 2690 C CA . GLN A 1 331 ? 19.167 -29.171 -19.540 1.00 85.75 331 GLN A CA 1
ATOM 2691 C C . GLN A 1 331 ? 18.125 -28.704 -18.523 1.00 85.75 331 GLN A C 1
ATOM 2693 O O . GLN A 1 331 ? 17.232 -29.455 -18.121 1.00 85.75 331 GLN A O 1
ATOM 2698 N N . LYS A 1 332 ? 18.220 -27.435 -18.123 1.00 87.31 332 LYS A N 1
ATOM 2699 C CA . LYS A 1 332 ? 17.211 -26.799 -17.276 1.00 87.31 332 LYS A CA 1
ATOM 2700 C C . LYS A 1 332 ? 15.975 -26.463 -18.108 1.00 87.31 332 LYS A C 1
ATOM 2702 O O . LYS A 1 332 ? 16.089 -25.953 -19.225 1.00 87.31 332 LYS A O 1
ATOM 2707 N N . SER A 1 333 ? 14.799 -26.734 -17.551 1.00 87.00 333 SER A N 1
ATOM 2708 C CA . SER A 1 333 ? 13.512 -26.453 -18.188 1.00 87.00 333 SER A CA 1
ATOM 2709 C C . SER A 1 333 ? 13.140 -24.976 -18.081 1.00 87.00 333 SER A C 1
ATOM 2711 O O . SER A 1 333 ? 13.363 -24.339 -17.051 1.00 87.00 333 SER A O 1
ATOM 2713 N N . ARG A 1 334 ? 12.519 -24.450 -19.140 1.00 87.69 334 ARG A N 1
ATOM 2714 C CA . ARG A 1 334 ? 11.878 -23.130 -19.126 1.00 87.69 334 ARG A CA 1
ATOM 2715 C C . ARG A 1 334 ? 10.628 -23.153 -18.249 1.00 87.69 334 ARG A C 1
ATOM 2717 O O . ARG A 1 334 ? 9.996 -24.197 -18.084 1.00 87.69 334 ARG A O 1
ATOM 2724 N N . ARG A 1 335 ? 10.256 -21.996 -17.709 1.00 88.06 335 ARG A N 1
ATOM 2725 C CA . ARG A 1 335 ? 9.051 -21.816 -16.892 1.00 88.06 335 ARG A CA 1
ATOM 2726 C C . ARG A 1 335 ? 8.070 -20.887 -17.601 1.00 88.06 335 ARG A C 1
ATOM 2728 O O . ARG A 1 335 ? 8.469 -19.954 -18.294 1.00 88.06 335 ARG A O 1
ATOM 2735 N N . SER A 1 336 ? 6.782 -21.184 -17.449 1.00 87.00 336 SER A N 1
ATOM 2736 C CA . SER A 1 336 ? 5.688 -20.366 -17.982 1.00 87.00 336 SER A CA 1
ATOM 2737 C C . SER A 1 336 ? 5.408 -19.179 -17.060 1.00 87.00 336 SER A C 1
ATOM 2739 O O . SER A 1 336 ? 5.558 -19.304 -15.846 1.00 87.00 336 SER A O 1
ATOM 2741 N N . THR A 1 337 ? 4.921 -18.066 -17.609 1.00 86.38 337 THR A N 1
ATOM 2742 C CA . THR A 1 337 ? 4.424 -16.910 -16.842 1.00 86.38 337 THR A CA 1
ATOM 2743 C C . THR A 1 337 ? 3.412 -17.330 -15.776 1.00 86.38 337 THR A C 1
ATOM 2745 O O . THR A 1 337 ? 3.516 -16.923 -14.622 1.00 86.38 337 THR A O 1
ATOM 2748 N N . LYS A 1 338 ? 2.509 -18.261 -16.116 1.00 88.00 338 LYS A N 1
ATOM 2749 C CA . LYS A 1 338 ? 1.498 -18.782 -15.183 1.00 88.00 338 LYS A CA 1
ATOM 2750 C C . LYS A 1 338 ? 2.104 -19.472 -13.960 1.00 88.00 338 LYS A C 1
ATOM 2752 O O . LYS A 1 338 ? 1.526 -19.412 -12.885 1.00 88.00 338 LYS A O 1
ATOM 2757 N N . PHE A 1 339 ? 3.259 -20.124 -14.110 1.00 89.44 339 PHE A N 1
ATOM 2758 C CA . PHE A 1 339 ? 3.933 -20.793 -12.994 1.00 89.44 339 PHE A CA 1
ATOM 2759 C C . PHE A 1 339 ? 4.393 -19.776 -11.944 1.00 89.44 339 PHE A C 1
ATOM 2761 O O . PHE A 1 339 ? 4.145 -19.966 -10.758 1.00 89.44 339 PHE A O 1
ATOM 2768 N N . TYR A 1 340 ? 5.002 -18.673 -12.388 1.00 87.75 340 TYR A N 1
ATOM 2769 C CA . TYR A 1 340 ? 5.391 -17.579 -11.500 1.00 87.75 340 TYR A CA 1
ATOM 2770 C C . TYR A 1 340 ? 4.181 -16.874 -10.894 1.00 87.75 340 TYR A C 1
ATOM 2772 O O . TYR A 1 340 ? 4.194 -16.605 -9.697 1.00 87.75 340 TYR A O 1
ATOM 2780 N N . ALA A 1 341 ? 3.134 -16.640 -11.690 1.00 89.38 341 ALA A N 1
ATOM 2781 C CA . ALA A 1 341 ? 1.897 -16.043 -11.201 1.00 89.38 341 ALA A CA 1
ATOM 2782 C C . ALA A 1 341 ? 1.285 -16.866 -10.060 1.00 89.38 341 ALA A C 1
ATOM 2784 O O . ALA A 1 341 ? 0.965 -16.309 -9.021 1.00 89.38 341 ALA A O 1
ATOM 2785 N N . ILE A 1 342 ? 1.184 -18.191 -10.213 1.00 91.12 342 ILE A N 1
ATOM 2786 C CA . ILE A 1 342 ? 0.617 -19.076 -9.184 1.00 91.12 342 ILE A CA 1
ATOM 2787 C C . ILE A 1 342 ? 1.462 -19.059 -7.905 1.00 91.12 342 ILE A C 1
ATOM 2789 O O . ILE A 1 342 ? 0.907 -18.910 -6.821 1.00 91.12 342 ILE A O 1
ATOM 2793 N N . ILE A 1 343 ? 2.790 -19.180 -8.015 1.00 91.56 343 ILE A N 1
ATOM 2794 C CA . ILE A 1 343 ? 3.680 -19.163 -6.841 1.00 91.56 343 ILE A CA 1
ATOM 2795 C C . ILE A 1 343 ? 3.526 -17.856 -6.068 1.00 91.56 343 ILE A C 1
ATOM 2797 O O . ILE A 1 343 ? 3.317 -17.877 -4.857 1.00 91.56 343 ILE A O 1
ATOM 2801 N N . TRP A 1 344 ? 3.607 -16.723 -6.767 1.00 90.19 344 TRP A N 1
ATOM 2802 C CA . TRP A 1 344 ? 3.499 -15.418 -6.126 1.00 90.19 344 TRP A CA 1
ATOM 2803 C C . TRP A 1 344 ? 2.101 -15.153 -5.583 1.00 90.19 344 TRP A C 1
ATOM 2805 O O . TRP A 1 344 ? 1.991 -14.569 -4.509 1.00 90.19 344 TRP A O 1
ATOM 2815 N N . LEU A 1 345 ? 1.055 -15.624 -6.263 1.00 91.56 345 LEU A N 1
ATOM 2816 C CA . LEU A 1 345 ? -0.313 -15.543 -5.768 1.00 91.56 345 LEU A CA 1
ATOM 2817 C C . LEU A 1 345 ? -0.444 -16.250 -4.415 1.00 91.56 345 LEU A C 1
ATOM 2819 O O . LEU A 1 345 ? -0.880 -15.610 -3.465 1.00 91.56 345 LEU A O 1
ATOM 2823 N N . PHE A 1 346 ? 0.012 -17.505 -4.309 1.00 92.19 346 PHE A N 1
ATOM 2824 C CA . PHE A 1 346 ? -0.010 -18.255 -3.048 1.00 92.19 346 PHE A CA 1
ATOM 2825 C C . PHE A 1 346 ? 0.807 -17.569 -1.956 1.00 92.19 346 PHE A C 1
ATOM 2827 O O . PHE A 1 346 ? 0.300 -17.317 -0.871 1.00 92.19 346 PHE A O 1
ATOM 2834 N N . THR A 1 347 ? 2.048 -17.169 -2.254 1.00 90.56 347 THR A N 1
ATOM 2835 C CA . THR A 1 347 ? 2.890 -16.473 -1.268 1.00 90.56 347 THR A CA 1
ATOM 2836 C C . THR A 1 347 ? 2.220 -15.202 -0.738 1.00 90.56 347 THR A C 1
ATOM 2838 O O . THR A 1 347 ? 2.321 -14.906 0.450 1.00 90.56 347 THR A O 1
ATOM 2841 N N . LYS A 1 348 ? 1.513 -14.447 -1.587 1.00 90.56 348 LYS A N 1
ATOM 2842 C CA . LYS A 1 348 ? 0.793 -13.242 -1.159 1.00 90.56 348 LYS A CA 1
ATOM 2843 C C . LYS A 1 348 ? -0.430 -13.567 -0.323 1.00 90.56 348 LYS A C 1
ATOM 2845 O O . LYS A 1 348 ? -0.593 -12.970 0.738 1.00 90.56 348 LYS A O 1
ATOM 2850 N N . THR A 1 349 ? -1.265 -14.498 -0.771 1.00 91.62 349 THR A N 1
ATOM 2851 C CA . THR A 1 349 ? -2.465 -14.883 -0.022 1.00 91.62 349 THR A CA 1
ATOM 2852 C C . THR A 1 349 ? -2.101 -15.449 1.345 1.00 91.62 349 THR A C 1
ATOM 2854 O O . THR A 1 349 ? -2.707 -15.053 2.337 1.00 91.62 349 THR A O 1
ATOM 2857 N N . ASP A 1 350 ? -1.057 -16.274 1.420 1.00 92.75 350 ASP A N 1
ATOM 2858 C CA . ASP A 1 350 ? -0.599 -16.883 2.669 1.00 92.75 350 ASP A CA 1
ATOM 2859 C C . ASP A 1 350 ? -0.076 -15.824 3.648 1.00 92.75 350 ASP A C 1
ATOM 2861 O O . ASP A 1 350 ? -0.421 -15.856 4.828 1.00 92.75 350 ASP A O 1
ATOM 2865 N N . MET A 1 351 ? 0.692 -14.833 3.172 1.00 92.50 351 MET A N 1
ATOM 2866 C CA . MET A 1 351 ? 1.152 -13.719 4.015 1.00 92.50 351 MET A CA 1
ATOM 2867 C C . MET A 1 351 ? -0.007 -12.877 4.566 1.00 92.50 351 MET A C 1
ATOM 2869 O O . MET A 1 351 ? 0.037 -12.476 5.728 1.00 92.50 351 MET A O 1
ATOM 2873 N N . ILE A 1 352 ? -1.037 -12.610 3.756 1.00 92.94 352 ILE A N 1
ATOM 2874 C CA . ILE A 1 352 ? -2.213 -11.835 4.181 1.00 92.94 352 ILE A CA 1
ATOM 2875 C C . ILE A 1 352 ? -2.990 -12.601 5.252 1.00 92.94 352 ILE A C 1
ATOM 2877 O O . ILE A 1 352 ? -3.305 -12.040 6.301 1.00 92.94 352 ILE A O 1
ATOM 2881 N N . ILE A 1 353 ? -3.261 -13.887 5.011 1.00 94.19 353 ILE A N 1
ATOM 2882 C CA . ILE A 1 353 ? -3.970 -14.752 5.960 1.00 94.19 353 ILE A CA 1
ATOM 2883 C C . ILE A 1 353 ? -3.187 -14.842 7.270 1.00 94.19 353 ILE A C 1
ATOM 2885 O O . ILE A 1 353 ? -3.767 -14.648 8.335 1.00 94.19 353 ILE A O 1
ATOM 2889 N N . LEU A 1 354 ? -1.870 -15.064 7.204 1.00 95.44 354 LEU A N 1
ATOM 2890 C CA . LEU A 1 354 ? -1.012 -15.150 8.386 1.00 95.44 354 LEU A CA 1
ATOM 2891 C C . LEU A 1 354 ? -1.085 -13.876 9.227 1.00 95.44 354 LEU A C 1
ATOM 2893 O O . LEU A 1 354 ? -1.190 -13.963 10.445 1.00 95.44 354 LEU A O 1
ATOM 2897 N N . VAL A 1 355 ? -1.061 -12.701 8.597 1.00 95.88 355 VAL A N 1
ATOM 2898 C CA . VAL A 1 355 ? -1.115 -11.418 9.309 1.00 95.88 355 VAL A CA 1
ATOM 2899 C C . VAL A 1 355 ? -2.485 -11.157 9.925 1.00 95.88 355 VAL A C 1
ATOM 2901 O O . VAL A 1 355 ? -2.542 -10.675 11.052 1.00 95.88 355 VAL A O 1
ATOM 2904 N N . ILE A 1 356 ? -3.576 -11.507 9.240 1.00 94.81 356 ILE A N 1
ATOM 2905 C CA . ILE A 1 356 ? -4.931 -11.392 9.801 1.00 94.81 356 ILE A CA 1
ATOM 2906 C C . ILE A 1 356 ? -5.089 -12.325 11.006 1.00 94.81 356 ILE A C 1
ATOM 2908 O O . ILE A 1 356 ? -5.577 -11.902 12.051 1.00 94.81 356 ILE A O 1
ATOM 2912 N N . VAL A 1 357 ? -4.628 -13.573 10.889 1.00 95.50 357 VAL A N 1
ATOM 2913 C CA . VAL A 1 357 ? -4.642 -14.543 11.993 1.00 95.50 357 VAL A CA 1
ATOM 2914 C C . VAL A 1 357 ? -3.774 -14.049 13.151 1.00 95.50 357 VAL A C 1
ATOM 2916 O O . VAL A 1 357 ? -4.211 -14.064 14.298 1.00 95.50 357 VAL A O 1
ATOM 2919 N N . LEU A 1 358 ? -2.568 -13.553 12.869 1.00 96.06 358 LEU A N 1
ATOM 2920 C CA . LEU A 1 358 ? -1.681 -12.988 13.882 1.00 96.06 358 LEU A CA 1
ATOM 2921 C C . LEU A 1 358 ? -2.341 -11.807 14.604 1.00 96.06 358 LEU A C 1
ATOM 2923 O O . LEU A 1 358 ? -2.347 -11.776 15.831 1.00 96.06 358 LEU A O 1
ATOM 2927 N N . ALA A 1 359 ? -2.930 -10.864 13.866 1.00 95.00 359 ALA A N 1
ATOM 2928 C CA . ALA A 1 359 ? -3.624 -9.718 14.444 1.00 95.00 359 ALA A CA 1
ATOM 2929 C C . ALA A 1 359 ? -4.805 -10.156 15.329 1.00 95.00 359 ALA A C 1
ATOM 2931 O O . ALA A 1 359 ? -4.955 -9.653 16.441 1.00 95.00 359 ALA A O 1
ATOM 2932 N N . TYR A 1 360 ? -5.574 -11.158 14.893 1.00 94.81 360 TYR A N 1
ATOM 2933 C CA . TYR A 1 360 ? -6.671 -11.741 15.669 1.00 94.81 360 TYR A CA 1
ATOM 2934 C C . TYR A 1 360 ? -6.211 -12.344 17.007 1.00 94.81 360 TYR A C 1
ATOM 2936 O O . TYR A 1 360 ? -6.894 -12.220 18.019 1.00 94.81 360 TYR A O 1
ATOM 2944 N N . PHE A 1 361 ? -5.040 -12.982 17.058 1.00 95.44 361 PHE A N 1
ATOM 2945 C CA . PHE A 1 361 ? -4.530 -13.549 18.312 1.00 95.44 361 PHE A CA 1
ATOM 2946 C C . PHE A 1 361 ? -3.793 -12.538 19.199 1.00 95.44 361 PHE A C 1
ATOM 2948 O O . PHE A 1 361 ? -3.694 -12.761 20.406 1.00 95.44 361 PHE A O 1
ATOM 2955 N N . VAL A 1 362 ? -3.276 -11.447 18.631 1.00 96.00 362 VAL A N 1
ATOM 2956 C CA . VAL A 1 362 ? -2.536 -10.415 19.374 1.00 96.00 362 VAL A CA 1
ATOM 2957 C C . VAL A 1 362 ? -3.476 -9.379 19.997 1.00 96.00 362 VAL A C 1
ATOM 2959 O O . VAL A 1 362 ? -3.310 -9.036 21.167 1.00 96.00 362 VAL A O 1
ATOM 2962 N N . PHE A 1 363 ? -4.473 -8.892 19.256 1.00 95.00 363 PHE A N 1
ATOM 2963 C CA . PHE A 1 363 ? -5.321 -7.773 19.681 1.00 95.00 363 PHE A CA 1
ATOM 2964 C C . PHE A 1 363 ? -6.652 -8.250 20.242 1.00 95.00 363 PHE A C 1
ATOM 2966 O O . PHE A 1 363 ? -7.602 -8.445 19.495 1.00 95.00 363 PHE A O 1
ATOM 2973 N N . LYS A 1 364 ? -6.714 -8.431 21.561 1.00 94.62 364 LYS A N 1
ATOM 2974 C CA . LYS A 1 364 ? -7.860 -9.043 22.261 1.00 94.62 364 LYS A CA 1
ATOM 2975 C C . LYS A 1 364 ? -8.780 -8.046 22.967 1.00 94.62 364 LYS A C 1
ATOM 2977 O O . LYS A 1 364 ? -9.819 -8.440 23.478 1.00 94.62 364 LYS A O 1
ATOM 2982 N N . LYS A 1 365 ? -8.366 -6.780 23.022 1.00 93.25 365 LYS A N 1
ATOM 2983 C CA . LYS A 1 365 ? -9.014 -5.725 23.807 1.00 93.25 365 LYS A CA 1
ATOM 2984 C C . LYS A 1 365 ? -10.374 -5.348 23.235 1.00 93.25 365 LYS A C 1
ATOM 2986 O O . LYS A 1 365 ? -10.568 -5.441 22.014 1.00 93.25 365 LYS A O 1
ATOM 2991 N N . THR A 1 366 ? -11.279 -4.906 24.100 1.00 93.56 366 THR A N 1
ATOM 2992 C CA . THR A 1 366 ? -12.588 -4.371 23.692 1.00 93.56 366 THR A CA 1
ATOM 2993 C C . THR A 1 366 ? -12.453 -2.965 23.109 1.00 93.56 366 THR A C 1
ATOM 2995 O O . THR A 1 366 ? -11.406 -2.325 23.238 1.00 93.56 366 THR A O 1
ATOM 2998 N N . LYS A 1 367 ? -13.491 -2.444 22.445 1.00 91.44 367 LYS A N 1
ATOM 2999 C CA . LYS A 1 367 ? -13.436 -1.085 21.870 1.00 91.44 367 LYS A CA 1
ATOM 3000 C C . LYS A 1 367 ? -13.210 -0.026 22.944 1.00 91.44 367 LYS A C 1
ATOM 3002 O O . LYS A 1 367 ? -12.463 0.921 22.710 1.00 91.44 367 LYS A O 1
ATOM 3007 N N . VAL A 1 368 ? -13.832 -0.205 24.109 1.00 91.00 368 VAL A N 1
ATOM 3008 C CA . VAL A 1 368 ? -13.734 0.728 25.237 1.00 91.00 368 VAL A CA 1
ATOM 3009 C C . VAL A 1 368 ? -12.316 0.730 25.807 1.00 91.00 368 VAL A C 1
ATOM 3011 O O . VAL A 1 368 ? -11.703 1.788 25.924 1.00 91.00 368 VAL A O 1
ATOM 3014 N N . GLU A 1 369 ? -11.735 -0.448 26.044 1.00 91.38 369 GLU A N 1
ATOM 3015 C CA . GLU A 1 369 ? -10.344 -0.576 26.497 1.00 91.38 369 GLU A CA 1
ATOM 3016 C C . GLU A 1 369 ? -9.350 0.043 25.507 1.00 91.38 369 GLU A C 1
ATOM 3018 O O . GLU A 1 369 ? -8.406 0.727 25.907 1.00 91.38 369 GLU A O 1
ATOM 3023 N N . GLN A 1 370 ? -9.563 -0.178 24.206 1.00 93.31 370 GLN A N 1
ATOM 3024 C CA . GLN A 1 370 ? -8.728 0.413 23.162 1.00 93.31 370 GLN A CA 1
ATOM 3025 C C . GLN A 1 370 ? -8.833 1.941 23.139 1.00 93.31 370 GLN A C 1
ATOM 3027 O O . GLN A 1 370 ? -7.816 2.610 22.955 1.00 93.31 370 GLN A O 1
ATOM 3032 N N . ALA A 1 371 ? -10.035 2.494 23.324 1.00 91.12 371 ALA A N 1
ATOM 3033 C CA . ALA A 1 371 ? -10.261 3.936 23.378 1.00 91.12 371 ALA A CA 1
ATOM 3034 C C . ALA A 1 371 ? -9.476 4.570 24.530 1.00 91.12 371 ALA A C 1
ATOM 3036 O O . ALA A 1 371 ? -8.712 5.509 24.298 1.00 91.12 371 ALA A O 1
ATOM 3037 N N . ILE A 1 372 ? -9.582 3.991 25.730 1.00 90.94 372 ILE A N 1
ATOM 3038 C CA . ILE A 1 372 ? -8.876 4.442 26.937 1.00 90.94 372 ILE A CA 1
ATOM 3039 C C . ILE A 1 372 ? -7.360 4.396 26.718 1.00 90.94 372 ILE A C 1
ATOM 3041 O O . ILE A 1 372 ? -6.671 5.400 26.889 1.00 90.94 372 ILE A O 1
ATOM 3045 N N . GLU A 1 373 ? -6.824 3.262 26.258 1.00 91.25 373 GLU A N 1
ATOM 3046 C CA . GLU A 1 373 ? -5.378 3.113 26.053 1.00 91.25 373 GLU A CA 1
ATOM 3047 C C . GLU A 1 373 ? -4.842 4.045 24.955 1.00 91.25 373 GLU A C 1
ATOM 3049 O O . GLU A 1 373 ? -3.701 4.514 25.004 1.00 91.25 373 GLU A O 1
ATOM 3054 N N . SER A 1 374 ? -5.660 4.348 23.946 1.00 91.81 374 SER A N 1
ATOM 3055 C CA . SER A 1 374 ? -5.266 5.280 22.897 1.00 91.81 374 SER A CA 1
ATOM 3056 C C . SER A 1 374 ? -4.983 6.683 23.454 1.00 91.81 374 SER A C 1
ATOM 3058 O O . SER A 1 374 ? -4.146 7.390 22.887 1.00 91.81 374 SER A O 1
ATOM 3060 N N . ARG A 1 375 ? -5.639 7.098 24.550 1.00 90.56 375 ARG A N 1
ATOM 3061 C CA . ARG A 1 375 ? -5.497 8.441 25.143 1.00 90.56 375 ARG A CA 1
ATOM 3062 C C . ARG A 1 375 ? -4.089 8.687 25.674 1.00 90.56 375 ARG A C 1
ATOM 3064 O O . ARG A 1 375 ? -3.606 9.814 25.613 1.00 90.56 375 ARG A O 1
ATOM 3071 N N . GLU A 1 376 ? -3.396 7.633 26.101 1.00 90.25 376 GLU A N 1
ATOM 3072 C CA . GLU A 1 376 ? -2.012 7.705 26.587 1.00 90.25 376 GLU A CA 1
ATOM 3073 C C . GLU A 1 376 ? -1.028 8.199 25.517 1.00 90.25 376 GLU A C 1
ATOM 3075 O O . GLU A 1 376 ? 0.011 8.779 25.832 1.00 90.25 376 GLU A O 1
ATOM 3080 N N . PHE A 1 377 ? -1.332 7.960 24.238 1.00 89.69 377 PHE A N 1
ATOM 3081 C CA . PHE A 1 377 ? -0.443 8.279 23.129 1.00 89.69 377 PHE A CA 1
ATOM 3082 C C . PHE A 1 377 ? -1.127 9.209 22.129 1.00 89.69 377 PHE A C 1
ATOM 3084 O O . PHE A 1 377 ? -1.955 8.768 21.333 1.00 89.69 377 PHE A O 1
ATOM 3091 N N . LEU A 1 378 ? -0.736 10.491 22.131 1.00 89.38 378 LEU A N 1
ATOM 3092 C CA . LEU A 1 378 ? -1.259 11.527 21.225 1.00 89.38 378 LEU A CA 1
ATOM 3093 C C . LEU A 1 378 ? -2.806 11.535 21.209 1.00 89.38 378 LEU A C 1
ATOM 3095 O O . LEU A 1 378 ? -3.417 11.091 20.224 1.00 89.38 378 LEU A O 1
ATOM 3099 N N . PRO A 1 379 ? -3.443 11.969 22.313 1.00 88.75 379 PRO A N 1
ATOM 3100 C CA . PRO A 1 379 ? -4.881 11.834 22.520 1.00 88.75 379 PRO A CA 1
ATOM 3101 C C . PRO A 1 379 ? -5.695 12.531 21.428 1.00 88.75 379 PRO A C 1
ATOM 3103 O O . PRO A 1 379 ? -5.295 13.563 20.878 1.00 88.75 379 PRO A O 1
ATOM 3106 N N . ALA A 1 380 ? -6.849 11.942 21.116 1.00 89.06 380 ALA A N 1
ATOM 3107 C CA . ALA A 1 380 ? -7.841 12.584 20.269 1.00 89.06 380 ALA A CA 1
ATOM 3108 C C . ALA A 1 380 ? -8.421 13.812 20.985 1.00 89.06 380 ALA A C 1
ATOM 3110 O O . ALA A 1 380 ? -8.351 13.922 22.208 1.00 89.06 380 ALA A O 1
ATOM 3111 N N . LYS A 1 381 ? -8.991 14.749 20.219 1.00 88.69 381 LYS A N 1
ATOM 3112 C CA . LYS A 1 381 ? -9.690 15.898 20.815 1.00 88.69 381 LYS A CA 1
ATOM 3113 C C . LYS A 1 381 ? -11.118 15.554 21.220 1.00 88.69 381 LYS A C 1
ATOM 3115 O O . LYS A 1 381 ? -11.645 16.181 22.131 1.00 88.69 381 LYS A O 1
ATOM 3120 N N . PHE A 1 382 ? -11.744 14.627 20.498 1.00 88.56 382 PHE A N 1
ATOM 3121 C CA . PHE A 1 382 ? -13.090 14.154 20.778 1.00 88.56 382 PHE A CA 1
ATOM 3122 C C . PHE A 1 382 ? -13.009 12.740 21.341 1.00 88.56 382 PHE A C 1
ATOM 3124 O O . PHE A 1 382 ? -12.395 11.857 20.735 1.00 88.56 382 PHE A O 1
ATOM 3131 N N . HIS A 1 383 ? -13.610 12.571 22.511 1.00 84.81 383 HIS A N 1
ATOM 3132 C CA . HIS A 1 383 ? -13.561 11.352 23.299 1.00 84.81 383 HIS A CA 1
ATOM 3133 C C . HIS A 1 383 ? -14.806 10.500 23.076 1.00 84.81 383 HIS A C 1
ATOM 3135 O O . HIS A 1 383 ? -15.883 11.005 22.754 1.00 84.81 383 HIS A O 1
ATOM 3141 N N . TYR A 1 384 ? -14.630 9.194 23.224 1.00 81.69 384 TYR A N 1
ATOM 3142 C CA . TYR A 1 384 ? -15.676 8.204 23.077 1.00 81.69 384 TYR A CA 1
ATOM 3143 C C . TYR A 1 384 ? -16.483 8.085 24.382 1.00 81.69 384 TYR A C 1
ATOM 3145 O O . TYR A 1 384 ? -15.945 7.792 25.449 1.00 81.69 384 TYR A O 1
ATOM 3153 N N . GLY A 1 385 ? -17.797 8.310 24.300 1.00 82.81 385 GLY A N 1
ATOM 3154 C CA . GLY A 1 385 ? -18.666 8.418 25.482 1.00 82.81 385 GLY A CA 1
ATOM 3155 C C . GLY A 1 385 ? -18.645 7.198 26.419 1.00 82.81 385 GLY A C 1
ATOM 3156 O O . GLY A 1 385 ? -18.495 7.382 27.626 1.00 82.81 385 GLY A O 1
ATOM 3157 N N . PRO A 1 386 ? -18.746 5.950 25.917 1.00 82.38 386 PRO A N 1
ATOM 3158 C CA . PRO A 1 386 ? -18.672 4.769 26.779 1.00 82.38 386 PRO A CA 1
ATOM 3159 C C . PRO A 1 386 ? -17.343 4.615 27.532 1.00 82.38 386 PRO A C 1
ATOM 3161 O O . PRO A 1 386 ? -17.351 4.129 28.659 1.00 82.38 386 PRO A O 1
ATOM 3164 N N . SER A 1 387 ? -16.215 5.059 26.962 1.00 81.25 387 SER A N 1
ATOM 3165 C CA . SER A 1 387 ? -14.930 5.040 27.681 1.00 81.25 387 SER A CA 1
ATOM 3166 C C . SER A 1 387 ? -14.833 6.090 28.772 1.00 81.25 387 SER A C 1
ATOM 3168 O O . SER A 1 387 ? -14.193 5.820 29.780 1.00 81.25 387 SER A O 1
ATOM 3170 N N . ASP A 1 388 ? -15.492 7.242 28.624 1.00 84.12 388 ASP A N 1
ATOM 3171 C CA . ASP A 1 388 ? -15.538 8.240 29.699 1.00 84.12 388 ASP A CA 1
ATOM 3172 C C . ASP A 1 388 ? -16.283 7.696 30.921 1.00 84.12 388 ASP A C 1
ATOM 3174 O O . ASP A 1 388 ? -15.807 7.824 32.044 1.00 84.12 388 ASP A O 1
ATOM 3178 N N . LEU A 1 389 ? -17.405 7.003 30.699 1.00 82.50 389 LEU A N 1
ATOM 3179 C CA . LEU A 1 389 ? -18.167 6.363 31.775 1.00 82.50 389 LEU A CA 1
ATOM 3180 C C . LEU A 1 389 ? -17.349 5.295 32.512 1.00 82.50 389 LEU A C 1
ATOM 3182 O O . LEU A 1 389 ? -17.401 5.213 33.740 1.00 82.50 389 LEU A O 1
ATOM 3186 N N . GLU A 1 390 ? -16.605 4.468 31.777 1.00 80.81 390 GLU A N 1
ATOM 3187 C CA . GLU A 1 390 ? -15.780 3.423 32.382 1.00 80.81 390 GLU A CA 1
ATOM 3188 C C . GLU A 1 390 ? -14.553 3.996 33.112 1.00 80.81 390 GLU A C 1
ATOM 3190 O O . GLU A 1 390 ? -14.227 3.542 34.214 1.00 80.81 390 GLU A O 1
ATOM 3195 N N . ASP A 1 391 ? -13.899 5.013 32.546 1.00 79.50 391 ASP A N 1
ATOM 3196 C CA . ASP A 1 391 ? -12.789 5.722 33.192 1.00 79.50 391 ASP A CA 1
ATOM 3197 C C . ASP A 1 391 ? -13.244 6.420 34.482 1.00 79.50 391 ASP A C 1
ATOM 3199 O O . ASP A 1 391 ? -12.600 6.268 35.526 1.00 79.50 391 ASP A O 1
ATOM 3203 N N . ASP A 1 392 ? -14.383 7.116 34.451 1.00 81.62 392 ASP A N 1
ATOM 3204 C CA . ASP A 1 392 ? -14.975 7.764 35.624 1.00 81.62 392 ASP A CA 1
ATOM 3205 C C . ASP A 1 392 ? -15.332 6.739 36.708 1.00 81.62 392 ASP A C 1
ATOM 3207 O O . ASP A 1 392 ? -15.064 6.958 37.895 1.00 81.62 392 ASP A O 1
ATOM 3211 N N . PHE A 1 393 ? -15.881 5.584 36.317 1.00 80.75 393 PHE A N 1
ATOM 3212 C CA . PHE A 1 393 ? -16.182 4.490 37.239 1.00 80.75 393 PHE A CA 1
ATOM 3213 C C . PHE A 1 393 ? -14.915 3.919 37.893 1.00 80.75 393 PHE A C 1
ATOM 3215 O O . PHE A 1 393 ? -14.878 3.715 39.115 1.00 80.75 393 PHE A O 1
ATOM 3222 N N . LYS A 1 394 ? -13.849 3.693 37.113 1.00 82.00 394 LYS A N 1
ATOM 3223 C CA . LYS A 1 394 ? -12.545 3.239 37.629 1.00 82.00 394 LYS A CA 1
ATOM 3224 C C . LYS A 1 394 ? -11.940 4.262 38.584 1.00 82.00 394 LYS A C 1
ATOM 3226 O O . LYS A 1 394 ? -11.468 3.882 39.657 1.00 82.00 394 LYS A O 1
ATOM 3231 N N . LEU A 1 395 ? -12.002 5.549 38.243 1.00 81.69 395 LEU A N 1
ATOM 3232 C CA . LEU A 1 395 ? -11.509 6.633 39.088 1.00 81.69 395 LEU A CA 1
ATOM 3233 C C . LEU A 1 395 ? -12.293 6.727 40.404 1.00 81.69 395 LEU A C 1
ATOM 3235 O O . LEU A 1 395 ? -11.689 6.844 41.472 1.00 81.69 395 LEU A O 1
ATOM 3239 N N . ALA A 1 396 ? -13.625 6.646 40.350 1.00 78.25 396 ALA A N 1
ATOM 3240 C CA . ALA A 1 396 ? -14.482 6.659 41.533 1.00 78.25 396 ALA A CA 1
ATOM 3241 C C . ALA A 1 396 ? -14.199 5.460 42.451 1.00 78.25 396 ALA A C 1
ATOM 3243 O O . ALA A 1 396 ? -14.042 5.627 43.661 1.00 78.25 396 ALA A O 1
ATOM 3244 N N . THR A 1 397 ? -14.056 4.264 41.875 1.00 80.25 397 THR A N 1
ATOM 3245 C CA . THR A 1 397 ? -13.742 3.032 42.616 1.00 80.25 397 THR A CA 1
ATOM 3246 C C . THR A 1 397 ? -12.342 3.084 43.234 1.00 80.25 397 THR A C 1
ATOM 3248 O O . THR A 1 397 ? -12.154 2.668 44.377 1.00 80.25 397 THR A O 1
ATOM 3251 N N . GLY A 1 398 ? -11.362 3.636 42.511 1.00 81.94 398 GLY A N 1
ATOM 3252 C CA . GLY A 1 398 ? -10.006 3.860 43.013 1.00 81.94 398 GLY A CA 1
ATOM 3253 C C . GLY A 1 398 ? -9.988 4.792 44.223 1.00 81.94 398 GLY A C 1
ATOM 3254 O O . GLY A 1 398 ? -9.470 4.411 45.270 1.00 81.94 398 GLY A O 1
ATOM 3255 N N . LYS A 1 399 ? -10.643 5.957 44.119 1.00 81.06 399 LYS A N 1
ATOM 3256 C CA . LYS A 1 399 ? -10.791 6.908 45.236 1.00 81.06 399 LYS A CA 1
ATOM 3257 C C . LYS A 1 399 ? -11.538 6.308 46.422 1.00 81.06 399 LYS A C 1
ATOM 3259 O O . LYS A 1 399 ? -11.174 6.561 47.564 1.00 81.06 399 LYS A O 1
ATOM 3264 N N . PHE A 1 400 ? -12.570 5.505 46.164 1.00 82.56 400 PHE A N 1
ATOM 3265 C CA . PHE A 1 400 ? -13.294 4.798 47.217 1.00 82.56 400 PHE A CA 1
ATOM 3266 C C . PHE A 1 400 ? -12.382 3.812 47.955 1.00 82.56 400 PHE A C 1
ATOM 3268 O O . PHE A 1 400 ? -12.365 3.789 49.181 1.00 82.56 400 PHE A O 1
ATOM 3275 N N . LYS A 1 401 ? -11.584 3.027 47.222 1.00 81.31 401 LYS A N 1
ATOM 3276 C CA . LYS A 1 401 ? -10.631 2.077 47.807 1.00 81.31 401 LYS A CA 1
ATOM 3277 C C . LYS A 1 401 ? -9.521 2.778 48.593 1.00 81.31 401 LYS A C 1
ATOM 3279 O O . LYS A 1 401 ? -9.155 2.298 49.657 1.00 81.31 401 LYS A O 1
ATOM 3284 N N . GLU A 1 402 ? -9.006 3.893 48.086 1.00 79.81 402 GLU A N 1
ATOM 3285 C CA . GLU A 1 402 ? -8.010 4.724 48.771 1.00 79.81 402 GLU A CA 1
ATOM 3286 C C . GLU A 1 402 ? -8.580 5.314 50.067 1.00 79.81 402 GLU A C 1
ATOM 3288 O O . GLU A 1 402 ? -8.031 5.067 51.134 1.00 79.81 402 GLU A O 1
ATOM 3293 N N . GLY A 1 403 ? -9.758 5.946 50.013 1.00 80.00 403 GLY A N 1
ATOM 3294 C CA . GLY A 1 403 ? -10.429 6.457 51.211 1.00 80.00 403 GLY A CA 1
ATOM 3295 C C . GLY A 1 403 ? -10.793 5.361 52.219 1.00 80.00 403 GLY A C 1
ATOM 3296 O O . GLY A 1 403 ? -10.731 5.582 53.424 1.00 80.00 403 GLY A O 1
ATOM 3297 N N . MET A 1 404 ? -11.132 4.154 51.756 1.00 77.12 404 MET A N 1
ATOM 3298 C CA . MET A 1 404 ? -11.385 3.011 52.636 1.00 77.12 404 MET A CA 1
ATOM 3299 C C . MET A 1 404 ? -10.093 2.469 53.263 1.00 77.12 404 MET A C 1
ATOM 3301 O O . MET A 1 404 ? -10.107 2.075 54.424 1.00 77.12 404 MET A O 1
ATOM 3305 N N . ASN A 1 405 ? -8.970 2.492 52.541 1.00 77.31 405 ASN A N 1
ATOM 3306 C CA . ASN A 1 405 ? -7.662 2.157 53.103 1.00 77.31 405 ASN A CA 1
ATOM 3307 C C . ASN A 1 405 ? -7.207 3.192 54.144 1.00 77.31 405 ASN A C 1
ATOM 3309 O O . ASN A 1 405 ? -6.681 2.786 55.174 1.00 77.31 405 ASN A O 1
ATOM 3313 N N . ASP A 1 406 ? -7.460 4.485 53.927 1.00 77.69 406 ASP A N 1
ATOM 3314 C CA . ASP A 1 406 ? -7.162 5.547 54.901 1.00 77.69 406 ASP A CA 1
ATOM 3315 C C . ASP A 1 406 ? -8.034 5.442 56.165 1.00 77.69 406 ASP A C 1
ATOM 3317 O O . ASP A 1 406 ? -7.578 5.738 57.266 1.00 77.69 406 ASP A O 1
ATOM 3321 N N . LEU A 1 407 ? -9.283 4.977 56.030 1.00 71.81 407 LEU A N 1
ATOM 3322 C CA . LEU A 1 407 ? -10.183 4.727 57.164 1.00 71.81 407 LEU A CA 1
ATOM 3323 C C . LEU A 1 407 ? -9.809 3.477 57.973 1.00 71.81 407 LEU A C 1
ATOM 3325 O O . LEU A 1 407 ? -10.093 3.418 59.165 1.00 71.81 407 LEU A O 1
ATOM 3329 N N . VAL A 1 408 ? -9.216 2.468 57.332 1.00 72.62 408 VAL A N 1
ATOM 3330 C CA . VAL A 1 408 ? -8.829 1.197 57.975 1.00 72.62 408 VAL A CA 1
ATOM 3331 C C . VAL A 1 408 ? -7.366 1.224 58.446 1.00 72.62 408 VAL A C 1
ATOM 3333 O O . VAL A 1 408 ? -6.976 0.460 59.326 1.00 72.62 408 VAL A O 1
ATOM 3336 N N . GLY A 1 409 ? -6.546 2.119 57.898 1.00 61.69 409 GLY A N 1
ATOM 3337 C CA . GLY A 1 409 ? -5.129 2.267 58.206 1.00 61.69 409 GLY A CA 1
ATOM 3338 C C . GLY A 1 409 ? -4.836 3.376 59.209 1.00 61.69 409 GLY A C 1
ATOM 3339 O O . GLY A 1 409 ? -4.180 4.338 58.838 1.00 61.69 409 GLY A O 1
ATOM 3340 N N . HIS A 1 410 ? -5.269 3.243 60.467 1.00 56.09 410 HIS A N 1
ATOM 3341 C CA . HIS A 1 410 ? -4.660 3.986 61.587 1.00 56.09 410 HIS A CA 1
ATOM 3342 C C . HIS A 1 410 ? -4.830 3.361 62.986 1.00 56.09 410 HIS A C 1
ATOM 3344 O O . HIS A 1 410 ? -4.442 3.991 63.966 1.00 56.09 410 HIS A O 1
ATOM 3350 N N . ASP A 1 411 ? -5.296 2.112 63.088 1.00 54.56 411 ASP A N 1
ATOM 3351 C CA . ASP A 1 411 ? -5.352 1.374 64.356 1.00 54.56 411 ASP A CA 1
ATOM 3352 C C . ASP A 1 411 ? -4.315 0.237 64.364 1.00 54.56 411 ASP A C 1
ATOM 3354 O O . ASP A 1 411 ? -4.641 -0.916 64.086 1.00 54.56 411 ASP A O 1
ATOM 3358 N N . ASN A 1 412 ? -3.047 0.569 64.631 1.00 46.75 412 ASN A N 1
ATOM 3359 C CA . ASN A 1 412 ? -2.037 -0.345 65.191 1.00 46.75 412 ASN A CA 1
ATOM 3360 C C . ASN A 1 412 ? -0.920 0.437 65.881 1.00 46.75 412 ASN A C 1
ATOM 3362 O O . ASN A 1 412 ? -0.303 1.295 65.206 1.00 46.75 412 ASN A O 1
#